Protein AF-A0A151P4P8-F1 (afdb_monomer)

Solvent-accessible surface area (backbone atoms only — not comparable to full-atom values): 23811 Å² total; per-residue (Å²): 121,84,73,54,65,58,54,53,54,54,52,50,53,49,54,56,45,53,52,55,48,54,55,49,53,55,55,46,58,53,47,53,52,54,50,52,54,51,49,55,52,44,53,54,49,52,53,50,48,54,52,52,50,57,52,59,76,74,53,87,79,81,66,63,64,66,57,49,54,51,49,52,53,51,54,49,51,45,51,53,53,52,51,51,53,53,51,48,56,52,51,49,52,53,52,51,52,51,49,52,51,49,53,54,49,51,64,54,50,71,76,64,68,77,85,86,67,79,76,54,56,63,52,53,51,52,54,50,51,51,50,50,54,49,51,54,52,53,53,50,50,51,50,53,51,49,56,51,50,51,55,51,51,54,50,48,51,55,51,50,53,50,49,59,51,51,52,53,50,52,51,53,51,51,51,52,51,52,53,51,51,53,52,50,56,50,51,49,56,49,52,53,56,50,54,50,52,50,49,54,50,50,54,52,52,51,53,50,53,50,50,52,51,52,52,49,53,51,50,55,50,52,53,49,52,52,51,53,52,50,57,51,49,52,51,52,52,53,51,50,54,48,52,52,49,51,55,48,53,51,53,50,51,50,50,50,52,52,53,51,50,56,49,52,48,51,51,51,51,50,52,51,51,50,52,52,49,54,52,50,51,54,51,49,55,52,47,54,50,50,52,53,49,52,50,53,51,48,51,53,51,50,48,51,51,48,50,51,47,50,51,48,49,51,49,50,51,49,46,51,51,49,50,56,46,45,71,66,53,78,80,68,81,82,87,83,90,88,81,90,79,89,80,89,81,86,88,82,91,81,88,80,85,83,88,80,88,85,85,88,75,97,70,83,91,72,83,80,73,51,72,70,56,52,51,57,48,51,54,58,48,50,51,52,52,52,56,50,51,53,51,53,53,49,54,51,48,53,53,49,53,54,51,52,56,58,58,68,71,63,70,74,80,80,77,77,89,130

Secondary structure (DSSP, 8-state):
-HHHHHHHHHHHHHHHHHHHHHHHHHHHHHHHHHHHHHHHHHHHHHHHHHHHHHHHHHS-SSSHHHHHHHHHHHHHHHHHHHHHHHHHHHHHHHHHHHHHHHHHHHHHHGGGPPPPPTTHHHHHHHHHHHHHHHHHHHHHHHHHHHHHHHHHHHHHHHHHHHHHHHHHHHHHHHHHHHHHHHHHHHHHHHHHHHHHHHHHHHHHHHHHHHHHHHHHHHHHHHHHHHHHHHHHHHHHHHHHHHHHHHHHHHHHHHHHHHHHHHHHHHHHHHHHHHHHHHHHHHHHHHHHHHHHHHHHHHHHHHHHHHHHHHHHHHHHHHHHHHHHHHHHHTTS--------------------------------------HHHHHHHHHHHHHHHHHHHHHHHHHHHHHHHHHHHHHHTT--------

Organism: Alligator mississippiensis (NCBI:txid8496)

pLDDT: mean 79.89, std 19.58, range [25.84, 98.75]

Radius of gyration: 94.89 Å; Cα contacts (8 Å, |Δi|>4): 30; chains: 1; bounding box: 181×59×262 Å

Mean predicted aligned error: 20.54 Å

Foldseek 3Di:
DVPPVVVVVVVVVVVVLVVLLVVLVVVLVVLVVVLVVLVVVLVVLVVVLVVLVVVQVPDPDDPNPVSVVVSVVSVVVSVVSVVVSVVSVVVSVVSVVVSVVSVVVVVVVVVPDDDDDPVCPVVVVVVVVVVVVVVVVVVVVVVVVVVVVVVVVVVVVVVVVVVVVVVVVVVVVVVVVVVVVVVVVVVVVVVVVVVVVVVVVVVVVVVVVVVVVVVVVVVVVVVVVVVVVVVVVVVVVVVVVVVVVVVVVVVVVVVVVVVVVVVVVVVVVVVVVVVVVVVVVVVVVVVVVVVVVVVVVVVVVVVVVVVVVVVVVVVVVVVVVVVVVCVVPVVDDDDDDDDDDDDDDDDDDDYDDDDDDDDDDDDDDDDPQPPVNVVVVVVVVVVVVVVVVVVVVVVVVVVVVVVVVVVVVPPDPPPDDD

Structure (mmCIF, N/CA/C/O backbone):
data_AF-A0A151P4P8-F1
#
_entry.id   AF-A0A151P4P8-F1
#
loop_
_atom_site.group_PDB
_atom_site.id
_atom_site.type_symbol
_atom_site.label_atom_id
_atom_site.label_alt_id
_atom_site.label_comp_id
_atom_site.label_asym_id
_atom_site.label_entity_id
_atom_site.label_seq_id
_atom_site.pdbx_PDB_ins_code
_atom_site.Cartn_x
_atom_site.Cartn_y
_atom_site.Cartn_z
_atom_site.occupancy
_atom_site.B_iso_or_equiv
_atom_site.auth_seq_id
_atom_site.auth_comp_id
_atom_site.auth_asym_id
_atom_site.auth_atom_id
_atom_site.pdbx_PDB_model_num
ATOM 1 N N . MET A 1 1 ? 60.438 13.653 -114.889 1.00 50.03 1 MET A N 1
ATOM 2 C CA . MET A 1 1 ? 60.305 13.984 -113.453 1.00 50.03 1 MET A CA 1
ATOM 3 C C . MET A 1 1 ? 59.084 13.328 -112.808 1.00 50.03 1 MET A C 1
ATOM 5 O O . MET A 1 1 ? 59.114 13.156 -111.603 1.00 50.03 1 MET A O 1
ATOM 9 N N . GLU A 1 2 ? 58.100 12.839 -113.573 1.00 49.66 2 GLU A N 1
ATOM 10 C CA . GLU A 1 2 ? 56.882 12.178 -113.051 1.00 49.66 2 GLU A CA 1
ATOM 11 C C . GLU A 1 2 ? 57.105 10.871 -112.250 1.00 49.66 2 GLU A C 1
ATOM 13 O O . GLU A 1 2 ? 56.170 10.369 -111.648 1.00 49.66 2 GLU A O 1
ATOM 18 N N . GLY A 1 3 ? 58.322 10.310 -112.207 1.00 52.31 3 GLY A N 1
ATOM 19 C CA . GLY A 1 3 ? 58.613 9.065 -111.473 1.00 52.31 3 GLY A CA 1
ATOM 20 C C . GLY A 1 3 ? 59.125 9.227 -110.033 1.00 52.31 3 GLY A C 1
ATOM 21 O O . GLY A 1 3 ? 59.349 8.219 -109.370 1.00 52.31 3 GLY A O 1
ATOM 22 N N . ILE A 1 4 ? 59.373 10.455 -109.556 1.00 53.75 4 ILE A N 1
ATOM 23 C CA . ILE A 1 4 ? 59.922 10.694 -108.202 1.00 53.75 4 ILE A CA 1
ATOM 24 C C . ILE A 1 4 ? 58.798 10.963 -107.193 1.00 53.75 4 ILE A C 1
ATOM 26 O O . ILE A 1 4 ? 58.798 10.373 -106.116 1.00 53.75 4 ILE A O 1
ATOM 30 N N . GLU A 1 5 ? 57.807 11.777 -107.569 1.00 61.16 5 GLU A N 1
ATOM 31 C CA . GLU A 1 5 ? 56.615 12.057 -106.748 1.00 61.16 5 GLU A CA 1
ATOM 32 C C . GLU A 1 5 ? 55.835 10.768 -106.430 1.00 61.16 5 GLU A C 1
ATOM 34 O O . GLU A 1 5 ? 55.399 10.558 -105.297 1.00 61.16 5 GLU A O 1
ATOM 39 N N . ASP A 1 6 ? 55.765 9.851 -107.401 1.00 65.25 6 ASP A N 1
ATOM 40 C CA . ASP A 1 6 ? 55.159 8.526 -107.244 1.00 65.25 6 ASP A CA 1
ATOM 41 C C . ASP A 1 6 ? 55.890 7.692 -106.168 1.00 65.25 6 ASP A C 1
ATOM 43 O O . ASP A 1 6 ? 55.267 7.001 -105.369 1.00 65.25 6 ASP A O 1
ATOM 47 N N . MET A 1 7 ? 57.219 7.810 -106.042 1.00 63.94 7 MET A N 1
ATOM 48 C CA . MET A 1 7 ? 57.990 7.048 -105.050 1.00 63.94 7 MET A CA 1
ATOM 49 C C . MET A 1 7 ? 57.853 7.591 -103.617 1.00 63.94 7 MET A C 1
ATOM 51 O O . MET A 1 7 ? 57.907 6.815 -102.659 1.00 63.94 7 MET A O 1
ATOM 55 N N . GLU A 1 8 ? 57.692 8.905 -103.440 1.00 69.06 8 GLU A N 1
ATOM 56 C CA . GLU A 1 8 ? 57.442 9.491 -102.116 1.00 69.06 8 GLU A CA 1
ATOM 57 C C . GLU A 1 8 ? 56.025 9.209 -101.618 1.00 69.06 8 GLU A C 1
ATOM 59 O O . GLU A 1 8 ? 55.867 8.812 -100.460 1.00 69.06 8 GLU A O 1
ATOM 64 N N . SER A 1 9 ? 55.024 9.310 -102.501 1.00 71.38 9 SER A N 1
ATOM 65 C CA . SER A 1 9 ? 53.633 8.945 -102.205 1.00 71.38 9 SER A CA 1
ATOM 66 C C . SER A 1 9 ? 53.541 7.529 -101.617 1.00 71.38 9 SER A C 1
ATOM 68 O O . SER A 1 9 ? 52.969 7.314 -100.547 1.00 71.38 9 SER A O 1
ATOM 70 N N . LEU A 1 10 ? 54.234 6.570 -102.239 1.00 71.00 10 LEU A N 1
ATOM 71 C CA . LEU A 1 10 ? 54.241 5.169 -101.811 1.00 71.00 10 LEU A CA 1
ATOM 72 C C . LEU A 1 10 ? 55.015 4.924 -100.504 1.00 71.00 10 LEU A C 1
ATOM 74 O O . LEU A 1 10 ? 54.664 4.027 -99.736 1.00 71.00 10 LEU A O 1
ATOM 78 N N . LYS A 1 11 ? 56.040 5.729 -100.194 1.00 72.12 11 LYS A N 1
ATOM 79 C CA . LYS A 1 11 ? 56.719 5.683 -98.883 1.00 72.12 11 LYS A CA 1
ATOM 80 C C . LYS A 1 11 ? 55.825 6.222 -97.770 1.00 72.12 11 LYS A C 1
ATOM 82 O O . LYS A 1 11 ? 55.840 5.665 -96.672 1.00 72.12 11 LYS A O 1
ATOM 87 N N . GLN A 1 12 ? 55.054 7.273 -98.045 1.00 74.62 12 GLN A N 1
ATOM 88 C CA . GLN A 1 12 ? 54.103 7.829 -97.088 1.00 74.62 12 GLN A CA 1
ATOM 89 C C . GLN A 1 12 ? 52.936 6.862 -96.838 1.00 74.62 12 GLN A C 1
ATOM 91 O O . GLN A 1 12 ? 52.642 6.572 -95.679 1.00 74.62 12 GLN A O 1
ATOM 96 N N . GLU A 1 13 ? 52.355 6.270 -97.889 1.00 71.06 13 GLU A N 1
ATOM 97 C CA . GLU A 1 13 ? 51.309 5.242 -97.755 1.00 71.06 13 GLU A CA 1
ATOM 98 C C . GLU A 1 13 ? 51.797 4.032 -96.934 1.00 71.06 13 GLU A C 1
ATOM 100 O O . GLU A 1 13 ? 51.061 3.515 -96.093 1.00 71.06 13 GLU A O 1
ATOM 105 N N . ASN A 1 14 ? 53.056 3.610 -97.104 1.00 71.88 14 ASN A N 1
ATOM 106 C CA . ASN A 1 14 ? 53.638 2.504 -96.338 1.00 71.88 14 ASN A CA 1
ATOM 107 C C . ASN A 1 14 ? 53.838 2.854 -94.845 1.00 71.88 14 ASN A C 1
ATOM 109 O O . ASN A 1 14 ? 53.488 2.061 -93.971 1.00 71.88 14 ASN A O 1
ATOM 113 N N . PHE A 1 15 ? 54.311 4.066 -94.523 1.00 74.06 15 PHE A N 1
ATOM 114 C CA . PHE A 1 15 ? 54.406 4.535 -93.130 1.00 74.06 15 PHE A CA 1
ATOM 115 C C . PHE A 1 15 ? 53.033 4.655 -92.453 1.00 74.06 15 PHE A C 1
ATOM 117 O O . PHE A 1 15 ? 52.866 4.220 -91.312 1.00 74.06 15 PHE A O 1
ATOM 124 N N . GLU A 1 16 ? 52.030 5.188 -93.155 1.00 78.62 16 GLU A N 1
ATOM 125 C CA . GLU A 1 16 ? 50.648 5.199 -92.668 1.00 78.62 16 GLU A CA 1
ATOM 126 C C . GLU A 1 16 ? 50.055 3.787 -92.552 1.00 78.62 16 GLU A C 1
ATOM 128 O O . GLU A 1 16 ? 49.190 3.551 -91.707 1.00 78.62 16 GLU A O 1
ATOM 133 N N . GLY A 1 17 ? 50.506 2.846 -93.384 1.00 77.06 17 GLY A N 1
ATOM 134 C CA . GLY A 1 17 ? 50.196 1.426 -93.274 1.00 77.06 17 GLY A CA 1
ATOM 135 C C . GLY A 1 17 ? 50.720 0.835 -91.967 1.00 77.06 17 GLY A C 1
ATOM 136 O O . GLY A 1 17 ? 49.942 0.265 -91.208 1.00 77.06 17 GLY A O 1
ATOM 137 N N . LEU A 1 18 ? 52.006 1.027 -91.661 1.00 73.19 18 LEU A N 1
ATOM 138 C CA . LEU A 1 18 ? 52.633 0.544 -90.423 1.00 73.19 18 LEU A CA 1
ATOM 139 C C . LEU A 1 18 ? 52.000 1.147 -89.159 1.00 73.19 18 LEU A C 1
ATOM 141 O O . LEU A 1 18 ? 51.743 0.419 -88.202 1.00 73.19 18 LEU A O 1
ATOM 145 N N . LEU A 1 19 ? 51.676 2.444 -89.167 1.00 75.12 19 LEU A N 1
ATOM 146 C CA . LEU A 1 19 ? 50.938 3.086 -88.069 1.00 75.12 19 LEU A CA 1
ATOM 147 C C . LEU A 1 19 ? 49.565 2.432 -87.851 1.00 75.12 19 LEU A C 1
ATOM 149 O O . LEU A 1 19 ? 49.220 2.084 -86.723 1.00 75.12 19 LEU A O 1
ATOM 153 N N . ARG A 1 20 ? 48.821 2.177 -88.936 1.00 78.69 20 ARG A N 1
ATOM 154 C CA . ARG A 1 20 ? 47.527 1.479 -88.887 1.00 78.69 20 ARG A CA 1
ATOM 155 C C . ARG A 1 20 ? 47.644 0.012 -88.440 1.00 78.69 20 ARG A C 1
ATOM 157 O O . ARG A 1 20 ? 46.683 -0.506 -87.882 1.00 78.69 20 ARG A O 1
ATOM 164 N N . VAL A 1 21 ? 48.781 -0.662 -88.659 1.00 74.06 21 VAL A N 1
ATOM 165 C CA . VAL A 1 21 ? 49.056 -2.003 -88.094 1.00 74.06 21 VAL A CA 1
ATOM 166 C C . VAL A 1 21 ? 49.211 -1.912 -86.577 1.00 74.06 21 VAL A C 1
ATOM 168 O O . VAL A 1 21 ? 48.476 -2.587 -85.862 1.00 74.06 21 VAL A O 1
ATOM 171 N N . SER A 1 22 ? 50.091 -1.032 -86.089 1.00 77.12 22 SER A N 1
ATOM 172 C CA . SER A 1 22 ? 50.359 -0.884 -84.651 1.00 77.12 22 SER A CA 1
ATOM 173 C C . SER A 1 22 ? 49.112 -0.461 -83.863 1.00 77.12 22 SER A C 1
ATOM 175 O O . SER A 1 22 ? 48.871 -0.972 -82.772 1.00 77.12 22 SER A O 1
ATOM 177 N N . GLU A 1 23 ? 48.290 0.433 -84.423 1.00 78.50 23 GLU A N 1
ATOM 178 C CA . GLU A 1 23 ? 47.013 0.838 -83.824 1.00 78.50 23 GLU A CA 1
ATOM 179 C C . GLU A 1 23 ? 46.015 -0.334 -83.763 1.00 78.50 23 GLU A C 1
ATOM 181 O O . GLU A 1 23 ? 45.285 -0.483 -82.783 1.00 78.50 23 GLU A O 1
ATOM 186 N N . LEU A 1 24 ? 45.968 -1.193 -84.788 1.00 77.75 24 LEU A N 1
ATOM 187 C CA . LEU A 1 24 ? 45.116 -2.386 -84.775 1.00 77.75 24 LEU A CA 1
ATOM 188 C C . LEU A 1 24 ? 45.594 -3.423 -83.749 1.00 77.75 24 LEU A C 1
ATOM 190 O O . LEU A 1 24 ? 44.751 -4.016 -83.083 1.00 77.75 24 LEU A O 1
ATOM 194 N N . GLU A 1 25 ? 46.903 -3.617 -83.595 1.00 75.50 25 GLU A N 1
ATOM 195 C CA . GLU A 1 25 ? 47.490 -4.547 -82.619 1.00 75.50 25 GLU A CA 1
ATOM 196 C C . GLU A 1 25 ? 47.204 -4.112 -81.170 1.00 75.50 25 GLU A C 1
ATOM 198 O O . GLU A 1 25 ? 46.727 -4.921 -80.372 1.00 75.50 25 GLU A O 1
ATOM 203 N N . GLU A 1 26 ? 47.369 -2.826 -80.841 1.00 79.88 26 GLU A N 1
ATOM 204 C CA . GLU A 1 26 ? 47.012 -2.292 -79.516 1.00 79.88 26 GLU A CA 1
ATOM 205 C C . GLU A 1 26 ? 45.500 -2.410 -79.236 1.00 79.88 26 GLU A C 1
ATOM 207 O O . GLU A 1 26 ? 45.078 -2.804 -78.146 1.00 79.88 26 GLU A O 1
ATOM 212 N N . ASN A 1 27 ? 44.664 -2.125 -80.241 1.00 79.50 27 ASN A N 1
ATOM 213 C CA . ASN A 1 27 ? 43.215 -2.289 -80.127 1.00 79.50 27 ASN A CA 1
ATOM 214 C C . ASN A 1 27 ? 42.785 -3.761 -79.984 1.00 79.50 27 ASN A C 1
ATOM 216 O O . ASN A 1 27 ? 41.729 -4.008 -79.405 1.00 79.50 27 ASN A O 1
ATOM 220 N N . ILE A 1 28 ? 43.549 -4.730 -80.501 1.00 77.69 28 ILE A N 1
ATOM 221 C CA . ILE A 1 28 ? 43.291 -6.164 -80.287 1.00 77.69 28 ILE A CA 1
ATOM 222 C C . ILE A 1 28 ? 43.612 -6.537 -78.837 1.00 77.69 28 ILE A C 1
ATOM 224 O O . ILE A 1 28 ? 42.729 -7.045 -78.153 1.00 77.69 28 ILE A O 1
ATOM 228 N N . ALA A 1 29 ? 44.803 -6.197 -78.333 1.00 78.75 29 ALA A N 1
ATOM 229 C CA . ALA A 1 29 ? 45.198 -6.512 -76.956 1.00 78.75 29 ALA A CA 1
ATOM 230 C C . ALA A 1 29 ? 44.233 -5.913 -75.909 1.00 78.75 29 ALA A C 1
ATOM 232 O O . ALA A 1 29 ? 43.872 -6.562 -74.926 1.00 78.75 29 ALA A O 1
ATOM 233 N N . ARG A 1 30 ? 43.747 -4.687 -76.150 1.00 82.00 30 ARG A N 1
ATOM 234 C CA . ARG A 1 30 ? 42.732 -4.029 -75.311 1.00 82.00 30 ARG A CA 1
ATOM 235 C C . ARG A 1 30 ? 41.404 -4.792 -75.288 1.00 82.00 30 ARG A C 1
ATOM 237 O O . ARG A 1 30 ? 40.822 -4.972 -74.223 1.00 82.00 30 ARG A O 1
ATOM 244 N N . LEU A 1 31 ? 40.940 -5.257 -76.450 1.00 79.38 31 LEU A N 1
ATOM 245 C CA . LEU A 1 31 ? 39.715 -6.052 -76.555 1.00 79.38 31 LEU A CA 1
ATOM 246 C C . LEU A 1 31 ? 39.834 -7.427 -75.900 1.00 79.38 31 LEU A C 1
ATOM 248 O O . LEU A 1 31 ? 38.852 -7.911 -75.348 1.00 79.38 31 LEU A O 1
ATOM 252 N N . GLU A 1 32 ? 40.994 -8.076 -76.000 1.00 78.88 32 GLU A N 1
ATOM 253 C CA . GLU A 1 32 ? 41.228 -9.375 -75.362 1.00 78.88 32 GLU A CA 1
ATOM 254 C C . GLU A 1 32 ? 41.059 -9.256 -73.842 1.00 78.88 32 GLU A C 1
ATOM 256 O O . GLU A 1 32 ? 40.337 -10.055 -73.244 1.00 78.88 32 GLU A O 1
ATOM 261 N N . TRP A 1 33 ? 41.598 -8.188 -73.245 1.00 86.06 33 TRP A N 1
ATOM 262 C CA . TRP A 1 33 ? 41.398 -7.867 -71.831 1.00 86.06 33 TRP A CA 1
ATOM 263 C C . TRP A 1 33 ? 39.939 -7.511 -71.483 1.00 86.06 33 TRP A C 1
ATOM 265 O O . TRP A 1 33 ? 39.395 -8.015 -70.499 1.00 86.06 33 TRP A O 1
ATOM 275 N N . GLU A 1 34 ? 39.260 -6.687 -72.293 1.00 79.44 34 GLU A N 1
ATOM 276 C CA . GLU A 1 34 ? 37.830 -6.379 -72.093 1.00 79.44 34 GLU A CA 1
ATOM 277 C C . GLU A 1 34 ? 36.951 -7.646 -72.159 1.00 79.44 34 GLU A C 1
ATOM 279 O O . GLU A 1 34 ? 35.991 -7.785 -71.395 1.00 79.44 34 GLU A O 1
ATOM 284 N N . LEU A 1 35 ? 37.294 -8.593 -73.038 1.00 79.3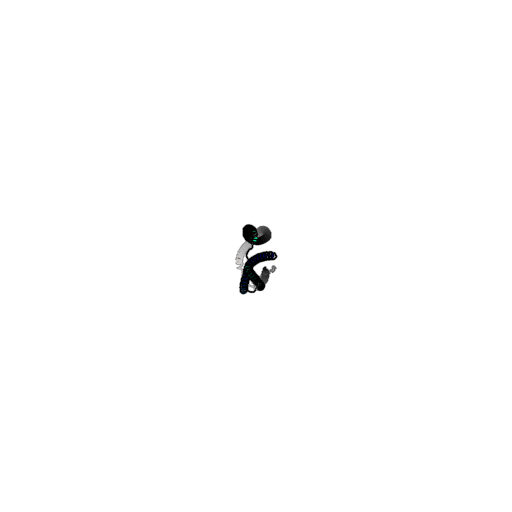1 35 LEU A N 1
ATOM 285 C CA . LEU A 1 35 ? 36.589 -9.862 -73.207 1.00 79.31 35 LEU A CA 1
ATOM 286 C C . LEU A 1 35 ? 36.849 -10.828 -72.040 1.00 79.31 35 LEU A C 1
ATOM 288 O O . LEU A 1 35 ? 35.903 -11.470 -71.580 1.00 79.31 35 LEU A O 1
ATOM 292 N N . GLU A 1 36 ? 38.075 -10.891 -71.515 1.00 86.06 36 GLU A N 1
ATOM 293 C CA . GLU A 1 36 ? 38.413 -11.639 -70.293 1.00 86.06 36 GLU A CA 1
ATOM 294 C C . GLU A 1 36 ? 37.640 -11.094 -69.076 1.00 86.06 36 GLU A C 1
ATOM 296 O O . GLU A 1 36 ? 36.993 -11.848 -68.342 1.00 86.06 36 GLU A O 1
ATOM 301 N N . MET A 1 37 ? 37.594 -9.767 -68.914 1.00 83.12 37 MET A N 1
ATOM 302 C CA . MET A 1 37 ? 36.804 -9.110 -67.866 1.00 83.12 37 MET A CA 1
ATOM 303 C C . MET A 1 37 ? 35.299 -9.401 -67.998 1.00 83.12 37 MET A C 1
ATOM 305 O O . MET A 1 37 ? 34.630 -9.668 -66.995 1.00 83.12 37 MET A O 1
ATOM 309 N N . ALA A 1 38 ? 34.754 -9.399 -69.219 1.00 77.31 38 ALA A N 1
ATOM 310 C CA . ALA A 1 38 ? 33.355 -9.750 -69.473 1.00 77.31 38 ALA A CA 1
ATOM 311 C C . ALA A 1 38 ? 33.051 -11.232 -69.175 1.00 77.31 38 ALA A C 1
ATOM 313 O O . ALA A 1 38 ? 31.991 -11.543 -68.625 1.00 77.31 38 ALA A O 1
ATOM 314 N N . GLN A 1 39 ? 33.980 -12.147 -69.481 1.00 79.88 39 GLN A N 1
ATOM 315 C CA . GLN A 1 39 ? 33.866 -13.564 -69.119 1.00 79.88 39 GLN A CA 1
ATOM 316 C C . GLN A 1 39 ? 33.861 -13.756 -67.597 1.00 79.88 39 GLN A C 1
ATOM 318 O O . GLN A 1 39 ? 32.957 -14.408 -67.076 1.00 79.88 39 GLN A O 1
ATOM 323 N N . SER A 1 40 ? 34.772 -13.107 -66.867 1.00 85.50 40 SER A N 1
ATOM 324 C CA . SER A 1 40 ? 34.803 -13.167 -65.398 1.00 85.50 40 SER A CA 1
ATOM 325 C C . SER A 1 40 ? 33.505 -12.640 -64.759 1.00 85.50 40 SER A C 1
ATOM 327 O O . SER A 1 40 ? 32.966 -13.236 -63.821 1.00 85.50 40 SER A O 1
ATOM 329 N N . GLN A 1 41 ? 32.927 -11.561 -65.304 1.00 78.06 41 GLN A N 1
ATOM 330 C CA . GLN A 1 41 ? 31.619 -11.059 -64.861 1.00 78.06 41 GLN A CA 1
ATOM 331 C C . GLN A 1 41 ? 30.476 -12.046 -65.143 1.00 78.06 41 GLN A C 1
ATOM 333 O O . GLN A 1 41 ? 29.590 -12.199 -64.295 1.00 78.06 41 GLN A O 1
ATOM 338 N N . LYS A 1 42 ? 30.497 -12.740 -66.292 1.00 82.25 42 LYS A N 1
ATOM 339 C CA . LYS A 1 42 ? 29.534 -13.805 -66.614 1.00 82.25 42 LYS A CA 1
ATOM 340 C C . LYS A 1 42 ? 29.623 -14.947 -65.596 1.00 82.25 42 LYS A C 1
ATOM 342 O O . LYS A 1 42 ? 28.602 -15.296 -65.006 1.00 82.25 42 LYS A O 1
ATOM 347 N N . GLU A 1 43 ? 30.819 -15.467 -65.328 1.00 86.19 43 GLU A N 1
ATOM 348 C CA . GLU A 1 43 ? 31.035 -16.542 -64.346 1.00 86.19 43 GLU A CA 1
ATOM 349 C C . GLU A 1 43 ? 30.558 -16.141 -62.939 1.00 86.19 43 GLU A C 1
ATOM 351 O O . GLU A 1 43 ? 29.892 -16.919 -62.250 1.00 86.19 43 GLU A O 1
ATOM 356 N N . GLN A 1 44 ? 30.814 -14.895 -62.520 1.00 82.88 44 GLN A N 1
ATOM 357 C CA . GLN A 1 44 ? 30.331 -14.390 -61.234 1.00 82.88 44 GLN A CA 1
ATOM 358 C C . GLN A 1 44 ? 28.792 -14.316 -61.174 1.00 82.88 44 GLN A C 1
ATOM 360 O O . GLN A 1 44 ? 28.202 -14.601 -60.126 1.00 82.88 44 GLN A O 1
ATOM 365 N N . ALA A 1 45 ? 28.128 -13.933 -62.269 1.00 74.31 45 ALA A N 1
ATOM 366 C CA . ALA A 1 45 ? 26.668 -13.916 -62.357 1.00 74.31 45 ALA A CA 1
ATOM 367 C C . ALA A 1 45 ? 26.080 -15.339 -62.322 1.00 74.31 45 ALA A C 1
ATOM 369 O O . ALA A 1 45 ? 25.140 -15.595 -61.569 1.00 74.31 45 ALA A O 1
ATOM 370 N N . GLU A 1 46 ? 26.670 -16.287 -63.052 1.00 80.44 46 GLU A N 1
ATOM 371 C CA . GLU A 1 46 ? 26.262 -17.699 -63.041 1.00 80.44 46 GLU A CA 1
ATOM 372 C C . GLU A 1 46 ? 26.419 -18.328 -61.644 1.00 80.44 46 GLU A C 1
ATOM 374 O O . GLU A 1 46 ? 25.489 -18.968 -61.142 1.00 80.44 46 GLU A O 1
ATOM 379 N N . ALA A 1 47 ? 27.528 -18.057 -60.946 1.00 84.00 47 ALA A N 1
ATOM 380 C CA . ALA A 1 47 ? 27.741 -18.503 -59.567 1.00 84.00 47 ALA A CA 1
ATOM 381 C C . ALA A 1 47 ? 26.708 -17.917 -58.581 1.00 84.00 47 ALA A C 1
ATOM 383 O O . ALA A 1 47 ? 26.225 -18.618 -57.681 1.00 84.00 47 ALA A O 1
ATOM 384 N N . LYS A 1 48 ? 26.312 -16.646 -58.756 1.00 82.25 48 LYS A N 1
ATOM 385 C CA . LYS A 1 48 ? 25.227 -16.020 -57.976 1.00 82.25 48 LYS A CA 1
ATOM 386 C C . LYS A 1 48 ? 23.879 -16.689 -58.250 1.00 82.25 48 LYS A C 1
ATOM 388 O O . LYS A 1 48 ? 23.157 -16.974 -57.294 1.00 82.25 48 LYS A O 1
ATOM 393 N N . VAL A 1 49 ? 23.554 -16.984 -59.511 1.00 78.00 49 VAL A N 1
ATOM 394 C CA . VAL A 1 49 ? 22.316 -17.693 -59.886 1.00 78.00 49 VAL A CA 1
ATOM 395 C C . VAL A 1 49 ? 22.274 -19.084 -59.247 1.00 78.00 49 VAL A C 1
ATOM 397 O O . VAL A 1 49 ? 21.315 -19.378 -58.536 1.00 78.00 49 VAL A O 1
ATOM 400 N N . ALA A 1 50 ? 23.335 -19.888 -59.370 1.00 83.06 50 ALA A N 1
ATOM 401 C CA . ALA A 1 50 ? 23.416 -21.211 -58.738 1.00 83.06 50 ALA A CA 1
ATOM 402 C C . ALA A 1 50 ? 23.278 -21.147 -57.199 1.00 83.06 50 ALA A C 1
ATOM 404 O O . ALA A 1 50 ? 22.599 -21.970 -56.573 1.00 83.06 50 ALA A O 1
ATOM 405 N N . THR A 1 51 ? 23.858 -20.118 -56.572 1.00 83.25 51 THR A N 1
ATOM 406 C CA . THR A 1 51 ? 23.711 -19.871 -55.128 1.00 83.25 51 THR A CA 1
ATOM 407 C C . THR A 1 51 ? 22.256 -19.552 -54.759 1.00 83.25 51 THR A C 1
ATOM 409 O O . THR A 1 51 ? 21.724 -20.115 -53.799 1.00 83.25 51 THR A O 1
ATOM 412 N N . LEU A 1 52 ? 21.574 -18.698 -55.529 1.00 77.38 52 LEU A N 1
ATOM 413 C CA . LEU A 1 52 ? 20.158 -18.375 -55.318 1.00 77.38 52 LEU A CA 1
ATOM 414 C C . LEU A 1 52 ? 19.239 -19.582 -55.565 1.00 77.38 52 LEU A C 1
ATOM 416 O O . LEU A 1 52 ? 18.283 -19.765 -54.812 1.00 77.38 52 LEU A O 1
ATOM 420 N N . GLU A 1 53 ? 19.547 -20.439 -56.540 1.00 80.88 53 GLU A N 1
ATOM 421 C CA . GLU A 1 53 ? 18.811 -21.683 -56.801 1.00 80.88 53 GLU A CA 1
ATOM 422 C C . GLU A 1 53 ? 18.907 -22.674 -55.636 1.00 80.88 53 GLU A C 1
ATOM 424 O O . GLU A 1 53 ? 17.879 -23.167 -55.163 1.00 80.88 53 GLU A O 1
ATOM 429 N N . SER A 1 54 ? 20.105 -22.911 -55.092 1.00 78.25 54 SER A N 1
ATOM 430 C CA . SER A 1 54 ? 20.267 -23.777 -53.909 1.00 78.25 54 SER A CA 1
ATOM 431 C C . SER A 1 54 ? 19.535 -23.227 -52.670 1.00 78.25 54 SER A C 1
ATOM 433 O O . SER A 1 54 ? 18.941 -23.980 -51.886 1.00 78.25 54 SER A O 1
ATOM 435 N N . ARG A 1 55 ? 19.475 -21.895 -52.525 1.00 75.00 55 ARG A N 1
ATOM 436 C CA . ARG A 1 55 ? 18.689 -21.215 -51.484 1.00 75.00 55 ARG A CA 1
ATOM 437 C C . ARG A 1 55 ? 17.177 -21.317 -51.727 1.00 75.00 55 ARG A C 1
ATOM 439 O O . ARG A 1 55 ? 16.415 -21.447 -50.771 1.00 75.00 55 ARG A O 1
ATOM 446 N N . ALA A 1 56 ? 16.733 -21.304 -52.985 1.00 72.12 56 ALA A N 1
ATOM 447 C CA . ALA A 1 56 ? 15.333 -21.511 -53.356 1.00 72.12 56 ALA A CA 1
ATOM 448 C C . ALA A 1 56 ? 14.851 -22.931 -53.016 1.00 72.12 56 ALA A C 1
ATOM 450 O O . ALA A 1 56 ? 13.721 -23.105 -52.559 1.00 72.12 56 ALA A O 1
ATOM 451 N N . GLN A 1 57 ? 15.711 -23.936 -53.205 1.00 74.56 57 GLN A N 1
ATOM 452 C CA . GLN A 1 57 ? 15.401 -25.347 -52.945 1.00 74.56 57 GLN A CA 1
ATOM 453 C C . GLN A 1 57 ? 15.349 -25.701 -51.446 1.00 74.56 57 GLN A C 1
ATOM 455 O O . GLN A 1 57 ? 14.657 -26.644 -51.065 1.00 74.56 57 GLN A O 1
ATOM 460 N N . SER A 1 58 ? 16.039 -24.946 -50.585 1.00 66.94 58 SER A N 1
ATOM 461 C CA . SER A 1 58 ? 16.153 -25.226 -49.141 1.00 66.94 58 SER A CA 1
ATOM 462 C C . SER A 1 58 ? 15.153 -24.464 -48.247 1.00 66.94 58 SER A C 1
ATOM 464 O O . SER A 1 58 ? 15.028 -24.777 -47.062 1.00 66.94 58 SER A O 1
ATOM 466 N N . GLY A 1 59 ? 14.413 -23.482 -48.781 1.00 53.25 59 GLY A N 1
ATOM 467 C CA . GLY A 1 59 ? 13.551 -22.577 -48.005 1.00 53.25 59 GLY A CA 1
ATOM 468 C C . GLY A 1 59 ? 12.048 -22.909 -48.004 1.00 53.25 59 GLY A C 1
ATOM 469 O O . GLY A 1 59 ? 11.405 -23.000 -49.050 1.00 53.25 59 GLY A O 1
ATOM 470 N N . LYS A 1 60 ? 11.427 -22.989 -46.816 1.00 60.41 60 LYS A 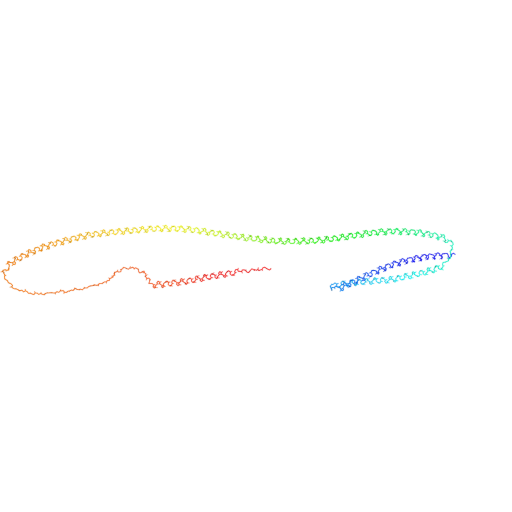N 1
ATOM 471 C CA . LYS A 1 60 ? 9.967 -23.162 -46.660 1.00 60.41 60 LYS A CA 1
ATOM 472 C C . LYS A 1 60 ? 9.170 -21.935 -47.152 1.00 60.41 60 LYS A C 1
ATOM 474 O O . LYS A 1 60 ? 9.021 -20.960 -46.430 1.00 60.41 60 LYS A O 1
ATOM 479 N N . LYS A 1 61 ? 8.616 -22.052 -48.365 1.00 59.47 61 LYS A N 1
ATOM 480 C CA . LYS A 1 61 ? 7.425 -21.405 -48.983 1.00 59.47 61 LYS A CA 1
ATOM 481 C C . LYS A 1 61 ? 7.116 -19.893 -48.875 1.00 59.47 61 LYS A C 1
ATOM 483 O O . LYS A 1 61 ? 6.398 -19.435 -49.761 1.00 59.47 61 LYS A O 1
ATOM 488 N N . GLU A 1 62 ? 7.619 -19.103 -47.928 1.00 51.72 62 GLU A N 1
ATOM 489 C CA . GLU A 1 62 ? 7.072 -17.746 -47.674 1.00 51.72 62 GLU A CA 1
ATOM 490 C C . GLU A 1 62 ? 7.883 -16.571 -48.276 1.00 51.72 62 GLU A C 1
ATOM 492 O O . GLU A 1 62 ? 7.391 -15.452 -48.337 1.00 51.72 62 GLU A O 1
ATOM 497 N N . GLY A 1 63 ? 9.077 -16.821 -48.835 1.00 57.28 63 GLY A N 1
ATOM 498 C CA . GLY A 1 63 ? 9.901 -15.820 -49.557 1.00 57.28 63 GLY A CA 1
ATOM 499 C C . GLY A 1 63 ? 9.914 -15.961 -51.091 1.00 57.28 63 GLY A C 1
ATOM 500 O O . GLY A 1 63 ? 10.794 -15.446 -51.775 1.00 57.28 63 GLY A O 1
ATOM 501 N N . SER A 1 64 ? 8.988 -16.738 -51.662 1.00 63.88 64 SER A N 1
ATOM 502 C CA . SER A 1 64 ? 9.157 -17.337 -53.000 1.00 63.88 64 SER A CA 1
ATOM 503 C C . SER A 1 64 ? 8.943 -16.396 -54.204 1.00 63.88 64 SER A C 1
ATOM 505 O O . SER A 1 64 ? 9.292 -16.772 -55.326 1.00 63.88 64 SER A O 1
ATOM 507 N N . LYS A 1 65 ? 8.345 -15.207 -54.033 1.00 76.56 65 LYS A N 1
ATOM 508 C CA . LYS A 1 65 ? 8.072 -14.287 -55.159 1.00 76.56 65 LYS A CA 1
ATOM 509 C C . LYS A 1 65 ? 9.264 -13.384 -55.484 1.00 76.56 65 LYS A C 1
ATOM 511 O O . LYS A 1 65 ? 9.714 -13.402 -56.625 1.00 76.56 65 LYS A O 1
ATOM 516 N N . GLU A 1 66 ? 9.815 -12.680 -54.496 1.00 74.94 66 GLU A N 1
ATOM 517 C CA . GLU A 1 66 ? 10.959 -11.774 -54.702 1.00 74.94 66 GLU A CA 1
ATOM 518 C C . GLU A 1 66 ? 12.217 -12.515 -55.169 1.00 74.94 66 GLU A C 1
ATOM 520 O O . GLU A 1 66 ? 12.902 -12.064 -56.088 1.00 74.94 66 GLU A O 1
ATOM 525 N N . LEU A 1 67 ? 12.474 -13.708 -54.616 1.00 74.94 67 LEU A N 1
ATOM 526 C CA . LEU A 1 67 ? 13.590 -14.552 -55.046 1.00 74.94 67 LEU A CA 1
ATOM 527 C C . LEU A 1 67 ? 13.482 -14.923 -56.538 1.00 74.94 67 LEU A C 1
ATOM 529 O O . LEU A 1 67 ? 14.480 -14.904 -57.252 1.00 74.94 67 LEU A O 1
ATOM 533 N N . ARG A 1 68 ? 12.262 -15.191 -57.032 1.00 79.00 68 ARG A N 1
ATOM 534 C CA . ARG A 1 68 ? 12.018 -15.491 -58.452 1.00 79.00 68 ARG A CA 1
ATOM 535 C C . ARG A 1 68 ? 12.191 -14.271 -59.357 1.00 79.00 68 ARG A C 1
ATOM 537 O O . ARG A 1 68 ? 12.729 -14.431 -60.448 1.00 79.00 68 ARG A O 1
ATOM 544 N N . SER A 1 69 ? 11.799 -13.069 -58.925 1.00 80.00 69 SER A N 1
ATOM 545 C CA . SER A 1 69 ? 12.089 -11.845 -59.692 1.00 80.00 69 SER A CA 1
ATOM 546 C C . SER A 1 69 ? 13.585 -11.523 -59.739 1.00 80.00 69 SER A C 1
ATOM 548 O O . SER A 1 69 ? 14.074 -11.121 -60.790 1.00 80.00 69 SER A O 1
ATOM 550 N N . LEU A 1 70 ? 14.328 -11.759 -58.651 1.00 77.69 70 LEU A N 1
ATOM 551 C CA . LEU A 1 70 ? 15.784 -11.574 -58.633 1.00 77.69 70 LEU A CA 1
ATOM 552 C C . LEU A 1 70 ? 16.499 -12.574 -59.551 1.00 77.69 70 LEU A C 1
ATOM 554 O O . LEU A 1 70 ? 17.354 -12.168 -60.331 1.00 77.69 70 LEU A O 1
ATOM 558 N N . MET A 1 71 ? 16.108 -13.854 -59.526 1.00 75.75 71 MET A N 1
ATOM 559 C CA . MET A 1 71 ? 16.636 -14.858 -60.461 1.00 75.75 71 MET A CA 1
ATOM 560 C C . MET A 1 71 ? 16.352 -14.500 -61.926 1.00 75.75 71 MET A C 1
ATOM 562 O O . MET A 1 71 ? 17.235 -14.642 -62.766 1.00 75.75 71 MET A O 1
ATOM 566 N N . ALA A 1 72 ? 15.144 -14.017 -62.241 1.00 82.00 72 ALA A N 1
ATOM 567 C CA . ALA A 1 72 ? 14.793 -13.607 -63.600 1.00 82.00 72 ALA A CA 1
ATOM 568 C C . ALA A 1 72 ? 15.651 -12.423 -64.084 1.00 82.00 72 ALA A C 1
ATOM 570 O O . ALA A 1 72 ? 16.188 -12.479 -65.188 1.00 82.00 72 ALA A O 1
ATOM 571 N N . ALA A 1 73 ? 15.834 -11.401 -63.241 1.00 79.81 73 ALA A N 1
ATOM 572 C CA . ALA A 1 73 ? 16.656 -10.237 -63.560 1.00 79.81 73 ALA A CA 1
ATOM 573 C C . ALA A 1 73 ? 18.150 -10.586 -63.716 1.00 79.81 73 ALA A C 1
ATOM 575 O O . ALA A 1 73 ? 18.810 -10.072 -64.615 1.00 79.81 73 ALA A O 1
ATOM 576 N N . GLU A 1 74 ? 18.698 -11.473 -62.879 1.00 74.12 74 GLU A N 1
ATOM 577 C CA . GLU A 1 74 ? 20.107 -11.882 -62.992 1.00 74.12 74 GLU A CA 1
ATOM 578 C C . GLU A 1 74 ? 20.343 -12.772 -64.228 1.00 74.12 74 GLU A C 1
ATOM 580 O O . GLU A 1 74 ? 21.335 -12.599 -64.935 1.00 74.12 74 GLU A O 1
ATOM 585 N N . ALA A 1 75 ? 19.391 -13.651 -64.567 1.00 78.50 75 ALA A N 1
ATOM 586 C CA . ALA A 1 75 ? 19.430 -14.435 -65.803 1.00 78.50 75 ALA A CA 1
ATOM 587 C C . ALA A 1 75 ? 19.301 -13.563 -67.069 1.00 78.50 75 ALA A C 1
ATOM 589 O O . ALA A 1 75 ? 19.878 -13.891 -68.106 1.00 78.50 75 ALA A O 1
ATOM 590 N N . GLU A 1 76 ? 18.565 -12.450 -67.007 1.00 84.75 76 GLU A N 1
ATOM 591 C CA . GLU A 1 76 ? 18.489 -11.471 -68.097 1.00 84.75 76 GLU A CA 1
ATOM 592 C C . GLU A 1 76 ? 19.826 -10.738 -68.293 1.00 84.75 76 GLU A C 1
ATOM 594 O O . GLU A 1 76 ? 20.315 -10.661 -69.423 1.00 84.75 76 GLU A O 1
ATOM 599 N N . LYS A 1 77 ? 20.487 -10.309 -67.205 1.00 78.50 77 LYS A N 1
ATOM 600 C CA . LYS A 1 77 ? 21.851 -9.748 -67.267 1.00 78.50 77 LYS A CA 1
ATOM 601 C C . LYS A 1 77 ? 22.854 -10.733 -67.867 1.00 78.50 77 LYS A C 1
ATOM 603 O O . LYS A 1 77 ? 23.634 -10.338 -68.728 1.00 78.50 77 LYS A O 1
ATOM 608 N N . ALA A 1 78 ? 22.821 -12.004 -67.456 1.00 74.44 78 ALA A N 1
ATOM 609 C CA . ALA A 1 78 ? 23.731 -13.026 -67.978 1.00 74.44 78 ALA A CA 1
ATOM 610 C C . ALA A 1 78 ? 23.604 -13.185 -69.507 1.00 74.44 78 ALA A C 1
ATOM 612 O O . ALA A 1 78 ? 24.613 -13.206 -70.212 1.00 74.44 78 ALA A O 1
ATOM 613 N N . ARG A 1 79 ? 22.372 -13.188 -70.044 1.00 84.56 79 ARG A N 1
ATOM 614 C CA . ARG A 1 79 ? 22.134 -13.199 -71.502 1.00 84.56 79 ARG A CA 1
ATOM 615 C C . ARG A 1 79 ? 22.615 -11.924 -72.194 1.00 84.56 79 ARG A C 1
ATOM 617 O O . ARG A 1 79 ? 23.123 -12.006 -73.308 1.00 84.56 79 ARG A O 1
ATOM 624 N N . ALA A 1 80 ? 22.455 -10.758 -71.567 1.00 84.25 80 ALA A N 1
ATOM 625 C CA . ALA A 1 80 ? 22.937 -9.496 -72.126 1.00 84.25 80 ALA A CA 1
ATOM 626 C C . ALA A 1 80 ? 24.475 -9.474 -72.237 1.00 84.25 80 ALA A C 1
ATOM 628 O O . ALA A 1 80 ? 25.008 -9.090 -73.277 1.00 84.25 80 ALA A O 1
ATOM 629 N N . VAL A 1 81 ? 25.187 -9.963 -71.214 1.00 74.38 81 VAL A N 1
ATOM 630 C CA . VAL A 1 81 ? 26.652 -10.133 -71.252 1.00 74.38 81 VAL A CA 1
ATOM 631 C C . VAL A 1 81 ? 27.059 -11.125 -72.346 1.00 74.38 81 VAL A C 1
ATOM 633 O O . VAL A 1 81 ? 27.961 -10.840 -73.129 1.00 74.38 81 VAL A O 1
ATOM 636 N N . GLU A 1 82 ? 26.361 -12.254 -72.475 1.00 80.38 82 GLU A N 1
ATOM 637 C CA . GLU A 1 82 ? 26.637 -13.247 -73.521 1.00 80.38 82 GLU A CA 1
ATOM 638 C C . GLU A 1 82 ? 26.445 -12.697 -74.949 1.00 80.38 82 GLU A C 1
ATOM 640 O O . GLU A 1 82 ? 27.260 -12.974 -75.831 1.00 80.38 82 GLU A O 1
ATOM 645 N N . GLN A 1 83 ? 25.432 -11.854 -75.176 1.00 86.88 83 GLN A N 1
ATOM 646 C CA . GLN A 1 83 ? 25.246 -11.155 -76.455 1.00 86.88 83 GLN A CA 1
ATOM 647 C C . GLN A 1 83 ? 26.376 -10.157 -76.753 1.00 86.88 83 GLN A C 1
ATOM 649 O O . GLN A 1 83 ? 26.826 -10.077 -77.898 1.00 86.88 83 GLN A O 1
ATOM 654 N N . LEU A 1 84 ? 26.864 -9.428 -75.742 1.00 81.38 84 LEU A N 1
ATOM 655 C CA . LEU A 1 84 ? 27.997 -8.509 -75.896 1.00 81.38 84 LEU A CA 1
ATOM 656 C C . LEU A 1 84 ? 29.291 -9.258 -76.247 1.00 81.38 84 LEU A C 1
ATOM 658 O O . LEU A 1 84 ? 29.978 -8.862 -77.189 1.00 81.38 84 LEU A O 1
ATOM 662 N N . ILE A 1 85 ? 29.577 -10.378 -75.570 1.00 76.81 85 ILE A N 1
ATOM 663 C CA . ILE A 1 85 ? 30.724 -11.249 -75.886 1.00 76.81 85 ILE A CA 1
ATOM 664 C C . ILE A 1 85 ? 30.629 -11.760 -77.334 1.00 76.81 85 ILE A C 1
ATOM 666 O O . ILE A 1 85 ? 31.623 -11.749 -78.060 1.00 76.81 85 ILE A O 1
ATOM 670 N N . ALA A 1 86 ? 29.440 -12.170 -77.790 1.00 84.31 86 ALA A N 1
ATOM 671 C CA . ALA A 1 86 ? 29.241 -12.674 -79.149 1.00 84.31 86 ALA A CA 1
ATOM 672 C C . ALA A 1 86 ? 29.451 -11.599 -80.238 1.00 84.31 86 ALA A C 1
ATOM 674 O O . ALA A 1 86 ? 30.102 -11.873 -81.252 1.00 84.31 86 ALA A O 1
ATOM 675 N N . GLU A 1 87 ? 28.944 -10.375 -80.044 1.00 84.62 87 GLU A N 1
ATOM 676 C CA . GLU A 1 87 ? 29.181 -9.274 -80.989 1.00 84.62 87 GLU A CA 1
ATOM 677 C C . GLU A 1 87 ? 30.634 -8.783 -80.962 1.00 84.62 87 GLU A C 1
ATOM 679 O O . GLU A 1 87 ? 31.183 -8.490 -82.026 1.00 84.62 87 GLU A O 1
ATOM 684 N N . GLU A 1 88 ? 31.308 -8.737 -79.808 1.00 78.62 88 GLU A N 1
ATOM 685 C CA . GLU A 1 88 ? 32.714 -8.317 -79.787 1.00 78.62 88 GLU A CA 1
ATOM 686 C C . GLU A 1 88 ? 33.651 -9.392 -80.352 1.00 78.62 88 GLU A C 1
ATOM 688 O O . GLU A 1 88 ? 34.547 -9.064 -81.127 1.00 78.62 88 GLU A O 1
ATOM 693 N N . ALA A 1 89 ? 33.385 -10.683 -80.126 1.00 78.75 89 ALA A N 1
ATOM 694 C CA . ALA A 1 89 ? 34.106 -11.766 -80.802 1.00 78.75 89 ALA A CA 1
ATOM 695 C C . ALA A 1 89 ? 33.965 -11.692 -82.338 1.00 78.75 89 ALA A C 1
ATOM 697 O O . ALA A 1 89 ? 34.908 -11.982 -83.079 1.00 78.75 89 ALA A O 1
ATOM 698 N N . LYS A 1 90 ? 32.800 -11.266 -82.839 1.00 88.06 90 LYS A N 1
ATOM 699 C CA . LYS A 1 90 ? 32.547 -11.031 -84.269 1.00 88.06 90 LYS A CA 1
ATOM 700 C C . LYS A 1 90 ? 33.305 -9.806 -84.797 1.00 88.06 90 LYS A C 1
ATOM 702 O O . LYS A 1 90 ? 33.905 -9.901 -85.868 1.00 88.06 90 LYS A O 1
ATOM 707 N N . LYS A 1 91 ? 33.343 -8.692 -84.055 1.00 80.25 91 LYS A N 1
ATOM 708 C CA . LYS A 1 91 ? 34.163 -7.516 -84.409 1.00 80.25 91 LYS A CA 1
ATOM 709 C C . LYS A 1 91 ? 35.659 -7.824 -84.359 1.00 80.25 91 LYS A C 1
ATOM 711 O O . LYS A 1 91 ? 36.378 -7.416 -85.264 1.00 80.25 91 LYS A O 1
ATOM 716 N N . SER A 1 92 ? 36.125 -8.567 -83.356 1.00 75.75 92 SER A N 1
ATOM 717 C CA . SER A 1 92 ? 37.520 -9.000 -83.226 1.00 75.75 92 SER A CA 1
ATOM 718 C C . SER A 1 92 ? 37.969 -9.791 -84.461 1.00 75.75 92 SER A C 1
ATOM 720 O O . SER A 1 92 ? 38.933 -9.397 -85.116 1.00 75.75 92 SER A O 1
ATOM 722 N N . ARG A 1 93 ? 37.184 -10.786 -84.905 1.00 82.31 93 ARG A N 1
ATOM 723 C CA . ARG A 1 93 ? 37.443 -11.517 -86.165 1.00 82.31 93 ARG A CA 1
ATOM 724 C C . ARG A 1 93 ? 37.550 -10.599 -87.389 1.00 82.31 93 ARG A C 1
ATOM 726 O O . ARG A 1 93 ? 38.426 -10.809 -88.221 1.00 82.31 93 ARG A O 1
ATOM 733 N N . GLN A 1 94 ? 36.702 -9.572 -87.498 1.00 82.50 94 GLN A N 1
ATOM 734 C CA . GLN A 1 94 ? 36.788 -8.590 -88.592 1.00 82.50 94 GLN A CA 1
ATOM 735 C C . GLN A 1 94 ? 38.061 -7.728 -88.518 1.00 82.50 94 GLN A C 1
ATOM 737 O O . GLN A 1 94 ? 38.658 -7.428 -89.553 1.00 82.50 94 GLN A O 1
ATOM 742 N N . ARG A 1 95 ? 38.494 -7.332 -87.312 1.00 76.12 95 ARG A N 1
ATOM 743 C CA . ARG A 1 95 ? 39.751 -6.589 -87.102 1.00 76.12 95 ARG A CA 1
ATOM 744 C C . ARG A 1 95 ? 40.963 -7.459 -87.450 1.00 76.12 95 ARG A C 1
ATOM 746 O O . ARG A 1 95 ? 41.842 -6.995 -88.173 1.00 76.12 95 ARG A O 1
ATOM 753 N N . GLU A 1 96 ? 40.972 -8.721 -87.023 1.00 75.31 96 GLU A N 1
ATOM 754 C CA . GLU A 1 96 ? 42.034 -9.689 -87.326 1.00 75.31 96 GLU A CA 1
ATOM 755 C C . GLU A 1 96 ? 42.130 -9.994 -88.834 1.00 75.31 96 GLU A C 1
ATOM 757 O O . GLU A 1 96 ? 43.220 -10.020 -89.408 1.00 75.31 96 GLU A O 1
ATOM 762 N N . GLU A 1 97 ? 40.995 -10.170 -89.519 1.00 84.88 97 GLU A N 1
ATOM 763 C CA . GLU A 1 97 ? 40.968 -10.386 -90.971 1.00 84.88 97 GLU A CA 1
ATOM 764 C C . GLU A 1 97 ? 41.521 -9.172 -91.738 1.00 84.88 97 GLU A C 1
ATOM 766 O O . GLU A 1 97 ? 42.355 -9.335 -92.635 1.00 84.88 97 GLU A O 1
ATOM 771 N N . LYS A 1 98 ? 41.149 -7.953 -91.323 1.00 84.06 98 LYS A N 1
ATOM 772 C CA . LYS A 1 98 ? 41.690 -6.699 -91.868 1.00 84.06 98 LYS A CA 1
ATOM 773 C C . LYS A 1 98 ? 43.199 -6.562 -91.624 1.00 84.06 98 LYS A C 1
ATOM 775 O O . LYS A 1 98 ? 43.923 -6.150 -92.531 1.00 84.06 98 LYS A O 1
ATOM 780 N N . LEU A 1 99 ? 43.683 -6.947 -90.439 1.00 76.25 99 LEU A N 1
ATOM 781 C CA . LEU A 1 99 ? 45.110 -6.963 -90.103 1.00 76.25 99 LEU A CA 1
ATOM 782 C C . LEU A 1 99 ? 45.883 -7.924 -91.021 1.00 76.25 99 LEU A C 1
ATOM 784 O O . LEU A 1 99 ? 46.881 -7.529 -91.625 1.00 76.25 99 LEU A O 1
ATOM 788 N N . ARG A 1 100 ? 45.379 -9.151 -91.223 1.00 81.25 100 ARG A N 1
ATOM 789 C CA . ARG A 1 100 ? 45.967 -10.117 -92.170 1.00 81.25 100 ARG A CA 1
ATOM 790 C C . ARG A 1 100 ? 45.957 -9.605 -93.610 1.00 81.25 100 ARG A C 1
ATOM 792 O O . ARG A 1 100 ? 46.887 -9.898 -94.362 1.00 81.25 100 ARG A O 1
ATOM 799 N N . GLU A 1 101 ? 44.927 -8.869 -94.032 1.00 82.69 101 GLU A N 1
ATOM 800 C CA . GLU A 1 101 ? 44.901 -8.267 -95.369 1.00 82.69 101 GLU A CA 1
ATOM 801 C C . GLU A 1 101 ? 45.969 -7.171 -95.517 1.00 82.69 101 GLU A C 1
ATOM 803 O O . GLU A 1 101 ? 46.702 -7.159 -96.508 1.00 82.69 101 GLU A O 1
ATOM 808 N N . MET A 1 102 ? 46.130 -6.305 -94.513 1.00 75.56 102 MET A N 1
ATOM 809 C CA . MET A 1 102 ? 47.204 -5.306 -94.485 1.00 75.56 102 MET A CA 1
ATOM 810 C C . MET A 1 102 ? 48.596 -5.944 -94.494 1.00 75.56 102 MET A C 1
ATOM 812 O O . MET A 1 102 ? 49.423 -5.564 -95.321 1.00 75.56 102 MET A O 1
ATOM 816 N N . GLN A 1 103 ? 48.848 -6.958 -93.663 1.00 75.75 103 GLN A N 1
ATOM 817 C CA . GLN A 1 103 ? 50.121 -7.690 -93.651 1.00 75.75 103 GLN A CA 1
ATOM 818 C C . GLN A 1 103 ? 50.424 -8.331 -95.019 1.00 75.75 103 GLN A C 1
ATOM 820 O O . GLN A 1 103 ? 51.545 -8.223 -95.519 1.00 75.75 103 GLN A O 1
ATOM 825 N N . LYS A 1 104 ? 49.419 -8.917 -95.692 1.00 82.75 104 LYS A N 1
ATOM 826 C CA . LYS A 1 104 ? 49.559 -9.418 -97.074 1.00 82.75 104 LYS A CA 1
ATOM 827 C C . LYS A 1 104 ? 49.915 -8.308 -98.064 1.00 82.75 104 LYS A C 1
ATOM 829 O O . LYS A 1 104 ? 50.748 -8.539 -98.938 1.00 82.75 104 LYS A O 1
ATOM 834 N N . ARG A 1 105 ? 49.310 -7.119 -97.945 1.00 74.75 105 ARG A N 1
ATOM 835 C CA . ARG A 1 105 ? 49.660 -5.958 -98.781 1.00 74.75 105 ARG A CA 1
ATOM 836 C C . ARG A 1 105 ? 51.114 -5.538 -98.533 1.00 74.75 105 ARG A C 1
ATOM 838 O O . ARG A 1 105 ? 51.861 -5.444 -99.502 1.00 74.75 105 ARG A O 1
ATOM 845 N N . MET A 1 106 ? 51.549 -5.382 -97.278 1.00 67.75 106 MET A N 1
ATOM 846 C CA . MET A 1 106 ? 52.941 -5.018 -96.950 1.00 67.75 106 MET A CA 1
ATOM 847 C C . MET A 1 106 ? 53.962 -6.027 -97.509 1.00 67.75 106 MET A C 1
ATOM 849 O O . MET A 1 106 ? 54.931 -5.624 -98.146 1.00 67.75 106 MET A O 1
ATOM 853 N N . ALA A 1 107 ? 53.696 -7.333 -97.406 1.00 72.31 107 ALA A N 1
ATOM 854 C CA . ALA A 1 107 ? 54.567 -8.376 -97.965 1.00 72.31 107 ALA A CA 1
ATOM 855 C C . ALA A 1 107 ? 54.624 -8.400 -99.514 1.00 72.31 107 ALA A C 1
ATOM 857 O O . ALA A 1 107 ? 55.561 -8.944 -100.104 1.00 72.31 107 ALA A O 1
ATOM 858 N N . VAL A 1 108 ? 53.622 -7.834 -100.201 1.00 72.62 108 VAL A N 1
ATOM 859 C CA . VAL A 1 108 ? 53.657 -7.596 -101.659 1.00 72.62 108 VAL A CA 1
ATOM 860 C C . VAL A 1 108 ? 54.435 -6.318 -101.988 1.00 72.62 108 VAL A C 1
ATOM 862 O O . VAL A 1 108 ? 55.118 -6.272 -103.012 1.00 72.62 108 VAL A O 1
ATOM 865 N N . TRP A 1 109 ? 54.367 -5.308 -101.118 1.00 59.91 109 TRP A N 1
ATOM 866 C CA . TRP A 1 109 ? 55.116 -4.055 -101.229 1.00 59.91 109 TRP A CA 1
ATOM 867 C C . TRP A 1 109 ? 56.627 -4.243 -101.044 1.00 59.91 109 TRP A C 1
ATOM 869 O O . TRP A 1 109 ? 57.392 -3.758 -101.877 1.00 59.91 109 TRP A O 1
ATOM 879 N N . GLU A 1 110 ? 57.070 -5.026 -100.053 1.00 64.12 110 GLU A N 1
ATOM 880 C CA . GLU A 1 110 ? 58.495 -5.369 -99.867 1.00 64.12 110 GLU A CA 1
ATOM 881 C C . GLU A 1 110 ? 59.127 -5.990 -101.123 1.00 64.12 110 GLU A C 1
ATOM 883 O O . GLU A 1 110 ? 60.285 -5.729 -101.438 1.00 64.12 110 GLU A O 1
ATOM 888 N N . LYS A 1 111 ? 58.356 -6.766 -101.896 1.00 61.38 111 LYS A N 1
ATOM 889 C CA . LYS A 1 111 ? 58.824 -7.418 -103.133 1.00 61.38 111 LYS A CA 1
ATOM 890 C C . LYS A 1 111 ? 58.901 -6.494 -104.352 1.00 61.38 111 LYS A C 1
ATOM 892 O O . LYS A 1 111 ? 59.318 -6.952 -105.414 1.00 61.38 111 LYS A O 1
ATOM 897 N N . LYS A 1 112 ? 58.461 -5.236 -104.240 1.00 47.72 112 LYS A N 1
ATOM 898 C CA . LYS A 1 112 ? 58.363 -4.287 -105.363 1.00 47.72 112 LYS A CA 1
ATOM 899 C C . LYS A 1 112 ? 59.287 -3.073 -105.268 1.00 47.72 112 LYS A C 1
ATOM 901 O O . LYS A 1 112 ? 59.328 -2.312 -106.229 1.00 47.72 112 LYS A O 1
ATOM 906 N N . SER A 1 113 ? 60.004 -2.867 -104.161 1.00 38.38 113 SER A N 1
ATOM 907 C CA . SER A 1 113 ? 60.837 -1.668 -103.991 1.00 38.38 113 SER A CA 1
ATOM 908 C C . SER A 1 113 ? 62.052 -1.675 -104.935 1.00 38.38 113 SER A C 1
ATOM 910 O O . SER A 1 113 ? 62.878 -2.582 -104.826 1.00 38.38 113 SER A O 1
ATOM 912 N N . PRO A 1 114 ? 62.220 -0.671 -105.819 1.00 42.38 114 PRO A N 1
ATOM 913 C CA . PRO A 1 114 ? 63.440 -0.504 -106.609 1.00 42.38 114 PRO A CA 1
ATOM 914 C C . PRO A 1 114 ? 64.621 -0.031 -105.748 1.00 42.38 114 PRO A C 1
ATOM 916 O O . PRO A 1 114 ? 64.436 0.518 -104.658 1.00 42.38 114 PRO A O 1
ATOM 919 N N . GLU A 1 115 ? 65.839 -0.235 -106.254 1.00 40.47 115 GLU A N 1
ATOM 920 C CA . GLU A 1 115 ? 67.082 0.165 -105.585 1.00 40.47 115 GLU A CA 1
ATOM 921 C C . GLU A 1 115 ? 67.345 1.686 -105.613 1.00 40.47 115 GLU A C 1
ATOM 923 O O . GLU A 1 115 ? 66.678 2.470 -106.285 1.00 40.47 115 GLU A O 1
ATOM 928 N N . HIS A 1 116 ? 68.302 2.098 -104.783 1.00 38.56 116 HIS A N 1
ATOM 929 C CA . HIS A 1 116 ? 68.344 3.393 -104.103 1.00 38.56 116 HIS A CA 1
ATOM 930 C C . HIS A 1 116 ? 69.131 4.478 -104.867 1.00 38.56 116 HIS A C 1
ATOM 932 O O . HIS A 1 116 ? 70.314 4.299 -105.147 1.00 38.56 116 HIS A O 1
ATOM 938 N N . ASP A 1 117 ? 68.529 5.656 -105.083 1.00 43.88 117 ASP A N 1
ATOM 939 C CA . ASP A 1 117 ? 69.234 6.847 -105.597 1.00 43.88 117 ASP A CA 1
ATOM 940 C C . ASP A 1 117 ? 69.861 7.684 -104.457 1.00 43.88 117 ASP A C 1
ATOM 942 O O . ASP A 1 117 ? 69.315 7.799 -103.356 1.00 43.88 117 ASP A O 1
ATOM 946 N N . MET A 1 118 ? 71.038 8.257 -104.698 1.00 49.47 118 MET A N 1
ATOM 947 C CA . MET A 1 118 ? 71.938 8.834 -103.688 1.00 49.47 118 MET A CA 1
ATOM 948 C C . MET A 1 118 ? 71.461 10.177 -103.109 1.00 49.47 118 MET A C 1
ATOM 950 O O . MET A 1 118 ? 71.921 10.578 -102.037 1.00 49.47 118 MET A O 1
ATOM 954 N N . GLY A 1 119 ? 70.523 10.866 -103.770 1.00 56.50 119 GLY A N 1
ATOM 955 C CA . GLY A 1 119 ? 69.935 12.116 -103.267 1.00 56.50 119 GLY A CA 1
ATOM 956 C C . GLY A 1 119 ? 69.176 11.937 -101.946 1.00 56.50 119 GLY A C 1
ATOM 957 O O . GLY A 1 119 ? 69.328 12.741 -101.022 1.00 56.50 119 GLY A O 1
ATOM 958 N N . GLU A 1 120 ? 68.442 10.829 -101.805 1.00 58.50 120 GLU A N 1
ATOM 959 C CA . GLU A 1 120 ? 67.591 10.561 -100.637 1.00 58.50 120 GLU A CA 1
ATOM 960 C C . GLU A 1 120 ? 68.383 10.360 -99.336 1.00 58.50 120 GLU A C 1
ATOM 962 O O . GLU A 1 120 ? 67.827 10.457 -98.245 1.00 58.50 120 GLU A O 1
ATOM 967 N N . GLN A 1 121 ? 69.681 10.047 -99.411 1.00 64.81 121 GLN A N 1
ATOM 968 C CA . GLN A 1 121 ? 70.458 9.624 -98.243 1.00 64.81 121 GLN A CA 1
ATOM 969 C C . GLN A 1 121 ? 70.614 10.742 -97.195 1.00 64.81 121 GLN A C 1
ATOM 971 O O . GLN A 1 121 ? 70.594 10.476 -95.990 1.00 64.81 121 GLN A O 1
ATOM 976 N N . LYS A 1 122 ? 70.739 12.005 -97.632 1.00 73.44 122 LYS A N 1
ATOM 977 C CA . LYS A 1 122 ? 70.823 13.161 -96.720 1.00 73.44 122 LYS A CA 1
ATOM 978 C C . LYS A 1 122 ? 69.494 13.434 -96.028 1.00 73.44 122 LYS A C 1
ATOM 980 O O . LYS A 1 122 ? 69.479 13.722 -94.834 1.00 73.44 122 LYS A O 1
ATOM 985 N N . GLU A 1 123 ? 68.394 13.304 -96.757 1.00 77.69 123 GLU A N 1
ATOM 986 C CA . GLU A 1 123 ? 67.067 13.502 -96.194 1.00 77.69 123 GLU A CA 1
ATOM 987 C C . GLU A 1 123 ? 66.684 12.362 -95.250 1.00 77.69 123 GLU A C 1
ATOM 989 O O . GLU A 1 123 ? 66.264 12.626 -94.128 1.00 77.69 123 GLU A O 1
ATOM 994 N N . LYS A 1 124 ? 66.950 11.103 -95.624 1.00 82.31 124 LYS A N 1
ATOM 995 C CA . LYS A 1 124 ? 66.828 9.942 -94.726 1.00 82.31 124 LYS A CA 1
ATOM 996 C C . LYS A 1 124 ? 67.604 10.154 -93.426 1.00 82.31 124 LYS A C 1
ATOM 998 O O . LYS A 1 124 ? 67.092 9.817 -92.365 1.00 82.31 124 LYS A O 1
ATOM 1003 N N . LYS A 1 125 ? 68.794 10.770 -93.474 1.00 81.25 125 LYS A N 1
ATOM 1004 C CA . LYS A 1 125 ? 69.568 11.120 -92.271 1.00 81.25 125 LYS A CA 1
ATOM 1005 C C . LYS A 1 125 ? 68.894 12.203 -91.413 1.00 81.25 125 LYS A C 1
ATOM 1007 O O . LYS A 1 125 ? 68.916 12.079 -90.193 1.00 81.25 125 LYS A O 1
ATOM 1012 N N . LEU A 1 126 ? 68.292 13.233 -92.013 1.00 85.56 126 LEU A N 1
ATOM 1013 C CA . LEU A 1 126 ? 67.534 14.255 -91.273 1.00 85.56 126 LEU A CA 1
ATOM 1014 C C . LEU A 1 126 ? 66.231 13.692 -90.688 1.00 85.56 126 LEU A C 1
ATOM 1016 O O . LEU A 1 126 ? 65.974 13.894 -89.505 1.00 85.56 126 LEU A O 1
ATOM 1020 N N . ARG A 1 127 ? 65.456 12.930 -91.475 1.00 87.06 127 ARG A N 1
ATOM 1021 C CA . ARG A 1 127 ? 64.250 12.224 -91.014 1.00 87.06 127 ARG A CA 1
ATOM 1022 C C . ARG A 1 127 ? 64.594 11.284 -89.846 1.00 87.06 127 ARG A C 1
ATOM 1024 O O . ARG A 1 127 ? 63.930 11.351 -88.820 1.00 87.06 127 ARG A O 1
ATOM 1031 N N . LEU A 1 128 ? 65.687 10.513 -89.935 1.00 88.00 128 LEU A N 1
ATOM 1032 C CA . LEU A 1 128 ? 66.197 9.674 -88.837 1.00 88.00 128 LEU A CA 1
ATOM 1033 C C . LEU A 1 128 ? 66.493 10.487 -87.565 1.00 88.00 128 LEU A C 1
ATOM 1035 O O . LEU A 1 128 ? 66.154 10.047 -86.471 1.00 88.00 128 LEU A O 1
ATOM 1039 N N . GLU A 1 129 ? 67.125 11.656 -87.683 1.00 91.81 129 GLU A N 1
ATOM 1040 C CA . GLU A 1 129 ? 67.462 12.489 -86.522 1.00 91.81 129 GLU A CA 1
ATOM 1041 C C . GLU A 1 129 ? 66.214 13.109 -85.870 1.00 91.81 129 GLU A C 1
ATOM 1043 O O . GLU A 1 129 ? 66.094 13.110 -84.646 1.00 91.81 129 GLU A O 1
ATOM 1048 N N . VAL A 1 130 ? 65.235 13.542 -86.673 1.00 93.25 130 VAL A N 1
ATOM 1049 C CA . VAL A 1 130 ? 63.916 13.971 -86.177 1.00 93.25 130 VAL A CA 1
ATOM 1050 C C . VAL A 1 130 ? 63.199 12.816 -85.472 1.00 93.25 130 VAL A C 1
ATOM 1052 O O . VAL A 1 130 ? 62.706 13.004 -84.361 1.00 93.25 130 VAL A O 1
ATOM 1055 N N . SER A 1 131 ? 63.200 11.609 -86.049 1.00 93.12 131 SER A N 1
ATOM 1056 C CA . SER A 1 131 ? 62.622 10.419 -85.414 1.00 93.12 131 SER A CA 1
ATOM 1057 C C . SER A 1 131 ? 63.304 10.072 -84.089 1.00 93.12 131 SER A C 1
ATOM 1059 O O . SER A 1 131 ? 62.607 9.767 -83.128 1.00 93.12 131 SER A O 1
ATOM 1061 N N . LYS A 1 132 ? 64.638 10.164 -83.983 1.00 93.12 132 LYS A N 1
ATOM 1062 C CA . LYS A 1 132 ? 65.348 9.962 -82.704 1.00 93.12 132 LYS A CA 1
ATOM 1063 C C . LYS A 1 132 ? 64.931 10.979 -81.646 1.00 93.12 132 LYS A C 1
ATOM 1065 O O . LYS A 1 132 ? 64.677 10.588 -80.512 1.00 93.12 132 LYS A O 1
ATOM 1070 N N . ASN A 1 133 ? 64.850 12.260 -82.010 1.00 94.88 133 ASN A N 1
ATOM 1071 C CA . ASN A 1 133 ? 64.445 13.319 -81.085 1.00 94.88 133 ASN A CA 1
ATOM 1072 C C . ASN A 1 133 ? 62.993 13.133 -80.619 1.00 94.88 133 ASN A C 1
ATOM 1074 O O . ASN A 1 133 ? 62.710 13.289 -79.434 1.00 94.88 133 ASN A O 1
ATOM 1078 N N . LEU A 1 134 ? 62.093 12.720 -81.518 1.00 94.50 134 LEU A N 1
ATOM 1079 C CA . LEU A 1 134 ? 60.714 12.367 -81.172 1.00 94.50 134 LEU A CA 1
ATOM 1080 C C . LEU A 1 134 ? 60.650 11.143 -80.244 1.00 94.50 134 LEU A C 1
ATOM 1082 O O . LEU A 1 134 ? 59.939 11.182 -79.247 1.00 94.50 134 LEU A O 1
ATOM 1086 N N . ILE A 1 135 ? 61.421 10.086 -80.521 1.00 93.12 135 ILE A N 1
ATOM 1087 C CA . ILE A 1 135 ? 61.513 8.902 -79.650 1.00 93.12 135 ILE A CA 1
ATOM 1088 C C . ILE A 1 135 ? 62.028 9.292 -78.259 1.00 93.12 135 ILE A C 1
ATOM 1090 O O . ILE A 1 135 ? 61.467 8.846 -77.264 1.00 93.12 135 ILE A O 1
ATOM 1094 N N . ALA A 1 136 ? 63.056 10.140 -78.169 1.00 94.75 136 ALA A N 1
ATOM 1095 C CA . ALA A 1 136 ? 63.582 10.614 -76.891 1.00 94.75 136 ALA A CA 1
ATOM 1096 C C . ALA A 1 136 ? 62.542 11.432 -76.102 1.00 94.75 136 ALA A C 1
ATOM 1098 O O . ALA A 1 136 ? 62.389 11.217 -74.902 1.00 94.75 136 ALA A O 1
ATOM 1099 N N . ALA A 1 137 ? 61.788 12.309 -76.775 1.00 94.31 137 ALA A N 1
ATOM 1100 C CA . ALA A 1 137 ? 60.712 13.084 -76.159 1.00 94.31 137 ALA A CA 1
ATOM 1101 C C . ALA A 1 137 ? 59.551 12.195 -75.673 1.00 94.31 137 ALA A C 1
ATOM 1103 O O . ALA A 1 137 ? 59.105 12.348 -74.541 1.00 94.31 137 ALA A O 1
ATOM 1104 N N . LEU A 1 138 ? 59.109 11.224 -76.482 1.00 94.50 138 LEU A N 1
ATOM 1105 C CA . LEU A 1 138 ? 58.071 10.259 -76.095 1.00 94.50 138 LEU A CA 1
ATOM 1106 C C . LEU A 1 138 ? 58.522 9.352 -74.943 1.00 94.50 138 LEU A C 1
ATOM 1108 O O . LEU A 1 138 ? 57.730 9.031 -74.066 1.00 94.50 138 LEU A O 1
ATOM 1112 N N . GLN A 1 139 ? 59.797 8.956 -74.906 1.00 93.31 139 GLN A N 1
ATOM 1113 C CA . GLN A 1 139 ? 60.345 8.213 -73.771 1.00 93.31 139 GLN A CA 1
ATOM 1114 C C . GLN A 1 139 ? 60.343 9.037 -72.481 1.00 93.31 139 GLN A C 1
ATOM 1116 O O . GLN A 1 139 ? 60.098 8.472 -71.419 1.00 93.31 139 GLN A O 1
ATOM 1121 N N . GLU A 1 140 ? 60.623 10.339 -72.553 1.00 95.94 140 GLU A N 1
ATOM 1122 C CA . GLU A 1 140 ? 60.598 11.209 -71.375 1.00 95.94 140 GLU A CA 1
ATOM 1123 C C . GLU A 1 140 ? 59.168 11.490 -70.900 1.00 95.94 140 GLU A C 1
ATOM 1125 O O . GLU A 1 140 ? 58.894 11.389 -69.707 1.00 95.94 140 GLU A O 1
ATOM 1130 N N . GLU A 1 141 ? 58.231 11.719 -71.823 1.00 94.50 141 GLU A N 1
ATOM 1131 C CA . GLU A 1 141 ? 56.804 11.822 -71.502 1.00 94.50 141 GLU A CA 1
ATOM 1132 C C . GLU A 1 141 ? 56.281 10.524 -70.864 1.00 94.50 141 GLU A C 1
ATOM 1134 O O . GLU A 1 141 ? 55.625 10.571 -69.828 1.00 94.50 141 GLU A O 1
ATOM 1139 N N . ASN A 1 142 ? 56.657 9.351 -71.388 1.00 93.56 142 ASN A N 1
ATOM 1140 C CA . ASN A 1 142 ? 56.295 8.066 -70.783 1.00 93.56 142 ASN A CA 1
ATOM 1141 C C . ASN A 1 142 ? 56.871 7.895 -69.363 1.00 93.56 142 ASN A C 1
ATOM 1143 O O . ASN A 1 142 ? 56.201 7.320 -68.506 1.00 93.56 142 ASN A O 1
ATOM 1147 N N . ARG A 1 143 ? 58.087 8.393 -69.079 1.00 97.12 143 ARG A N 1
ATOM 1148 C CA . ARG A 1 143 ? 58.656 8.402 -67.712 1.00 97.12 143 ARG A CA 1
ATOM 1149 C C . ARG A 1 143 ? 57.886 9.355 -66.795 1.00 97.12 143 ARG A C 1
ATOM 1151 O O . ARG A 1 143 ? 57.555 8.977 -65.674 1.00 97.12 143 ARG A O 1
ATOM 1158 N N . SER A 1 144 ? 57.564 10.553 -67.283 1.00 97.31 144 SER A N 1
ATOM 1159 C CA . SER A 1 144 ? 56.741 11.541 -66.578 1.00 97.31 144 SER A CA 1
ATOM 1160 C C . SER A 1 144 ? 55.379 10.945 -66.196 1.00 97.31 144 SER A C 1
ATOM 1162 O O . SER A 1 144 ? 55.034 10.886 -65.014 1.00 97.31 144 SER A O 1
ATOM 1164 N N . GLN A 1 145 ? 54.662 10.370 -67.165 1.00 95.75 145 GLN A N 1
ATOM 1165 C CA . GLN A 1 145 ? 53.375 9.708 -66.943 1.00 95.75 145 GLN A CA 1
ATOM 1166 C C . GLN A 1 145 ? 53.482 8.505 -65.997 1.00 95.75 145 GLN A C 1
ATOM 1168 O O . GLN A 1 145 ? 52.624 8.351 -65.131 1.00 95.75 145 GLN A O 1
ATOM 1173 N N . ALA A 1 146 ? 54.540 7.690 -66.088 1.00 94.69 146 ALA A N 1
ATOM 1174 C CA . ALA A 1 146 ? 54.769 6.591 -65.146 1.00 94.69 146 ALA A CA 1
ATOM 1175 C C . ALA A 1 146 ? 54.888 7.098 -63.696 1.00 94.69 146 ALA A C 1
ATOM 1177 O O . ALA A 1 146 ? 54.159 6.626 -62.826 1.00 94.69 146 ALA A O 1
ATOM 1178 N N . THR A 1 147 ? 55.710 8.125 -63.447 1.00 96.94 147 THR A N 1
ATOM 1179 C CA . THR A 1 147 ? 55.834 8.721 -62.100 1.00 96.94 147 THR A CA 1
ATOM 1180 C C . THR A 1 147 ? 54.543 9.391 -61.612 1.00 96.94 147 THR A C 1
ATOM 1182 O O . THR A 1 147 ? 54.230 9.349 -60.421 1.00 96.94 147 THR A O 1
ATOM 1185 N N . GLN A 1 148 ? 53.730 9.952 -62.517 1.00 96.88 148 GLN A N 1
ATOM 1186 C CA . GLN A 1 148 ? 52.397 10.454 -62.174 1.00 96.88 148 GLN A CA 1
ATOM 1187 C C . GLN A 1 148 ? 51.438 9.317 -61.779 1.00 96.88 148 GLN A C 1
ATOM 1189 O O . GLN A 1 148 ? 50.680 9.465 -60.819 1.00 96.88 148 GLN A O 1
ATOM 1194 N N . ILE A 1 149 ? 51.471 8.183 -62.487 1.00 95.00 149 ILE A N 1
ATOM 1195 C CA . ILE A 1 149 ? 50.664 6.995 -62.173 1.00 95.00 149 ILE A CA 1
ATOM 1196 C C . ILE A 1 149 ? 51.059 6.422 -60.807 1.00 95.00 149 ILE A C 1
ATOM 1198 O O . ILE A 1 149 ? 50.171 6.153 -59.999 1.00 95.00 149 ILE A O 1
ATOM 1202 N N . GLU A 1 150 ? 52.355 6.302 -60.511 1.00 96.75 150 GLU A N 1
ATOM 1203 C CA . GLU A 1 150 ? 52.860 5.859 -59.201 1.00 96.75 150 GLU A CA 1
ATOM 1204 C C . GLU A 1 150 ? 52.346 6.768 -58.068 1.00 96.75 150 GLU A C 1
ATOM 1206 O O . GLU A 1 150 ? 51.742 6.286 -57.108 1.00 96.75 150 GLU A O 1
ATOM 1211 N N . SER A 1 151 ? 52.453 8.094 -58.216 1.00 97.19 151 SER A N 1
ATOM 1212 C CA . SER A 1 151 ? 51.950 9.054 -57.217 1.00 97.19 151 SER A CA 1
ATOM 1213 C C . SER A 1 151 ? 50.423 8.995 -57.022 1.00 97.19 151 SER A C 1
ATOM 1215 O O . SER A 1 151 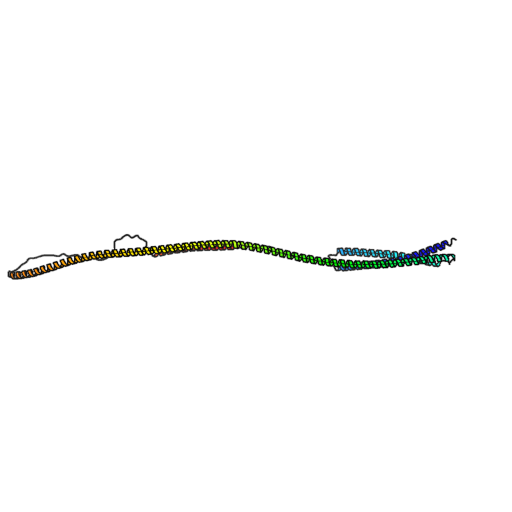? 49.915 9.164 -55.905 1.00 97.19 151 SER A O 1
ATOM 1217 N N . LEU A 1 152 ? 49.662 8.716 -58.087 1.00 97.12 152 LEU A N 1
ATOM 1218 C CA . LEU A 1 152 ? 48.215 8.491 -57.999 1.00 97.12 152 LEU A CA 1
ATOM 1219 C C . LEU A 1 152 ? 47.874 7.162 -57.308 1.00 97.12 152 LEU A C 1
ATOM 1221 O O . LEU A 1 152 ? 46.902 7.117 -56.553 1.00 97.12 152 LEU A O 1
ATOM 1225 N N . GLN A 1 153 ? 48.668 6.106 -57.511 1.00 96.38 153 GLN A N 1
ATOM 1226 C CA . GLN A 1 153 ? 48.511 4.823 -56.817 1.00 96.38 153 GLN A CA 1
ATOM 1227 C C . GLN A 1 153 ? 48.797 4.953 -55.314 1.00 96.38 153 GLN A C 1
ATOM 1229 O O . GLN A 1 153 ? 47.992 4.489 -54.506 1.00 96.38 153 GLN A O 1
ATOM 1234 N N . GLU A 1 154 ? 49.868 5.653 -54.923 1.00 97.12 154 GLU A N 1
ATOM 1235 C CA . GLU A 1 154 ? 50.146 5.986 -53.515 1.00 97.12 154 GLU A CA 1
ATOM 1236 C C . GLU A 1 154 ? 48.990 6.779 -52.888 1.00 97.12 154 GLU A C 1
ATOM 1238 O O . GLU A 1 154 ? 48.496 6.443 -51.808 1.00 97.12 154 GLU A O 1
ATOM 1243 N N . SER A 1 155 ? 48.506 7.804 -53.596 1.00 97.50 155 SER A N 1
ATOM 1244 C CA . SER A 1 155 ? 47.376 8.624 -53.151 1.00 97.50 155 SER A CA 1
ATOM 1245 C C . SER A 1 155 ? 46.101 7.796 -52.967 1.00 97.50 155 SER A C 1
ATOM 1247 O O . SER A 1 155 ? 45.388 7.979 -51.978 1.00 97.50 155 SER A O 1
ATOM 1249 N N . LEU A 1 156 ? 45.815 6.870 -53.888 1.00 97.19 156 LEU A N 1
ATOM 1250 C CA . LEU A 1 156 ? 44.677 5.956 -53.806 1.00 97.19 156 LEU A CA 1
ATOM 1251 C C . LEU A 1 156 ? 44.809 5.000 -52.613 1.00 97.19 156 LEU A C 1
ATOM 1253 O O . LEU A 1 156 ? 43.833 4.820 -51.888 1.00 97.19 156 LEU A O 1
ATOM 1257 N N . GLY A 1 157 ? 46.006 4.468 -52.350 1.00 97.00 157 GLY A N 1
ATOM 1258 C CA . GLY A 1 157 ? 46.283 3.651 -51.165 1.00 97.00 157 GLY A CA 1
ATOM 1259 C C . GLY A 1 157 ? 46.024 4.404 -49.854 1.00 97.00 157 GLY A C 1
ATOM 1260 O O . GLY A 1 157 ? 45.342 3.887 -48.970 1.00 97.00 157 GLY A O 1
ATOM 1261 N N . ILE A 1 158 ? 46.471 5.662 -49.754 1.00 98.00 158 ILE A N 1
ATOM 1262 C CA . ILE A 1 158 ? 46.202 6.532 -48.593 1.00 98.00 158 ILE A CA 1
ATOM 1263 C C . ILE A 1 158 ? 44.696 6.800 -48.430 1.00 98.00 158 ILE A C 1
ATOM 1265 O O . ILE A 1 158 ? 44.186 6.823 -47.308 1.00 98.00 158 ILE A O 1
ATOM 1269 N N . TRP A 1 159 ? 43.962 7.016 -49.526 1.00 97.88 159 TRP A N 1
ATOM 1270 C CA . TRP A 1 159 ? 42.507 7.191 -49.471 1.00 97.88 159 TRP A CA 1
ATOM 1271 C C . TRP A 1 159 ? 41.778 5.913 -49.053 1.00 97.88 159 TRP A C 1
ATOM 1273 O O . TRP A 1 159 ? 40.866 5.995 -48.233 1.00 97.88 159 TRP A O 1
ATOM 1283 N N . GLN A 1 160 ? 42.205 4.749 -49.545 1.00 96.94 160 GLN A N 1
ATOM 1284 C CA . GLN A 1 160 ? 41.649 3.460 -49.145 1.00 96.94 160 GLN A CA 1
ATOM 1285 C C . GLN A 1 160 ? 41.881 3.190 -47.653 1.00 96.94 160 GLN A C 1
ATOM 1287 O O . GLN A 1 160 ? 40.927 2.888 -46.941 1.00 96.94 160 GLN A O 1
ATOM 1292 N N . GLU A 1 161 ? 43.094 3.416 -47.136 1.00 97.75 161 GLU A N 1
ATOM 1293 C CA . GLU A 1 161 ? 43.367 3.257 -45.702 1.00 97.75 161 GLU A CA 1
ATOM 1294 C C . GLU A 1 161 ? 42.489 4.192 -44.847 1.00 97.75 161 GLU A C 1
ATOM 1296 O O . GLU A 1 161 ? 41.967 3.792 -43.804 1.00 97.75 161 GLU A O 1
ATOM 1301 N N . ARG A 1 162 ? 42.260 5.432 -45.302 1.00 97.75 162 ARG A N 1
ATOM 1302 C CA . ARG A 1 162 ? 41.341 6.376 -44.641 1.00 97.75 162 ARG A CA 1
ATOM 1303 C C . ARG A 1 162 ? 39.890 5.895 -44.661 1.00 97.75 162 ARG A C 1
ATOM 1305 O O . ARG A 1 162 ? 39.195 6.089 -43.664 1.00 97.75 162 ARG A O 1
ATOM 1312 N N . CYS A 1 163 ? 39.433 5.266 -45.744 1.00 96.06 163 CYS A N 1
ATOM 1313 C CA . CYS A 1 163 ? 38.121 4.620 -45.797 1.00 96.06 163 CYS A CA 1
ATOM 1314 C C . CYS A 1 163 ? 38.032 3.474 -44.777 1.00 96.06 163 CYS A C 1
ATOM 1316 O O . CYS A 1 163 ? 37.133 3.493 -43.939 1.00 96.06 163 CYS A O 1
ATOM 1318 N N . ASP A 1 164 ? 39.012 2.568 -44.739 1.00 96.75 164 ASP A N 1
ATOM 1319 C CA . ASP A 1 164 ? 39.057 1.447 -43.786 1.00 96.75 164 ASP A CA 1
ATOM 1320 C C . ASP A 1 164 ? 39.138 1.916 -42.316 1.00 96.75 164 ASP A C 1
ATOM 1322 O O . ASP A 1 164 ? 38.640 1.264 -41.391 1.00 96.75 164 ASP A O 1
ATOM 1326 N N . GLN A 1 165 ? 39.800 3.047 -42.052 1.00 97.81 165 GLN A N 1
ATOM 1327 C CA . GLN A 1 165 ? 39.801 3.699 -40.737 1.00 97.81 165 GLN A CA 1
ATOM 1328 C C . GLN A 1 165 ? 38.420 4.294 -40.401 1.00 97.81 165 GLN A C 1
ATOM 1330 O O . GLN A 1 165 ? 37.927 4.100 -39.287 1.00 97.81 165 GLN A O 1
ATOM 1335 N N . ALA A 1 166 ? 37.771 4.974 -41.350 1.00 95.38 166 ALA A N 1
ATOM 1336 C CA . ALA A 1 166 ? 36.443 5.556 -41.161 1.00 95.38 166 ALA A CA 1
ATOM 1337 C C . ALA A 1 166 ? 35.356 4.488 -40.944 1.00 95.38 166 ALA A C 1
ATOM 1339 O O . ALA A 1 166 ? 34.519 4.649 -40.055 1.00 95.38 166 ALA A O 1
ATOM 1340 N N . GLU A 1 167 ? 35.388 3.376 -41.682 1.00 97.12 167 GLU A N 1
ATOM 1341 C CA . GLU A 1 167 ? 34.454 2.258 -41.502 1.00 97.12 167 GLU A CA 1
ATOM 1342 C C . GLU A 1 167 ? 34.580 1.624 -40.111 1.00 97.12 167 GLU A C 1
ATOM 1344 O O . GLU A 1 167 ? 33.571 1.420 -39.432 1.00 97.12 167 GLU A O 1
ATOM 1349 N N . ARG A 1 168 ? 35.813 1.402 -39.630 1.00 98.12 168 ARG A N 1
ATOM 1350 C CA . ARG A 1 168 ? 36.062 0.909 -38.264 1.00 98.12 168 ARG A CA 1
ATOM 1351 C C . ARG A 1 168 ? 35.513 1.854 -37.193 1.00 98.12 168 ARG A C 1
ATOM 1353 O O . ARG A 1 168 ? 34.894 1.385 -36.240 1.00 98.12 168 ARG A O 1
ATOM 1360 N N . LEU A 1 169 ? 35.683 3.169 -37.361 1.00 98.25 169 LEU A N 1
ATOM 1361 C CA . LEU A 1 169 ? 35.118 4.171 -36.447 1.00 98.25 169 LEU A CA 1
ATOM 1362 C C . LEU A 1 169 ? 33.582 4.181 -36.471 1.00 98.25 169 LEU A C 1
ATOM 1364 O O . LEU A 1 169 ? 32.954 4.269 -35.416 1.00 98.25 169 LEU A O 1
ATOM 1368 N N . VAL A 1 170 ? 32.964 4.058 -37.649 1.00 97.00 170 VAL A N 1
ATOM 1369 C CA . VAL A 1 170 ? 31.501 3.956 -37.783 1.00 97.00 170 VAL A CA 1
ATOM 1370 C C . VAL A 1 170 ? 30.970 2.709 -37.073 1.00 97.00 170 VAL A C 1
ATOM 1372 O O . VAL A 1 170 ? 29.958 2.796 -36.377 1.00 97.00 170 VAL A O 1
ATOM 1375 N N . GLU A 1 171 ? 31.650 1.569 -37.190 1.00 97.50 171 GLU A N 1
ATOM 1376 C CA . GLU A 1 171 ? 31.223 0.332 -36.532 1.00 97.50 171 GLU A CA 1
ATOM 1377 C C . GLU A 1 171 ? 31.421 0.377 -35.006 1.00 97.50 171 GLU A C 1
ATOM 1379 O O . GLU A 1 171 ? 30.541 -0.046 -34.252 1.00 97.50 171 GLU A O 1
ATOM 1384 N N . GLU A 1 172 ? 32.501 0.995 -34.516 1.00 97.81 172 GLU A N 1
ATOM 1385 C CA . GLU A 1 172 ? 32.682 1.251 -33.080 1.00 97.81 172 GLU A CA 1
ATOM 1386 C C . GLU A 1 172 ? 31.583 2.178 -32.522 1.00 97.81 172 GLU A C 1
ATOM 1388 O O . GLU A 1 172 ? 31.039 1.927 -31.441 1.00 97.81 172 GLU A O 1
ATOM 1393 N N . LEU A 1 173 ? 31.204 3.224 -33.265 1.00 97.12 173 LEU A N 1
ATOM 1394 C CA . LEU A 1 173 ? 30.111 4.124 -32.888 1.00 97.12 173 LEU A CA 1
ATOM 1395 C C . LEU A 1 173 ? 28.745 3.423 -32.902 1.00 97.12 173 LEU A C 1
ATOM 1397 O O . LEU A 1 173 ? 27.952 3.642 -31.985 1.00 97.12 173 LEU A O 1
ATOM 1401 N N . ARG A 1 174 ? 28.473 2.547 -33.880 1.00 97.81 174 ARG A N 1
ATOM 1402 C CA . ARG A 1 174 ? 27.259 1.707 -33.907 1.00 97.81 174 ARG A CA 1
ATOM 1403 C C . ARG A 1 174 ? 27.184 0.790 -32.691 1.00 97.81 174 ARG A C 1
ATOM 1405 O O . ARG A 1 174 ? 26.138 0.731 -32.046 1.00 97.81 174 ARG A O 1
ATOM 1412 N N . LYS A 1 175 ? 28.292 0.129 -32.339 1.00 97.62 175 LYS A N 1
ATOM 1413 C CA . LYS A 1 175 ? 28.375 -0.721 -31.146 1.00 97.62 175 LYS A CA 1
ATOM 1414 C C . LYS A 1 175 ? 28.080 0.074 -29.870 1.00 97.62 175 LYS A C 1
ATOM 1416 O O . LYS A 1 175 ? 27.195 -0.317 -29.112 1.00 97.62 175 LYS A O 1
ATOM 1421 N N . LYS A 1 176 ? 28.736 1.225 -29.671 1.00 97.88 176 LYS A N 1
ATOM 1422 C CA . LYS A 1 176 ? 28.485 2.110 -28.515 1.00 97.88 176 LYS A CA 1
ATOM 1423 C C . LYS A 1 176 ? 27.042 2.620 -28.469 1.00 97.88 176 LYS A C 1
ATOM 1425 O O . LYS A 1 176 ? 26.461 2.715 -27.392 1.00 97.88 176 LYS A O 1
ATOM 1430 N N . LEU A 1 177 ? 26.437 2.925 -29.619 1.00 96.88 177 LEU A N 1
ATOM 1431 C CA . LEU A 1 177 ? 25.033 3.338 -29.696 1.00 96.88 177 LEU A CA 1
ATOM 1432 C C . LEU A 1 177 ? 24.079 2.209 -29.272 1.00 96.88 177 LEU A C 1
ATOM 1434 O O . LEU A 1 177 ? 23.126 2.469 -28.537 1.00 96.88 177 LEU A O 1
ATOM 1438 N N . ALA A 1 178 ? 24.348 0.967 -29.68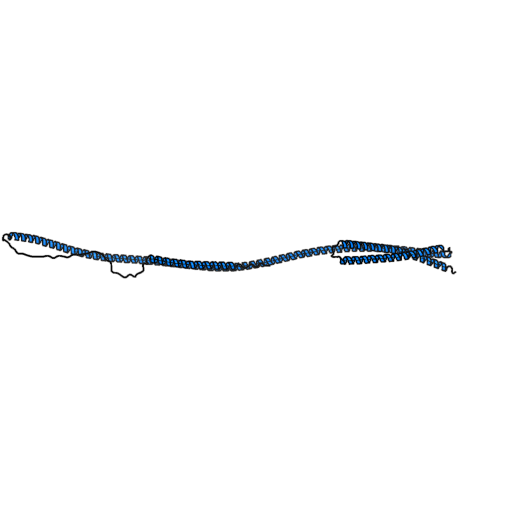3 1.00 96.44 178 ALA A N 1
ATOM 1439 C CA . ALA A 1 178 ? 23.574 -0.201 -29.265 1.00 96.44 178 ALA A CA 1
ATOM 1440 C C . ALA A 1 178 ? 23.721 -0.484 -27.757 1.00 96.44 178 ALA A C 1
ATOM 1442 O O . ALA A 1 178 ? 22.718 -0.690 -27.074 1.00 96.44 178 ALA A O 1
ATOM 1443 N N . GLU A 1 179 ? 24.943 -0.421 -27.219 1.00 97.56 179 GLU A N 1
ATOM 1444 C CA . GLU A 1 179 ? 25.219 -0.563 -25.780 1.00 97.56 179 GLU A CA 1
ATOM 1445 C C . GLU A 1 179 ? 24.488 0.514 -24.957 1.00 97.56 179 GLU A C 1
ATOM 1447 O O . GLU A 1 179 ? 23.784 0.190 -23.998 1.00 97.56 179 GLU A O 1
ATOM 1452 N N . ASN A 1 180 ? 24.556 1.781 -25.381 1.00 94.88 180 ASN A N 1
ATOM 1453 C CA . ASN A 1 180 ? 23.818 2.883 -24.756 1.00 94.88 180 ASN A CA 1
ATOM 1454 C C . ASN A 1 180 ? 22.295 2.668 -24.805 1.00 94.88 180 ASN A C 1
ATOM 1456 O O . ASN A 1 180 ? 21.603 2.954 -23.829 1.00 94.88 180 ASN A O 1
ATOM 1460 N N . HIS A 1 181 ? 21.749 2.150 -25.911 1.00 94.56 181 HIS A N 1
ATOM 1461 C CA . HIS A 1 181 ? 20.314 1.875 -26.018 1.00 94.56 181 HIS A CA 1
ATOM 1462 C C . HIS A 1 181 ? 19.860 0.787 -25.029 1.00 94.56 181 HIS A C 1
ATOM 1464 O O . HIS A 1 181 ? 18.839 0.958 -24.359 1.00 94.56 181 HIS A O 1
ATOM 1470 N N . VAL A 1 182 ? 20.649 -0.282 -24.862 1.00 96.81 182 VAL A N 1
ATOM 1471 C CA . VAL A 1 182 ? 20.389 -1.327 -23.853 1.00 96.81 182 VAL A CA 1
ATOM 1472 C C . VAL A 1 182 ? 20.418 -0.745 -22.436 1.00 96.81 182 VAL A C 1
ATOM 1474 O O . VAL A 1 182 ? 19.493 -0.999 -21.664 1.00 96.81 182 VAL A O 1
ATOM 1477 N N . GLN A 1 183 ? 21.405 0.097 -22.107 1.00 96.62 183 GLN A N 1
ATOM 1478 C CA . GLN A 1 183 ? 21.491 0.764 -20.798 1.00 96.62 183 GLN A CA 1
ATOM 1479 C C . GLN A 1 183 ? 20.300 1.697 -20.521 1.00 96.62 183 GLN A C 1
ATOM 1481 O O . GLN A 1 183 ? 19.795 1.748 -19.394 1.00 96.62 183 GLN A O 1
ATOM 1486 N N . VAL A 1 184 ? 19.809 2.418 -21.535 1.00 92.81 184 VAL A N 1
ATOM 1487 C CA . VAL A 1 184 ? 18.613 3.270 -21.416 1.00 92.81 184 VAL A CA 1
ATOM 1488 C C . VAL A 1 184 ? 17.365 2.429 -21.137 1.00 92.81 184 VAL A C 1
ATOM 1490 O O . VAL A 1 184 ? 16.605 2.759 -20.227 1.00 92.81 184 VAL A O 1
ATOM 1493 N N . GLU A 1 185 ? 17.166 1.313 -21.842 1.00 96.25 185 GLU A N 1
ATOM 1494 C CA . GLU A 1 185 ? 16.030 0.411 -21.600 1.00 96.25 185 GLU A CA 1
ATOM 1495 C C . GLU A 1 185 ? 16.148 -0.368 -20.272 1.00 96.25 185 GLU A C 1
ATOM 1497 O O . GLU A 1 185 ? 15.143 -0.676 -19.629 1.00 96.25 185 GLU A O 1
ATOM 1502 N N . GLU A 1 186 ? 17.356 -0.649 -19.780 1.00 97.44 186 GLU A N 1
ATOM 1503 C CA . GLU A 1 186 ? 17.577 -1.143 -18.411 1.00 97.44 186 GLU A CA 1
ATOM 1504 C C . GLU A 1 186 ? 17.204 -0.102 -17.355 1.00 97.44 186 GLU A C 1
ATOM 1506 O O . GLU A 1 186 ? 16.426 -0.402 -16.445 1.00 97.44 186 GLU A O 1
ATOM 1511 N N . THR A 1 187 ? 17.674 1.134 -17.515 1.00 95.44 187 THR A N 1
ATOM 1512 C CA . THR A 1 187 ? 17.359 2.254 -16.616 1.00 95.44 187 THR A CA 1
ATOM 1513 C C . THR A 1 187 ? 15.854 2.526 -16.589 1.00 95.44 187 THR A C 1
ATOM 1515 O O . THR A 1 187 ? 15.254 2.638 -15.520 1.00 95.44 187 THR A O 1
ATOM 1518 N N . ARG A 1 188 ? 15.199 2.523 -17.756 1.00 94.44 188 ARG A N 1
ATOM 1519 C CA . ARG A 1 188 ? 13.741 2.634 -17.896 1.00 94.44 188 ARG A CA 1
ATOM 1520 C C . ARG A 1 188 ? 13.004 1.514 -17.155 1.00 94.44 188 ARG A C 1
ATOM 1522 O O . ARG A 1 188 ? 12.059 1.793 -16.418 1.00 94.44 188 ARG A O 1
ATOM 1529 N N . ARG A 1 189 ? 13.457 0.260 -17.282 1.00 97.69 189 ARG A N 1
ATOM 1530 C CA . ARG A 1 189 ? 12.907 -0.890 -16.535 1.00 97.69 189 ARG A CA 1
ATOM 1531 C C . ARG A 1 189 ? 13.139 -0.797 -15.025 1.00 97.69 189 ARG A C 1
ATOM 1533 O O . ARG A 1 189 ? 12.360 -1.375 -14.271 1.00 97.69 189 ARG A O 1
ATOM 1540 N N . VAL A 1 190 ? 14.191 -0.127 -14.549 1.00 96.19 190 VAL A N 1
ATOM 1541 C CA . VAL A 1 190 ? 14.366 0.177 -13.114 1.00 96.19 190 VAL A CA 1
ATOM 1542 C C . VAL A 1 190 ? 13.355 1.236 -12.669 1.00 96.19 190 VAL A C 1
ATOM 1544 O O . VAL A 1 190 ? 12.624 0.991 -11.715 1.00 96.19 190 VAL A O 1
ATOM 1547 N N . ILE A 1 191 ? 13.243 2.353 -13.397 1.00 93.00 191 ILE A N 1
ATOM 1548 C CA . ILE A 1 191 ? 12.322 3.456 -13.070 1.00 93.00 191 ILE A CA 1
ATOM 1549 C C . ILE A 1 191 ? 10.866 2.971 -12.992 1.00 93.00 191 ILE A C 1
ATOM 1551 O O . ILE A 1 191 ? 10.174 3.302 -12.034 1.00 93.00 191 ILE A O 1
ATOM 1555 N N . ILE A 1 192 ? 10.411 2.140 -13.936 1.00 96.00 192 ILE A N 1
ATOM 1556 C CA . ILE A 1 192 ? 9.048 1.574 -13.911 1.00 96.00 192 ILE A CA 1
ATOM 1557 C C . ILE A 1 192 ? 8.808 0.757 -12.626 1.00 96.00 192 ILE A C 1
ATOM 1559 O O . ILE A 1 192 ? 7.820 0.993 -11.936 1.00 96.00 192 ILE A O 1
ATOM 1563 N N . ARG A 1 193 ? 9.753 -0.113 -12.241 1.00 97.62 193 ARG A N 1
ATOM 1564 C CA . ARG A 1 193 ? 9.663 -0.930 -11.013 1.00 97.62 193 ARG A CA 1
ATOM 1565 C C . ARG A 1 193 ? 9.752 -0.118 -9.716 1.00 97.62 193 ARG A C 1
ATOM 1567 O O . ARG A 1 193 ? 9.250 -0.564 -8.687 1.00 97.62 193 ARG A O 1
ATOM 1574 N N . GLU A 1 194 ? 10.425 1.032 -9.725 1.00 95.19 194 GLU A N 1
ATOM 1575 C CA . GLU A 1 194 ? 10.390 1.988 -8.605 1.00 95.19 194 GLU A CA 1
ATOM 1576 C C . GLU A 1 194 ? 9.034 2.707 -8.541 1.00 95.19 194 GLU A C 1
ATOM 1578 O O . GLU A 1 194 ? 8.451 2.832 -7.467 1.00 95.19 194 GLU A O 1
ATOM 1583 N N . MET A 1 195 ? 8.475 3.122 -9.685 1.00 94.31 195 MET A N 1
ATOM 1584 C CA . MET A 1 195 ? 7.143 3.740 -9.745 1.00 94.31 195 MET A CA 1
ATOM 1585 C C . MET A 1 195 ? 6.027 2.792 -9.291 1.00 94.31 195 MET A C 1
ATOM 1587 O O . MET A 1 195 ? 5.074 3.242 -8.660 1.00 94.31 195 MET A O 1
ATOM 1591 N N . GLU A 1 196 ? 6.131 1.498 -9.589 1.00 98.00 196 GLU A N 1
ATOM 1592 C CA . GLU A 1 196 ? 5.203 0.468 -9.103 1.00 98.00 196 GLU A CA 1
ATOM 1593 C C . GLU A 1 196 ? 5.282 0.325 -7.576 1.00 98.00 196 GLU A C 1
ATOM 1595 O O . GLU A 1 196 ? 4.265 0.491 -6.903 1.00 98.00 196 GLU A O 1
ATOM 1600 N N . ARG A 1 197 ? 6.489 0.182 -7.009 1.00 98.12 197 ARG A N 1
ATOM 1601 C CA . ARG A 1 197 ? 6.691 0.160 -5.547 1.00 98.12 197 ARG A CA 1
ATOM 1602 C C . ARG A 1 197 ? 6.229 1.437 -4.845 1.00 98.12 197 ARG A C 1
ATOM 1604 O O . ARG A 1 197 ? 5.687 1.364 -3.746 1.00 98.12 197 ARG A O 1
ATOM 1611 N N . MET A 1 198 ? 6.392 2.610 -5.463 1.00 95.62 198 MET A N 1
ATOM 1612 C CA . MET A 1 198 ? 5.847 3.857 -4.911 1.00 95.62 198 MET A CA 1
ATOM 1613 C C . MET A 1 198 ? 4.313 3.852 -4.869 1.00 95.62 198 MET A C 1
ATOM 1615 O O . MET A 1 198 ? 3.745 4.336 -3.895 1.00 95.62 198 MET A O 1
ATOM 1619 N N . LYS A 1 199 ? 3.626 3.277 -5.869 1.00 97.44 199 LYS A N 1
ATOM 1620 C CA . LYS A 1 199 ? 2.157 3.126 -5.838 1.00 97.44 199 LYS A CA 1
ATOM 1621 C C . LYS A 1 199 ? 1.710 2.176 -4.726 1.00 97.44 199 LYS A C 1
ATOM 1623 O O . LYS A 1 199 ? 0.775 2.505 -4.004 1.00 97.44 199 LYS A O 1
ATOM 1628 N N . GLU A 1 200 ? 2.389 1.039 -4.568 1.00 98.06 200 GLU A N 1
ATOM 1629 C CA . GLU A 1 200 ? 2.131 0.083 -3.479 1.00 98.06 200 GLU A CA 1
ATOM 1630 C C . GLU A 1 200 ? 2.326 0.731 -2.101 1.00 98.06 200 GLU A C 1
ATOM 1632 O O . GLU A 1 200 ? 1.487 0.577 -1.213 1.00 98.06 200 GLU A O 1
ATOM 1637 N N . TYR A 1 201 ? 3.397 1.515 -1.933 1.00 97.19 201 TYR A N 1
ATOM 1638 C CA . TYR A 1 201 ? 3.657 2.269 -0.707 1.00 97.19 201 TYR A CA 1
ATOM 1639 C C . TYR A 1 201 ? 2.564 3.311 -0.420 1.00 97.19 201 TYR A C 1
ATOM 1641 O O . TYR A 1 201 ? 2.078 3.380 0.708 1.00 97.19 201 TYR A O 1
ATOM 1649 N N . THR A 1 202 ? 2.133 4.080 -1.427 1.00 98.12 202 THR A N 1
ATOM 1650 C CA . THR A 1 202 ? 1.032 5.049 -1.282 1.00 98.12 202 THR A CA 1
ATOM 1651 C C . THR A 1 202 ? -0.271 4.361 -0.873 1.00 98.12 202 THR A C 1
ATOM 1653 O O . THR A 1 202 ? -0.879 4.775 0.110 1.00 98.12 202 THR A O 1
ATOM 1656 N N . ALA A 1 203 ? -0.653 3.266 -1.538 1.00 97.81 203 ALA A N 1
ATOM 1657 C CA . ALA A 1 203 ? -1.858 2.507 -1.193 1.00 97.81 203 ALA A CA 1
ATOM 1658 C C . ALA A 1 203 ? -1.790 1.907 0.228 1.00 97.81 203 ALA A C 1
ATOM 1660 O O . ALA A 1 203 ? -2.772 1.927 0.968 1.00 97.81 203 ALA A O 1
ATOM 1661 N N . SER A 1 204 ? -0.616 1.421 0.648 1.00 98.00 204 SER A N 1
ATOM 1662 C CA . SER A 1 204 ? -0.383 0.940 2.018 1.00 98.00 204 SER A CA 1
ATOM 1663 C C . SER A 1 204 ? -0.505 2.063 3.058 1.00 98.00 204 SER A C 1
ATOM 1665 O O . SER A 1 204 ? -1.102 1.870 4.118 1.00 98.00 204 SER A O 1
ATOM 1667 N N . HIS A 1 205 ? 0.003 3.259 2.749 1.00 98.00 205 HIS A N 1
ATOM 1668 C CA . HIS A 1 205 ? -0.119 4.432 3.616 1.00 98.00 205 HIS A CA 1
ATOM 1669 C C . HIS A 1 205 ? -1.574 4.925 3.727 1.00 98.00 205 HIS A C 1
ATOM 1671 O O . HIS A 1 205 ? -2.019 5.270 4.821 1.00 98.00 205 HIS A O 1
ATOM 1677 N N . GLU A 1 206 ? -2.331 4.927 2.627 1.00 98.19 206 GLU A N 1
ATOM 1678 C CA . GLU A 1 206 ? -3.771 5.228 2.625 1.00 98.19 206 GLU A CA 1
ATOM 1679 C C . GLU A 1 206 ? -4.540 4.231 3.508 1.00 98.19 206 GLU A C 1
ATOM 1681 O O . GLU A 1 206 ? -5.225 4.647 4.443 1.00 98.19 206 GLU A O 1
ATOM 1686 N N . ALA A 1 207 ? -4.315 2.924 3.336 1.00 98.31 207 ALA A N 1
ATOM 1687 C CA . ALA A 1 207 ? -4.937 1.891 4.168 1.00 98.31 207 ALA A CA 1
ATOM 1688 C C . ALA A 1 207 ? -4.591 2.023 5.670 1.00 98.31 207 ALA A C 1
ATOM 1690 O O . ALA A 1 207 ? -5.459 1.846 6.529 1.00 98.31 207 ALA A O 1
ATOM 1691 N N . GLN A 1 208 ? -3.346 2.379 6.015 1.00 98.00 208 GLN A N 1
ATOM 1692 C CA . GLN A 1 208 ? -2.949 2.664 7.403 1.00 98.00 208 GLN A CA 1
ATOM 1693 C C . GLN A 1 208 ? -3.635 3.918 7.966 1.00 98.00 208 GLN A C 1
ATOM 1695 O O . GLN A 1 208 ? -4.013 3.952 9.140 1.00 98.00 208 GLN A O 1
ATOM 1700 N N . GLN A 1 209 ? -3.811 4.955 7.146 1.00 98.38 209 GLN A N 1
ATOM 1701 C CA . GLN A 1 209 ? -4.500 6.183 7.536 1.00 98.38 209 GLN A CA 1
ATOM 1702 C C . GLN A 1 209 ? -6.007 5.947 7.742 1.00 98.38 209 GLN A C 1
ATOM 1704 O O . GLN A 1 209 ? -6.586 6.519 8.670 1.00 98.38 209 GLN A O 1
ATOM 1709 N N . ASP A 1 210 ? -6.633 5.069 6.959 1.00 98.19 210 ASP A N 1
ATOM 1710 C CA . ASP A 1 210 ? -8.025 4.643 7.153 1.00 98.19 210 ASP A CA 1
ATOM 1711 C C . ASP A 1 210 ? -8.185 3.773 8.407 1.00 98.19 210 ASP A C 1
ATOM 1713 O O . ASP A 1 210 ? -9.061 4.035 9.237 1.00 98.19 210 ASP A O 1
ATOM 1717 N N . GLN A 1 211 ? -7.280 2.812 8.633 1.00 98.38 211 GLN A N 1
ATOM 1718 C CA . GLN A 1 211 ? -7.241 2.022 9.870 1.00 98.38 211 GLN A CA 1
ATOM 1719 C C . GLN A 1 211 ? -7.120 2.927 11.107 1.00 98.38 211 GLN A C 1
ATOM 1721 O O . GLN A 1 211 ? -7.836 2.750 12.093 1.00 98.38 211 GLN A O 1
ATOM 1726 N N . LYS A 1 212 ? -6.249 3.940 11.052 1.00 98.38 212 LYS A N 1
ATOM 1727 C CA . LYS A 1 212 ? -6.072 4.931 12.121 1.00 98.38 212 LYS A CA 1
ATOM 1728 C C . LYS A 1 212 ? -7.334 5.762 12.369 1.00 98.38 212 LYS A C 1
ATOM 1730 O O . LYS A 1 212 ? -7.636 6.061 13.524 1.00 98.38 212 LYS A O 1
ATOM 1735 N N . GLN A 1 213 ? -8.076 6.133 11.325 1.00 98.56 213 GLN A N 1
ATOM 1736 C CA . GLN A 1 213 ? -9.362 6.828 11.466 1.00 98.56 213 GLN A CA 1
ATOM 1737 C C . GLN A 1 213 ? -10.431 5.923 12.093 1.00 98.56 213 GLN A C 1
ATOM 1739 O O . GLN A 1 213 ? -11.131 6.361 13.007 1.00 98.56 213 GLN A O 1
ATOM 1744 N N . SER A 1 214 ? -10.505 4.658 11.671 1.00 98.62 214 SER A N 1
ATOM 1745 C CA . SER A 1 214 ? -11.411 3.654 12.241 1.00 98.62 214 SER A CA 1
ATOM 1746 C C . SER A 1 214 ? -11.145 3.429 13.736 1.00 98.62 214 SER A C 1
ATOM 1748 O O . SER A 1 214 ? -12.052 3.596 14.552 1.00 98.62 214 SER A O 1
ATOM 1750 N N . LEU A 1 215 ? -9.885 3.187 14.119 1.00 98.44 215 LEU A N 1
ATOM 1751 C CA . LEU A 1 215 ? -9.479 3.036 15.522 1.00 98.44 215 LEU A CA 1
ATOM 1752 C C . LEU A 1 215 ? -9.747 4.301 16.349 1.00 98.44 215 LEU A C 1
ATOM 1754 O O . LEU A 1 215 ? -10.152 4.208 17.506 1.00 98.44 215 LEU A O 1
ATOM 1758 N N . LYS A 1 216 ? -9.565 5.497 15.772 1.00 98.56 216 LYS A N 1
ATOM 1759 C CA . LYS A 1 216 ? -9.911 6.752 16.455 1.00 98.56 216 LYS A CA 1
ATOM 1760 C C . LYS A 1 216 ? -11.411 6.826 16.755 1.00 98.56 216 LYS A C 1
ATOM 1762 O O . LYS A 1 216 ? -11.781 7.169 17.875 1.00 98.56 216 LYS A O 1
ATOM 1767 N N . ALA A 1 217 ? -12.262 6.486 15.786 1.00 98.50 217 ALA A N 1
ATOM 1768 C CA . ALA A 1 217 ? -13.711 6.466 15.976 1.00 98.50 217 ALA A CA 1
ATOM 1769 C C . ALA A 1 217 ? -14.138 5.422 17.026 1.00 98.50 217 ALA A C 1
ATOM 1771 O O . ALA A 1 217 ? -14.975 5.721 17.878 1.00 98.50 217 ALA A O 1
ATOM 1772 N N . GLU A 1 218 ? -13.523 4.235 17.026 1.00 98.38 218 GLU A N 1
ATOM 1773 C CA . GLU A 1 218 ? -13.758 3.206 18.046 1.00 98.38 218 GLU A CA 1
ATOM 1774 C C . GLU A 1 218 ? -13.383 3.700 19.453 1.00 98.38 218 GLU A C 1
ATOM 1776 O O . GLU A 1 218 ? -14.185 3.585 20.382 1.00 98.38 218 GLU A O 1
ATOM 1781 N N . VAL A 1 219 ? -12.212 4.328 19.614 1.00 98.50 219 VAL A N 1
ATOM 1782 C CA . VAL A 1 219 ? -11.779 4.923 20.890 1.00 98.50 219 VAL A CA 1
ATOM 1783 C C . VAL A 1 219 ? -12.723 6.043 21.342 1.00 98.50 219 VAL A C 1
ATOM 1785 O O . VAL A 1 219 ? -13.049 6.121 22.527 1.00 98.50 219 VAL A O 1
ATOM 1788 N N . GLU A 1 220 ? -13.218 6.887 20.433 1.00 98.75 220 GLU A N 1
ATOM 1789 C CA . GLU A 1 220 ? -14.220 7.914 20.756 1.00 98.75 220 GLU A CA 1
ATOM 1790 C C . GLU A 1 220 ? -15.559 7.304 21.220 1.00 98.75 220 GLU A C 1
ATOM 1792 O O . GLU A 1 220 ? -16.171 7.823 22.158 1.00 98.75 220 GLU A O 1
ATOM 1797 N N . VAL A 1 221 ? -16.008 6.190 20.626 1.00 98.56 221 VAL A N 1
ATOM 1798 C CA . VAL A 1 221 ? -17.204 5.448 21.077 1.00 98.56 221 VAL A CA 1
ATOM 1799 C C . VAL A 1 221 ? -16.967 4.807 22.446 1.00 98.56 221 VAL A C 1
ATOM 1801 O O . VAL A 1 221 ? -17.756 5.027 23.364 1.00 98.56 221 VAL A O 1
ATOM 1804 N N . LYS A 1 222 ? -15.849 4.098 22.636 1.00 98.06 222 LYS A N 1
ATOM 1805 C CA . LYS A 1 222 ? -15.497 3.462 23.917 1.00 98.06 222 LYS A CA 1
ATOM 1806 C C . LYS A 1 222 ? -15.324 4.476 25.049 1.00 98.06 222 LYS A C 1
ATOM 1808 O O . LYS A 1 222 ? -15.727 4.209 26.176 1.00 98.06 222 LYS A O 1
ATOM 1813 N N . THR A 1 223 ? -14.816 5.671 24.751 1.00 98.50 223 THR A N 1
ATOM 1814 C CA . THR A 1 223 ? -14.719 6.772 25.725 1.00 98.50 223 THR A CA 1
ATOM 1815 C C . THR A 1 223 ? -16.105 7.244 26.184 1.00 98.50 223 THR A C 1
ATOM 1817 O O . THR A 1 223 ? -16.304 7.482 27.376 1.00 98.50 223 THR A O 1
ATOM 1820 N N . LYS A 1 224 ? -17.087 7.322 25.273 1.00 98.56 224 LYS A N 1
ATOM 1821 C CA . LYS A 1 224 ? -18.485 7.646 25.612 1.00 98.56 224 LYS A CA 1
ATOM 1822 C C . LYS A 1 224 ? -19.138 6.536 26.439 1.00 98.56 224 LYS A C 1
ATOM 1824 O O . LYS A 1 224 ? -19.719 6.839 27.477 1.00 98.56 224 LYS A O 1
ATOM 1829 N N . GLU A 1 225 ? -18.980 5.271 26.040 1.00 98.50 225 GLU A N 1
ATOM 1830 C CA . GLU A 1 225 ? -19.470 4.113 26.809 1.00 98.50 225 GLU A CA 1
ATOM 1831 C C . GLU A 1 225 ? -18.914 4.105 28.244 1.00 98.50 225 GLU A C 1
ATOM 1833 O O . GLU A 1 225 ? -19.671 3.947 29.201 1.00 98.50 225 GLU A O 1
ATOM 1838 N N . CYS A 1 226 ? -17.608 4.340 28.418 1.00 98.19 226 CYS A N 1
ATOM 1839 C CA . CYS A 1 226 ? -16.984 4.452 29.739 1.00 98.19 226 CYS A CA 1
ATOM 1840 C C . CYS A 1 226 ? -17.573 5.604 30.569 1.00 98.19 226 CYS A C 1
ATOM 1842 O O . CYS A 1 226 ? -17.840 5.416 31.756 1.00 98.19 226 CYS A O 1
ATOM 1844 N N . GLY A 1 227 ? -17.827 6.766 29.957 1.00 98.56 227 GLY A N 1
ATOM 1845 C CA . GLY A 1 227 ? -18.489 7.895 30.621 1.00 98.56 227 GLY A CA 1
ATOM 1846 C C . GLY A 1 227 ? -19.920 7.571 31.068 1.00 98.56 227 GLY A C 1
ATOM 1847 O O . GLY A 1 227 ? -20.302 7.875 32.199 1.00 98.56 227 GLY A O 1
ATOM 1848 N N . GLU A 1 228 ? -20.702 6.885 30.230 1.00 98.62 228 GLU A N 1
ATOM 1849 C CA . GLU A 1 228 ? -22.042 6.412 30.600 1.00 98.62 228 GLU A CA 1
ATOM 1850 C C . GLU A 1 228 ? -22.012 5.389 31.740 1.00 98.62 228 GLU A C 1
ATOM 1852 O O . GLU A 1 228 ? -22.828 5.468 32.661 1.00 98.62 228 GLU A O 1
ATOM 1857 N N . LEU A 1 229 ? -21.085 4.428 31.696 1.00 98.19 229 LEU A N 1
ATOM 1858 C CA . LEU A 1 229 ? -20.920 3.424 32.748 1.00 98.19 229 LEU A CA 1
ATOM 1859 C C . LEU A 1 229 ? -20.490 4.069 34.070 1.00 98.19 229 LEU A C 1
ATOM 1861 O O . LEU A 1 229 ? -21.043 3.723 35.114 1.00 98.19 229 LEU A O 1
ATOM 1865 N N . GLN A 1 230 ? -19.592 5.055 34.034 1.00 98.56 230 GLN A N 1
ATOM 1866 C CA . GLN A 1 230 ? -19.197 5.832 35.209 1.00 98.56 230 GLN A CA 1
ATOM 1867 C C . GLN A 1 230 ? -20.392 6.592 35.812 1.00 98.56 230 GLN A C 1
ATOM 1869 O O . GLN A 1 230 ? -20.610 6.522 37.021 1.00 98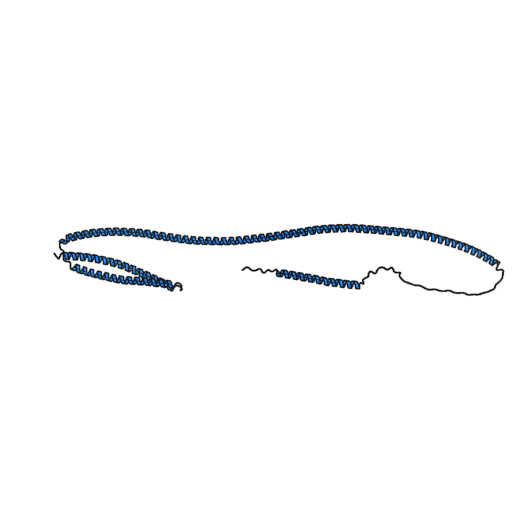.56 230 GLN A O 1
ATOM 1874 N N . ALA A 1 231 ? -21.221 7.235 34.983 1.00 98.50 231 ALA A N 1
ATOM 1875 C CA . ALA A 1 231 ? -22.431 7.934 35.429 1.00 98.50 231 ALA A CA 1
ATOM 1876 C C . ALA A 1 231 ? -23.548 6.987 35.927 1.00 98.50 231 ALA A C 1
ATOM 1878 O O . ALA A 1 231 ? -24.390 7.377 36.740 1.00 98.50 231 ALA A O 1
ATOM 1879 N N . ARG A 1 232 ? -23.598 5.734 35.452 1.00 98.50 232 ARG A N 1
ATOM 1880 C CA . ARG A 1 232 ? -24.470 4.686 36.023 1.00 98.50 232 ARG A CA 1
ATOM 1881 C C . ARG A 1 232 ? -23.947 4.212 37.379 1.00 98.50 232 ARG A C 1
ATOM 1883 O O . ARG A 1 232 ? -24.736 4.082 38.307 1.00 98.50 232 ARG A O 1
ATOM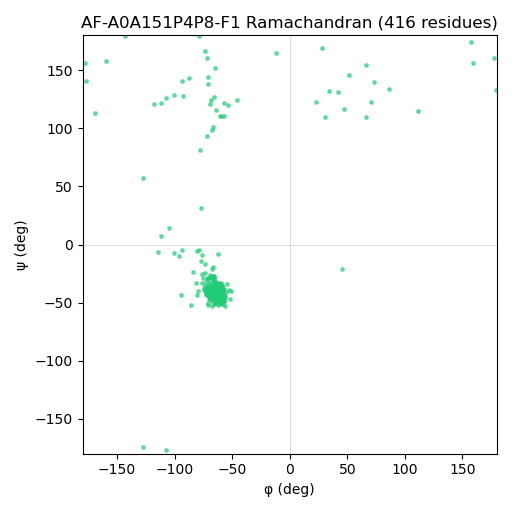 1890 N N . TRP A 1 233 ? -22.637 4.000 37.501 1.00 98.56 233 TRP A N 1
ATOM 1891 C CA . TRP A 1 233 ? -22.003 3.573 38.747 1.00 98.56 233 TRP A CA 1
ATOM 1892 C C . TRP A 1 233 ? -22.145 4.623 39.858 1.00 98.56 233 TRP A C 1
ATOM 1894 O O . TRP A 1 233 ? -22.528 4.274 40.968 1.00 98.56 233 TRP A O 1
ATOM 1904 N N . GLN A 1 234 ? -21.945 5.909 39.546 1.00 98.50 234 GLN A N 1
ATOM 1905 C CA . GLN A 1 234 ? -22.152 7.008 40.499 1.00 98.50 234 GLN A CA 1
ATOM 1906 C C . GLN A 1 234 ? -23.592 7.059 41.033 1.00 98.50 234 GLN A C 1
ATOM 1908 O O . GLN A 1 234 ? -23.781 7.134 42.242 1.00 98.50 234 GLN A O 1
ATOM 1913 N N . ARG A 1 235 ? -24.605 6.926 40.165 1.00 98.56 235 ARG A N 1
ATOM 1914 C CA . ARG A 1 235 ? -26.012 6.869 40.607 1.00 98.56 235 ARG A CA 1
ATOM 1915 C C . ARG A 1 235 ? -26.307 5.659 41.492 1.00 98.56 235 ARG A C 1
ATOM 1917 O O . ARG A 1 235 ? -26.973 5.806 42.506 1.00 98.56 235 ARG A O 1
ATOM 1924 N N . ALA A 1 236 ? -25.772 4.484 41.158 1.00 98.44 236 ALA A N 1
ATOM 1925 C CA . ALA A 1 236 ? -25.924 3.296 41.999 1.00 98.44 236 ALA A CA 1
ATOM 1926 C C . ALA A 1 236 ? -25.247 3.462 43.379 1.00 98.44 236 ALA A C 1
ATOM 1928 O O . ALA A 1 236 ? -25.749 2.955 44.381 1.00 98.44 236 ALA A O 1
ATOM 1929 N N . GLU A 1 237 ? -24.130 4.192 43.448 1.00 98.50 237 GLU A N 1
ATOM 1930 C CA . GLU A 1 237 ? -23.445 4.539 44.699 1.00 98.50 237 GLU A CA 1
ATOM 1931 C C . GLU A 1 237 ? -24.289 5.510 45.555 1.00 98.50 237 GLU A C 1
ATOM 1933 O O . GLU A 1 237 ? -24.450 5.291 46.758 1.00 98.50 237 GLU A O 1
ATOM 1938 N N . GLU A 1 238 ? -24.899 6.526 44.930 1.00 98.56 238 GLU A N 1
ATOM 1939 C CA . GLU A 1 238 ? -25.841 7.465 45.563 1.00 98.56 238 GLU A CA 1
ATOM 1940 C C . GLU A 1 238 ? -27.107 6.759 46.085 1.00 98.56 238 GLU A C 1
ATOM 1942 O O . GLU A 1 238 ? -27.492 6.956 47.240 1.00 98.56 238 GLU A O 1
ATOM 1947 N N . GLU A 1 239 ? -27.722 5.893 45.272 1.00 98.44 239 GLU A N 1
ATOM 1948 C CA . GLU A 1 239 ? -28.875 5.059 45.643 1.00 98.44 239 GLU A CA 1
ATOM 1949 C C . GLU A 1 239 ? -28.539 4.137 46.825 1.00 98.44 239 GLU A C 1
ATOM 1951 O O . GLU A 1 239 ? -29.289 4.064 47.800 1.00 98.44 239 GLU A O 1
ATOM 1956 N N . ARG A 1 240 ? -27.370 3.483 46.803 1.00 98.44 240 ARG A N 1
ATOM 1957 C CA . ARG A 1 240 ? -26.901 2.629 47.905 1.00 98.44 240 ARG A CA 1
ATOM 1958 C C . ARG A 1 240 ? -26.730 3.417 49.204 1.00 98.44 240 ARG A C 1
ATOM 1960 O O . ARG A 1 240 ? -27.088 2.923 50.277 1.00 98.44 240 ARG A O 1
ATOM 1967 N N . ASP A 1 241 ? -26.178 4.624 49.134 1.00 98.44 241 ASP A N 1
ATOM 1968 C CA . ASP A 1 241 ? -25.997 5.480 50.307 1.00 98.44 241 ASP A CA 1
ATOM 1969 C C . ASP A 1 241 ? -27.324 6.061 50.814 1.00 98.44 241 ASP A C 1
ATOM 1971 O O . ASP A 1 241 ? -27.486 6.238 52.025 1.00 98.44 241 ASP A O 1
ATOM 1975 N N . GLN A 1 242 ? -28.307 6.272 49.935 1.00 98.50 242 GLN A N 1
ATOM 1976 C CA . GLN A 1 242 ? -29.685 6.578 50.318 1.00 98.50 242 GLN A CA 1
ATOM 1977 C C . GLN A 1 242 ? -30.345 5.395 51.048 1.00 98.50 242 GLN A C 1
ATOM 1979 O O . GLN A 1 242 ? -30.796 5.562 52.184 1.00 98.50 242 GLN A O 1
ATOM 1984 N N . CYS A 1 243 ? -30.294 4.180 50.492 1.00 98.00 243 CYS A N 1
ATOM 1985 C CA . CYS A 1 243 ? -30.797 2.979 51.168 1.00 98.00 243 CYS A CA 1
ATOM 1986 C C . CYS A 1 243 ? -30.096 2.731 52.517 1.00 98.00 243 CYS A C 1
ATOM 1988 O O . CYS A 1 243 ? -30.728 2.289 53.476 1.00 98.00 243 CYS A O 1
ATOM 1990 N N . ARG A 1 244 ? -28.798 3.050 52.644 1.00 98.31 244 ARG A N 1
ATOM 1991 C CA . ARG A 1 244 ? -28.075 2.961 53.926 1.00 98.31 244 ARG A CA 1
ATOM 1992 C C . ARG A 1 244 ? -28.654 3.913 54.981 1.00 98.31 244 ARG A C 1
ATOM 1994 O O . ARG A 1 244 ? -28.768 3.509 56.139 1.00 98.31 244 ARG A O 1
ATOM 2001 N N . LYS A 1 245 ? -29.034 5.140 54.600 1.00 98.31 245 LYS A N 1
ATOM 2002 C CA . LYS A 1 245 ? -29.711 6.099 55.497 1.00 98.31 245 LYS A CA 1
ATOM 2003 C C . LYS A 1 245 ? -31.090 5.584 55.904 1.00 98.31 245 LYS A C 1
ATOM 2005 O O . LYS A 1 245 ? -31.397 5.580 57.089 1.00 98.31 245 LYS A O 1
ATOM 2010 N N . GLU A 1 246 ? -31.882 5.088 54.957 1.00 97.88 246 GLU A N 1
ATOM 2011 C CA . GLU A 1 246 ? -33.220 4.534 55.222 1.00 97.88 246 GLU A CA 1
ATOM 2012 C C . GLU A 1 246 ? -33.172 3.331 56.172 1.00 97.88 246 GLU A C 1
ATOM 2014 O O . GLU A 1 246 ? -33.910 3.293 57.154 1.00 97.88 246 GLU A O 1
ATOM 2019 N N . ILE A 1 247 ? -32.240 2.395 55.957 1.00 98.00 247 ILE A N 1
ATOM 2020 C CA . ILE A 1 247 ? -31.997 1.266 56.869 1.00 98.00 247 ILE A CA 1
ATOM 2021 C C . ILE A 1 247 ? -31.622 1.756 58.275 1.00 98.00 247 ILE A C 1
ATOM 2023 O O . ILE A 1 247 ? -32.030 1.142 59.261 1.00 98.00 247 ILE A O 1
ATOM 2027 N N . GLN A 1 248 ? -30.850 2.840 58.393 1.00 98.12 248 GLN A N 1
ATOM 2028 C CA . GLN A 1 248 ? -30.496 3.405 59.694 1.00 98.12 248 GLN A CA 1
ATOM 2029 C C . GLN A 1 248 ? -31.712 4.046 60.381 1.00 98.12 248 GLN A C 1
ATOM 2031 O O . GLN A 1 248 ? -31.993 3.709 61.530 1.00 98.12 248 GLN A O 1
ATOM 2036 N N . SER A 1 249 ? -32.492 4.860 59.665 1.00 98.31 249 SER A N 1
ATOM 2037 C CA . SER A 1 249 ? -33.740 5.445 60.175 1.00 98.31 249 SER A CA 1
ATOM 2038 C C . SER A 1 249 ? -34.744 4.377 60.621 1.00 98.31 249 SER A C 1
ATOM 2040 O O . SER A 1 249 ? -35.324 4.492 61.697 1.00 98.31 249 SER A O 1
ATOM 2042 N N . LEU A 1 250 ? -34.912 3.297 59.847 1.00 97.69 250 LEU A N 1
ATOM 2043 C CA . LEU A 1 250 ? -35.783 2.172 60.208 1.00 97.69 250 LEU A CA 1
ATOM 2044 C C . LEU A 1 250 ? -35.278 1.411 61.441 1.00 97.69 250 LEU A C 1
ATOM 2046 O O . LEU A 1 250 ? -36.083 1.006 62.278 1.00 97.69 250 LEU A O 1
ATOM 2050 N N . LYS A 1 251 ? -33.958 1.234 61.595 1.00 97.88 251 LYS A N 1
ATOM 2051 C CA . LYS A 1 251 ? -33.373 0.643 62.811 1.00 97.88 251 LYS A CA 1
ATOM 2052 C C . LYS A 1 251 ? -33.631 1.500 64.042 1.00 97.88 251 LYS A C 1
ATOM 2054 O O . LYS A 1 251 ? -33.891 0.946 65.107 1.00 97.88 251 LYS A O 1
ATOM 2059 N N . ASP A 1 252 ? -33.533 2.818 63.919 1.00 97.62 252 ASP A N 1
ATOM 2060 C CA . ASP A 1 252 ? -33.733 3.721 65.051 1.00 97.62 252 ASP A CA 1
ATOM 2061 C C . ASP A 1 252 ? -35.222 3.840 65.418 1.00 97.62 252 ASP A C 1
ATOM 2063 O O . ASP A 1 252 ? -35.553 3.714 66.597 1.00 97.62 252 ASP A O 1
ATOM 2067 N N . LEU A 1 253 ? -36.126 3.879 64.431 1.00 98.12 253 LEU A N 1
ATOM 2068 C CA . LEU A 1 253 ? -37.575 3.752 64.641 1.00 98.12 253 LEU A CA 1
ATOM 2069 C C . LEU A 1 253 ? -37.953 2.415 65.312 1.00 98.12 253 LEU A C 1
ATOM 2071 O O . LEU A 1 253 ? -38.782 2.383 66.219 1.00 98.12 253 LEU A O 1
ATOM 2075 N N . LEU A 1 254 ? -37.325 1.301 64.915 1.00 97.50 254 LEU A N 1
ATOM 2076 C CA . LEU A 1 254 ? -37.560 -0.010 65.530 1.00 97.50 254 LEU A CA 1
ATOM 2077 C C . LEU A 1 254 ? -37.075 -0.063 66.988 1.00 97.50 254 LEU A C 1
ATOM 2079 O O . LEU A 1 254 ? -37.754 -0.650 67.834 1.00 97.50 254 LEU A O 1
ATOM 2083 N N . LYS A 1 255 ? -35.933 0.565 67.308 1.00 97.31 255 LYS A N 1
ATOM 2084 C CA . LYS A 1 255 ? -35.464 0.710 68.699 1.00 97.31 255 LYS A CA 1
ATOM 2085 C C . LYS A 1 255 ? -36.445 1.537 69.523 1.00 97.31 255 LYS A C 1
ATOM 2087 O O . LYS A 1 255 ? -36.764 1.137 70.637 1.00 97.31 255 LYS A O 1
ATOM 2092 N N . GLU A 1 256 ? -36.924 2.656 68.982 1.00 97.06 256 GLU A N 1
ATOM 2093 C CA . GLU A 1 256 ? -37.897 3.529 69.643 1.00 97.06 256 GLU A CA 1
ATOM 2094 C C . GLU A 1 256 ? -39.222 2.797 69.893 1.00 97.06 256 GLU A C 1
ATOM 2096 O O . GLU A 1 256 ? -39.700 2.773 71.026 1.00 97.06 256 GLU A O 1
ATOM 2101 N N . SER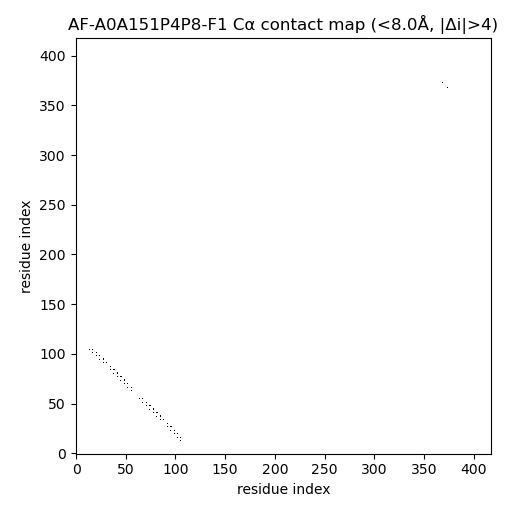 A 1 257 ? -39.752 2.088 68.891 1.00 96.00 257 SER A N 1
ATOM 2102 C CA . SER A 1 257 ? -40.946 1.245 69.033 1.00 96.00 257 SER A CA 1
ATOM 2103 C C . SER A 1 257 ? -40.760 0.155 70.094 1.00 96.00 257 SER A C 1
ATOM 2105 O O . SER A 1 257 ? -41.631 -0.030 70.939 1.00 96.00 257 SER A O 1
ATOM 2107 N N . THR A 1 258 ? -39.612 -0.534 70.108 1.00 97.31 258 THR A N 1
ATOM 2108 C CA . THR A 1 258 ? -39.292 -1.554 71.128 1.00 97.31 258 THR A CA 1
ATOM 2109 C C . THR A 1 258 ? -39.168 -0.939 72.531 1.00 97.31 258 THR A C 1
ATOM 2111 O O . THR A 1 258 ? -39.614 -1.517 73.526 1.00 97.31 258 THR A O 1
ATOM 2114 N N . ALA A 1 259 ? -38.583 0.256 72.647 1.00 96.31 259 ALA A N 1
ATOM 2115 C CA . ALA A 1 259 ? -38.495 0.983 73.912 1.00 96.31 259 ALA A CA 1
ATOM 2116 C C . ALA A 1 259 ? -39.885 1.424 74.411 1.00 96.31 259 ALA A C 1
ATOM 2118 O O . ALA A 1 259 ? -40.184 1.264 75.595 1.00 96.31 259 ALA A O 1
ATOM 2119 N N . GLY A 1 260 ? -40.748 1.902 73.511 1.00 95.81 260 GLY A N 1
ATOM 2120 C CA . GLY A 1 260 ? -42.141 2.249 73.796 1.00 95.81 260 GLY A CA 1
ATOM 2121 C C . GLY A 1 260 ? -42.979 1.041 74.219 1.00 95.81 260 GLY A C 1
ATOM 2122 O O . GLY A 1 260 ? -43.663 1.100 75.238 1.00 95.81 260 GLY A O 1
ATOM 2123 N N . GLU A 1 261 ? -42.873 -0.082 73.506 1.00 94.75 261 GLU A N 1
ATOM 2124 C CA . GLU A 1 261 ? -43.579 -1.325 73.841 1.00 94.75 261 GLU A CA 1
ATOM 2125 C C . GLU A 1 261 ? -43.128 -1.886 75.196 1.00 94.75 261 GLU A C 1
ATOM 2127 O O . GLU A 1 261 ? -43.963 -2.205 76.042 1.00 94.75 261 GLU A O 1
ATOM 2132 N N . THR A 1 262 ? -41.818 -1.929 75.470 1.00 95.12 262 THR A N 1
ATOM 2133 C CA . THR A 1 262 ? -41.320 -2.372 76.786 1.00 95.12 262 THR A CA 1
ATOM 2134 C C . THR A 1 262 ? -41.693 -1.414 77.920 1.00 95.12 262 THR A C 1
ATOM 2136 O O . THR A 1 262 ? -41.887 -1.866 79.049 1.00 95.12 262 THR A O 1
ATOM 2139 N N . ALA A 1 263 ? -41.839 -0.110 77.658 1.00 95.12 263 ALA A N 1
ATOM 2140 C CA . ALA A 1 263 ? -42.372 0.840 78.634 1.00 95.12 263 ALA A CA 1
ATOM 2141 C C . ALA A 1 263 ? -43.873 0.612 78.894 1.00 95.12 263 ALA A C 1
ATOM 2143 O O . ALA A 1 263 ? -44.277 0.528 80.053 1.00 95.12 263 ALA A O 1
ATOM 2144 N N . ALA A 1 264 ? -44.678 0.432 77.843 1.00 94.00 264 ALA A N 1
ATOM 2145 C CA . ALA A 1 264 ? -46.111 0.150 77.947 1.00 94.00 264 ALA A CA 1
ATOM 2146 C C . ALA A 1 264 ? -46.400 -1.202 78.627 1.00 94.00 264 ALA A C 1
ATOM 2148 O O . ALA A 1 264 ? -47.348 -1.311 79.407 1.00 94.00 264 ALA A O 1
ATOM 2149 N N . LEU A 1 265 ? -45.566 -2.222 78.390 1.00 95.75 265 LEU A N 1
ATOM 2150 C CA . LEU A 1 265 ? -45.628 -3.502 79.100 1.00 95.75 265 LEU A CA 1
ATOM 2151 C C . LEU A 1 265 ? -45.354 -3.325 80.598 1.00 95.75 265 LEU A C 1
ATOM 2153 O O . LEU A 1 265 ? -46.180 -3.759 81.398 1.00 95.75 265 LEU A O 1
ATOM 2157 N N . ARG A 1 266 ? -44.281 -2.618 80.986 1.00 95.00 266 ARG A N 1
ATOM 2158 C CA . ARG A 1 266 ? -44.001 -2.317 82.405 1.00 95.00 266 ARG A CA 1
ATOM 2159 C C . ARG A 1 266 ? -45.124 -1.515 83.060 1.00 95.00 266 ARG A C 1
ATOM 2161 O O . ARG A 1 266 ? -45.493 -1.805 84.193 1.00 95.00 266 ARG A O 1
ATOM 2168 N N . GLU A 1 267 ? -45.694 -0.531 82.364 1.00 94.81 267 GLU A N 1
ATOM 2169 C CA . GLU A 1 267 ? -46.829 0.236 82.888 1.00 94.81 267 GLU A CA 1
ATOM 2170 C C . GLU A 1 267 ? -48.062 -0.662 83.084 1.00 94.81 267 GLU A C 1
ATOM 2172 O O . GLU A 1 267 ? -48.728 -0.597 84.118 1.00 94.81 267 GLU A O 1
ATOM 2177 N N . ARG A 1 268 ? -48.352 -1.553 82.128 1.00 93.19 268 ARG A N 1
ATOM 2178 C CA . ARG A 1 268 ? -49.444 -2.528 82.235 1.00 93.19 268 ARG A CA 1
ATOM 2179 C C . ARG A 1 268 ? -49.226 -3.501 83.394 1.00 93.19 268 ARG A C 1
ATOM 2181 O O . ARG A 1 268 ? -50.167 -3.743 84.144 1.00 93.19 268 ARG A O 1
ATOM 2188 N N . GLU A 1 269 ? -48.016 -4.026 83.563 1.00 94.25 269 GLU A N 1
ATOM 2189 C CA . GLU A 1 269 ? -47.635 -4.859 84.710 1.00 94.25 269 GLU A CA 1
ATOM 2190 C C . GLU A 1 269 ? -47.813 -4.099 86.028 1.00 94.25 269 GLU A C 1
ATOM 2192 O O . GLU A 1 269 ? -48.443 -4.612 86.949 1.00 94.25 269 GLU A O 1
ATOM 2197 N N . GLN A 1 270 ? -47.353 -2.848 86.108 1.00 94.50 270 GLN A N 1
ATOM 2198 C CA . GLN A 1 270 ? -47.497 -2.010 87.297 1.00 94.50 270 GLN A CA 1
ATOM 2199 C C . GLN A 1 270 ? -48.971 -1.736 87.640 1.00 94.50 270 GLN A C 1
ATOM 2201 O O . GLN A 1 270 ? -49.357 -1.866 88.802 1.00 94.50 270 GLN A O 1
ATOM 2206 N N . ARG A 1 271 ? -49.816 -1.437 86.642 1.00 92.88 271 ARG A N 1
ATOM 2207 C CA . ARG A 1 271 ? -51.274 -1.294 86.819 1.00 92.88 271 ARG A CA 1
ATOM 2208 C C . ARG A 1 271 ? -51.925 -2.601 87.290 1.00 92.88 271 ARG A C 1
ATOM 2210 O O . ARG A 1 271 ? -52.800 -2.561 88.150 1.00 92.88 271 ARG A O 1
ATOM 2217 N N . LEU A 1 272 ? -51.498 -3.757 86.769 1.00 93.62 272 LEU A N 1
ATOM 2218 C CA . LEU A 1 272 ? -51.984 -5.072 87.211 1.00 93.62 272 LEU A CA 1
ATOM 2219 C C . LEU A 1 272 ? -51.558 -5.390 88.652 1.00 93.62 272 LEU A C 1
ATOM 2221 O O . LEU A 1 272 ? -52.376 -5.880 89.427 1.00 93.62 272 LEU A O 1
ATOM 2225 N N . VAL A 1 273 ? -50.319 -5.068 89.036 1.00 93.44 273 VAL A N 1
ATOM 2226 C CA . VAL A 1 273 ? -49.823 -5.216 90.415 1.00 93.44 273 VAL A CA 1
ATOM 2227 C C . VAL A 1 273 ? -50.607 -4.321 91.377 1.00 93.44 273 VAL A C 1
ATOM 2229 O O . VAL A 1 273 ? -51.045 -4.807 92.418 1.00 93.44 273 VAL A O 1
ATOM 2232 N N . GLN A 1 274 ? -50.855 -3.058 91.016 1.00 91.75 274 GLN A N 1
ATOM 2233 C CA . GLN A 1 274 ? -51.689 -2.146 91.808 1.00 91.75 274 GLN A CA 1
ATOM 2234 C C . GLN A 1 274 ? -53.123 -2.672 91.955 1.00 91.75 274 GLN A C 1
ATOM 2236 O O . GLN A 1 274 ? -53.631 -2.754 93.070 1.00 91.75 274 GLN A O 1
ATOM 2241 N N . ALA A 1 275 ? -53.759 -3.106 90.862 1.00 90.06 275 ALA A N 1
ATOM 2242 C CA . ALA A 1 275 ? -55.105 -3.676 90.907 1.00 90.06 275 ALA A CA 1
ATOM 2243 C C . ALA A 1 275 ? -55.177 -4.931 91.798 1.00 90.06 275 ALA A C 1
ATOM 2245 O O . ALA A 1 275 ? -56.106 -5.072 92.594 1.00 90.06 275 ALA A O 1
ATOM 2246 N N . ALA A 1 276 ? -54.173 -5.811 91.720 1.00 90.56 276 ALA A N 1
ATOM 2247 C CA . ALA A 1 276 ? -54.069 -6.990 92.576 1.00 90.56 276 ALA A CA 1
ATOM 2248 C C . ALA A 1 276 ? -53.847 -6.626 94.056 1.00 90.56 276 ALA A C 1
ATOM 2250 O O . ALA A 1 276 ? -54.407 -7.283 94.933 1.00 90.56 276 ALA A O 1
ATOM 2251 N N . GLN A 1 277 ? -53.074 -5.574 94.354 1.00 91.81 277 GLN A N 1
ATOM 2252 C CA . GLN A 1 277 ? -52.915 -5.045 95.715 1.00 91.81 277 GLN A CA 1
ATOM 2253 C C . GLN A 1 277 ? -54.243 -4.507 96.261 1.00 91.81 277 GLN A C 1
ATOM 2255 O O . GLN A 1 277 ? -54.669 -4.953 97.322 1.00 91.81 277 GLN A O 1
ATOM 2260 N N . THR A 1 278 ? -54.954 -3.660 95.510 1.00 91.50 278 THR A N 1
ATOM 2261 C CA . THR A 1 278 ? -56.267 -3.132 95.921 1.00 91.50 278 THR A CA 1
ATOM 2262 C C . THR A 1 278 ? -57.300 -4.244 96.132 1.00 91.50 278 THR A C 1
ATOM 2264 O O . THR A 1 278 ? -58.039 -4.218 97.115 1.00 91.50 278 THR A O 1
ATOM 2267 N N . GLN A 1 279 ? -57.337 -5.268 95.271 1.00 91.06 279 GLN A N 1
ATOM 2268 C CA . GLN A 1 279 ? -58.191 -6.444 95.492 1.00 91.06 279 GLN A CA 1
ATOM 2269 C C . GLN A 1 279 ? -57.804 -7.212 96.764 1.00 91.06 279 GLN A C 1
ATOM 2271 O O . GLN A 1 279 ? -58.677 -7.673 97.496 1.00 91.06 279 GLN A O 1
ATOM 2276 N N . ARG A 1 280 ? -56.506 -7.335 97.061 1.00 90.31 280 ARG A N 1
ATOM 2277 C CA . ARG A 1 280 ? -56.010 -8.008 98.270 1.00 90.31 280 ARG A CA 1
ATOM 2278 C C . ARG A 1 280 ? -56.356 -7.236 99.545 1.00 90.31 280 ARG A C 1
ATOM 2280 O O . ARG A 1 280 ? -56.723 -7.858 100.536 1.00 90.31 280 ARG A O 1
ATOM 2287 N N . GLU A 1 281 ? -56.297 -5.908 99.506 1.00 91.25 281 GLU A N 1
ATOM 2288 C CA . GLU A 1 281 ? -56.751 -5.021 100.586 1.00 91.25 281 GLU A CA 1
ATOM 2289 C C . GLU A 1 281 ? -58.263 -5.148 100.811 1.00 91.25 281 GLU A C 1
ATOM 2291 O O . GLU A 1 281 ? -58.697 -5.368 101.940 1.00 91.25 281 GLU A O 1
ATOM 2296 N N . GLN A 1 282 ? -59.069 -5.114 99.742 1.00 90.44 282 GLN A N 1
ATOM 2297 C CA . GLN A 1 282 ? -60.518 -5.344 99.818 1.00 90.44 282 GLN A CA 1
ATOM 2298 C C . GLN A 1 282 ? -60.849 -6.715 100.424 1.00 90.44 282 GLN A C 1
ATOM 2300 O O . GLN A 1 282 ? -61.690 -6.804 101.319 1.00 90.44 282 GLN A O 1
ATOM 2305 N N . LEU A 1 283 ? -60.161 -7.777 99.992 1.00 91.44 283 LEU A N 1
ATOM 2306 C CA . LEU A 1 283 ? -60.313 -9.119 100.562 1.00 91.44 283 LEU A CA 1
ATOM 2307 C C . LEU A 1 283 ? -59.886 -9.180 102.035 1.00 91.44 283 LEU A C 1
ATOM 2309 O O . LEU A 1 283 ? -60.539 -9.874 102.808 1.00 91.44 283 LEU A O 1
ATOM 2313 N N . SER A 1 284 ? -58.852 -8.438 102.444 1.00 91.50 284 SER A N 1
ATOM 2314 C CA . SER A 1 284 ? -58.442 -8.332 103.853 1.00 91.50 284 SER A CA 1
ATOM 2315 C C . SER A 1 284 ? -59.523 -7.664 104.706 1.00 91.50 284 SER A C 1
ATOM 2317 O O . SER A 1 284 ? -59.877 -8.182 105.760 1.00 91.50 284 SER A O 1
ATOM 2319 N N . VAL A 1 285 ? -60.116 -6.564 104.228 1.00 91.56 285 VAL A N 1
ATOM 2320 C CA . VAL A 1 285 ? -61.222 -5.878 104.922 1.00 91.56 285 VAL A CA 1
ATOM 2321 C C . VAL A 1 285 ? -62.452 -6.784 105.037 1.00 91.56 285 VAL A C 1
ATOM 2323 O O . VAL A 1 285 ? -63.075 -6.843 106.097 1.00 91.56 285 VAL A O 1
ATOM 2326 N N . VAL A 1 286 ? -62.791 -7.532 103.981 1.00 90.44 286 VAL A N 1
ATOM 2327 C CA . VAL A 1 286 ? -63.884 -8.520 104.018 1.00 90.44 286 VAL A CA 1
ATOM 2328 C C . VAL A 1 286 ? -63.561 -9.670 104.978 1.00 90.44 286 VAL A C 1
ATOM 2330 O O . VAL A 1 286 ? -64.443 -10.097 105.722 1.00 90.44 286 VAL A O 1
ATOM 2333 N N . ALA A 1 287 ? -62.312 -10.141 105.027 1.00 87.88 287 ALA A N 1
ATOM 2334 C CA . ALA A 1 287 ? -61.878 -11.168 105.972 1.00 87.88 287 ALA A CA 1
ATOM 2335 C C . ALA A 1 287 ? -61.988 -10.691 107.430 1.00 87.88 287 ALA A C 1
ATOM 2337 O O . ALA A 1 287 ? -62.567 -11.402 108.244 1.00 87.88 287 ALA A O 1
ATOM 2338 N N . GLU A 1 288 ? -61.549 -9.470 107.753 1.00 90.00 288 GLU A N 1
ATOM 2339 C CA . GLU A 1 288 ? -61.726 -8.877 109.090 1.00 90.00 288 GLU A CA 1
ATOM 2340 C C . GLU A 1 288 ? -63.203 -8.704 109.475 1.00 90.00 288 GLU A C 1
ATOM 2342 O O . GLU A 1 288 ? -63.577 -8.869 110.638 1.00 90.00 288 GLU A O 1
ATOM 2347 N N . GLN A 1 289 ? -64.064 -8.338 108.518 1.00 88.44 289 GLN A N 1
ATOM 2348 C CA . GLN A 1 289 ? -65.508 -8.247 108.747 1.00 88.44 289 GLN A CA 1
ATOM 2349 C C . GLN A 1 289 ? -66.111 -9.627 109.027 1.00 88.44 289 GLN A C 1
ATOM 2351 O O . GLN A 1 289 ? -66.886 -9.766 109.973 1.00 88.44 289 GLN A O 1
ATOM 2356 N N . LEU A 1 290 ? -65.732 -10.649 108.254 1.00 87.75 290 LEU A N 1
ATOM 2357 C CA . LEU A 1 290 ? -66.148 -12.033 108.479 1.00 87.75 290 LEU A CA 1
ATOM 2358 C C . LEU A 1 290 ? -65.641 -12.565 109.822 1.00 87.75 290 LEU A C 1
ATOM 2360 O O . LEU A 1 290 ? -66.417 -13.170 110.552 1.00 87.75 290 LEU A O 1
ATOM 2364 N N . GLU A 1 291 ? -64.392 -12.295 110.196 1.00 88.81 291 GLU A N 1
ATOM 2365 C CA . GLU A 1 291 ? -63.820 -12.710 111.480 1.00 88.81 291 GLU A CA 1
ATOM 2366 C C . GLU A 1 291 ? -64.560 -12.064 112.663 1.00 88.81 291 GLU A C 1
ATOM 2368 O O . GLU A 1 291 ? -64.917 -12.756 113.615 1.00 88.81 291 GLU A O 1
ATOM 2373 N N . LYS A 1 292 ? -64.914 -10.773 112.568 1.00 88.62 292 LYS A N 1
ATOM 2374 C CA . LYS A 1 292 ? -65.770 -10.088 113.557 1.00 88.62 292 LYS A CA 1
ATOM 2375 C C . LYS A 1 292 ? -67.179 -10.682 113.636 1.00 88.62 292 LYS A C 1
ATOM 2377 O O . LYS A 1 292 ? -67.707 -10.815 114.738 1.00 88.62 292 LYS A O 1
ATOM 2382 N N . GLN A 1 293 ? -67.786 -11.046 112.504 1.00 86.44 293 GLN A N 1
ATOM 2383 C CA . GLN A 1 293 ? -69.105 -11.695 112.465 1.00 86.44 293 GLN A CA 1
ATOM 2384 C C . GLN A 1 293 ? -69.060 -13.115 113.048 1.00 86.44 293 GLN A C 1
ATOM 2386 O O . GLN A 1 293 ? -69.934 -13.484 113.827 1.00 86.44 293 GLN A O 1
ATOM 2391 N N . VAL A 1 294 ? -68.020 -13.895 112.738 1.00 87.56 294 VAL A N 1
ATOM 2392 C CA . VAL A 1 294 ? -67.789 -15.233 113.307 1.00 87.56 294 VAL A CA 1
ATOM 2393 C C . VAL A 1 294 ? -67.511 -15.148 114.807 1.00 87.56 294 VAL A C 1
ATOM 2395 O O . VAL A 1 294 ? -68.044 -15.956 115.562 1.00 87.56 294 VAL A O 1
ATOM 2398 N N . PHE A 1 295 ? -66.743 -14.155 115.265 1.00 90.88 295 PHE A N 1
ATOM 2399 C CA . PHE A 1 295 ? -66.540 -13.893 116.690 1.00 90.88 295 PHE A CA 1
ATOM 2400 C C . PHE A 1 295 ? -67.869 -13.592 117.398 1.00 90.88 295 PHE A C 1
ATOM 2402 O O . PHE A 1 295 ? -68.186 -14.261 118.376 1.00 90.88 295 PHE A O 1
ATOM 2409 N N . TRP A 1 296 ? -68.679 -12.669 116.863 1.00 85.50 296 TRP A N 1
ATOM 2410 C CA . TRP A 1 296 ? -70.010 -12.347 117.398 1.00 85.50 296 TRP A CA 1
ATOM 2411 C C . TRP A 1 296 ? -70.962 -13.550 117.410 1.00 85.50 296 TRP A C 1
ATOM 2413 O O . TRP A 1 296 ? -71.664 -13.782 118.393 1.00 85.50 296 TRP A O 1
ATOM 2423 N N . ALA A 1 297 ? -70.981 -14.343 116.337 1.00 80.75 297 ALA A N 1
ATOM 2424 C CA . ALA A 1 297 ? -71.788 -15.557 116.268 1.00 80.75 297 ALA A CA 1
ATOM 2425 C C . ALA A 1 297 ? -71.325 -16.601 117.296 1.00 80.75 297 ALA A C 1
ATOM 2427 O O . ALA A 1 297 ? -72.160 -17.232 117.943 1.00 80.75 297 ALA A O 1
ATOM 2428 N N . ASN A 1 298 ? -70.011 -16.750 117.495 1.00 83.75 298 ASN A N 1
ATOM 2429 C CA . ASN A 1 298 ? -69.444 -17.641 118.504 1.00 83.75 298 ASN A CA 1
ATOM 2430 C C . ASN A 1 298 ? -69.759 -17.174 119.929 1.00 83.75 298 ASN A C 1
ATOM 2432 O O . ASN A 1 298 ? -70.131 -18.016 120.743 1.00 83.75 298 ASN A O 1
ATOM 2436 N N . THR A 1 299 ? -69.674 -15.874 120.240 1.00 80.81 299 THR A N 1
ATOM 2437 C CA . THR A 1 299 ? -70.049 -15.366 121.571 1.00 80.81 299 THR A CA 1
ATOM 2438 C C . THR A 1 299 ? -71.536 -15.568 121.841 1.00 80.81 299 THR A C 1
ATOM 2440 O O . THR A 1 299 ? -71.870 -16.106 122.889 1.00 80.81 299 THR A O 1
ATOM 2443 N N . VAL A 1 300 ? -72.421 -15.283 120.878 1.00 79.50 300 VAL A N 1
ATOM 2444 C CA . VAL A 1 300 ? -73.869 -15.541 121.021 1.00 79.50 300 VAL A CA 1
ATOM 2445 C C . VAL A 1 300 ? -74.166 -17.039 121.168 1.00 79.50 300 VAL A C 1
ATOM 2447 O O . VAL A 1 300 ? -74.973 -17.430 122.007 1.00 79.50 300 VAL A O 1
ATOM 2450 N N . CYS A 1 301 ? -73.492 -17.912 120.412 1.00 78.81 301 CYS A N 1
ATOM 2451 C CA . CYS A 1 301 ? -73.630 -19.362 120.587 1.00 78.81 301 CYS A CA 1
ATOM 2452 C C . CYS A 1 301 ? -73.098 -19.838 121.948 1.00 78.81 301 CYS A C 1
ATOM 2454 O O . CYS A 1 301 ? -73.651 -20.771 122.526 1.00 78.81 301 CYS A O 1
ATOM 2456 N N . GLN A 1 302 ? -72.036 -19.219 122.468 1.00 84.00 302 GLN A N 1
ATOM 2457 C CA . GLN A 1 302 ? -71.465 -19.535 123.777 1.00 84.00 302 GLN A CA 1
ATOM 2458 C C . GLN A 1 302 ? -72.369 -19.051 124.920 1.00 84.00 302 GLN A C 1
ATOM 2460 O O . GLN A 1 302 ? -72.555 -19.787 125.887 1.00 84.00 302 GLN A O 1
ATOM 2465 N N . GLU A 1 303 ? -72.977 -17.871 124.785 1.00 78.56 303 GLU A N 1
ATOM 2466 C CA . GLU A 1 303 ? -74.024 -17.354 125.673 1.00 78.56 303 GLU A CA 1
ATOM 2467 C C . GLU A 1 303 ? -75.239 -18.287 125.669 1.00 78.56 303 GLU A C 1
ATOM 2469 O O . GLU A 1 303 ? -75.624 -18.768 126.730 1.00 78.56 303 GLU A O 1
ATOM 2474 N N . GLN A 1 304 ? -75.761 -18.677 124.499 1.00 76.44 304 GLN A N 1
ATOM 2475 C CA . GLN A 1 304 ? -76.849 -19.661 124.408 1.00 76.44 304 GLN A CA 1
ATOM 2476 C C . GLN A 1 304 ? -76.470 -21.031 124.988 1.00 76.44 304 GLN A C 1
ATOM 2478 O O . GLN A 1 304 ? -77.313 -21.699 125.582 1.00 76.44 304 GLN A O 1
ATOM 2483 N N . TRP A 1 305 ? -75.212 -21.466 124.877 1.00 77.38 305 TRP A N 1
ATOM 2484 C CA . TRP A 1 305 ? -74.738 -22.682 125.549 1.00 77.38 305 TRP A CA 1
ATOM 2485 C C . TRP A 1 305 ? -74.678 -22.536 127.075 1.00 77.38 305 TRP A C 1
ATOM 2487 O O . TRP A 1 305 ? -74.941 -23.509 127.784 1.00 77.38 305 TRP A O 1
ATOM 2497 N N . GLN A 1 306 ? -74.367 -21.345 127.594 1.00 76.88 306 GLN A N 1
ATOM 2498 C CA . GLN A 1 306 ? -74.441 -21.051 129.026 1.00 76.88 306 GLN A CA 1
ATOM 2499 C C . GLN A 1 306 ? -75.893 -20.940 129.508 1.00 76.88 306 GLN A C 1
ATOM 2501 O O . GLN A 1 306 ? -76.207 -21.510 130.550 1.00 76.88 306 GLN A O 1
ATOM 2506 N N . GLU A 1 307 ? -76.789 -20.315 128.740 1.00 74.94 307 GLU A N 1
ATOM 2507 C CA . GLU A 1 307 ? -78.234 -20.281 129.006 1.00 74.94 307 GLU A CA 1
ATOM 2508 C C . GLU A 1 307 ? -78.857 -21.678 128.959 1.00 74.94 307 GLU A C 1
ATOM 2510 O O . GLU A 1 307 ? -79.639 -22.033 129.832 1.00 74.94 307 GLU A O 1
ATOM 2515 N N . LEU A 1 308 ? -78.472 -22.528 128.003 1.00 76.38 308 LEU A N 1
ATOM 2516 C CA . LEU A 1 308 ? -78.850 -23.943 127.997 1.00 76.38 308 LEU A CA 1
ATOM 2517 C C . LEU A 1 308 ? -78.232 -24.698 129.180 1.00 76.38 308 LEU A C 1
ATOM 2519 O O . LEU A 1 308 ? -78.852 -25.621 129.703 1.00 76.38 308 LEU A O 1
ATOM 2523 N N . GLY A 1 309 ? -77.043 -24.303 129.640 1.00 77.62 309 GLY A N 1
ATOM 2524 C CA . GLY A 1 309 ? -76.418 -24.814 130.857 1.00 77.62 309 GLY A CA 1
ATOM 2525 C C . GLY A 1 309 ? -77.208 -24.468 132.123 1.00 77.62 309 GLY A C 1
ATOM 2526 O O . GLY A 1 309 ? -77.469 -25.356 132.937 1.00 77.62 309 GLY A O 1
ATOM 2527 N N . THR A 1 310 ? -77.644 -23.216 132.278 1.00 74.00 310 THR A N 1
ATOM 2528 C CA . THR A 1 310 ? -78.450 -22.754 133.421 1.00 74.00 310 THR A CA 1
ATOM 2529 C C . THR A 1 310 ? -79.897 -23.238 133.338 1.00 74.00 310 THR A C 1
ATOM 2531 O O . THR A 1 310 ? -80.448 -23.665 134.353 1.00 74.00 310 THR A O 1
ATOM 2534 N N . LEU A 1 311 ? -80.498 -23.296 132.146 1.00 77.44 311 LEU A N 1
ATOM 2535 C CA .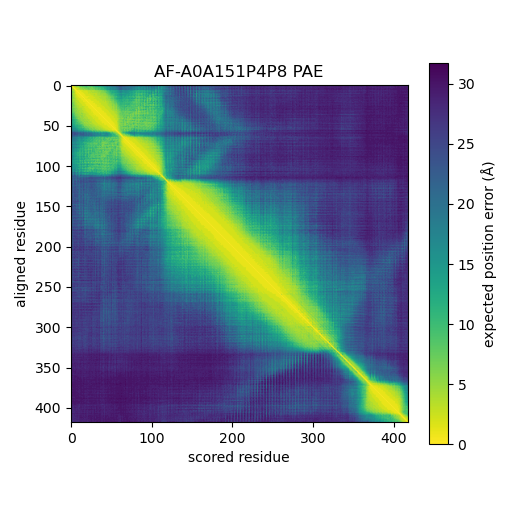 LEU A 1 311 ? -81.782 -23.963 131.911 1.00 77.44 311 LEU A CA 1
ATOM 2536 C C . LEU A 1 311 ? -81.698 -25.448 132.251 1.00 77.44 311 LEU A C 1
ATOM 2538 O O . LEU A 1 311 ? -82.579 -25.959 132.926 1.00 77.44 311 LEU A O 1
ATOM 2542 N N . ARG A 1 312 ? -80.626 -26.149 131.867 1.00 77.00 312 ARG A N 1
ATOM 2543 C CA . ARG A 1 312 ? -80.420 -27.553 132.247 1.00 77.00 312 ARG A CA 1
ATOM 2544 C C . ARG A 1 312 ? -80.217 -27.716 133.753 1.00 77.00 312 ARG A C 1
ATOM 2546 O O . ARG A 1 312 ? -80.758 -28.663 134.313 1.00 77.00 312 ARG A O 1
ATOM 2553 N N . ALA A 1 313 ? -79.491 -26.813 134.412 1.00 70.56 313 ALA A N 1
ATOM 2554 C CA . ALA A 1 313 ? -79.330 -26.822 135.867 1.00 70.56 313 ALA A CA 1
ATOM 2555 C C . ALA A 1 313 ? -80.670 -26.596 136.591 1.00 70.56 313 ALA A C 1
ATOM 2557 O O . ALA A 1 313 ? -81.024 -27.372 137.473 1.00 70.56 313 ALA A O 1
ATOM 2558 N N . THR A 1 314 ? -81.462 -25.612 136.158 1.00 74.44 314 THR A N 1
ATOM 2559 C CA . THR A 1 314 ? -82.806 -25.353 136.703 1.00 74.44 314 THR A CA 1
ATOM 2560 C C . THR A 1 314 ? -83.816 -26.448 136.349 1.00 74.44 314 THR A C 1
ATOM 2562 O O . THR A 1 314 ? -84.707 -26.710 137.148 1.00 74.44 314 THR A O 1
ATOM 2565 N N . LEU A 1 315 ? -83.668 -27.161 135.225 1.00 74.88 315 LEU A N 1
ATOM 2566 C CA . LEU A 1 315 ? -84.459 -28.363 134.911 1.00 74.88 315 LEU A CA 1
ATOM 2567 C C . LEU A 1 315 ? -84.057 -29.574 135.759 1.00 74.88 315 LEU A C 1
ATOM 2569 O O . LEU A 1 315 ? -84.918 -30.385 136.086 1.00 74.88 315 LEU A O 1
ATOM 2573 N N . ILE A 1 316 ? -82.781 -29.698 136.135 1.00 73.06 316 ILE A N 1
ATOM 2574 C CA . ILE A 1 316 ? -82.321 -30.697 137.111 1.00 73.06 316 ILE A CA 1
ATOM 2575 C C . ILE A 1 316 ? -82.891 -30.357 138.490 1.00 73.06 316 ILE A C 1
ATOM 2577 O O . ILE A 1 316 ? -83.492 -31.219 139.120 1.00 73.06 316 ILE A O 1
ATOM 2581 N N . GLU A 1 317 ? -82.807 -29.097 138.919 1.00 74.12 317 GLU A N 1
ATOM 2582 C CA . GLU A 1 317 ? -83.360 -28.630 140.192 1.00 74.12 317 GLU A CA 1
ATOM 2583 C C . GLU A 1 317 ? -84.894 -28.770 140.235 1.00 74.12 317 GLU A C 1
ATOM 2585 O O . GLU A 1 317 ? -85.444 -29.302 141.196 1.00 74.12 317 GLU A O 1
ATOM 2590 N N . ALA A 1 318 ? -85.608 -28.402 139.166 1.00 66.06 318 ALA A N 1
ATOM 2591 C CA . ALA A 1 318 ? -87.041 -28.661 139.012 1.00 66.06 318 ALA A CA 1
ATOM 2592 C C . ALA A 1 318 ? -87.361 -30.167 138.932 1.00 66.06 318 ALA A C 1
ATOM 2594 O O . ALA A 1 318 ? -88.405 -30.609 139.414 1.00 66.06 318 ALA A O 1
ATOM 2595 N N . GLY A 1 319 ? -86.456 -30.973 138.372 1.00 66.62 319 GLY A N 1
ATOM 2596 C CA . GLY A 1 319 ? -86.484 -32.435 138.422 1.00 66.62 319 GLY A CA 1
ATOM 2597 C C . GLY A 1 319 ? -86.433 -32.954 139.859 1.00 66.62 319 GLY A C 1
ATOM 2598 O O . GLY A 1 319 ? -87.272 -33.753 140.264 1.00 66.62 319 GLY A O 1
ATOM 2599 N N . GLU A 1 320 ? -85.527 -32.425 140.680 1.00 71.38 320 GLU A N 1
ATOM 2600 C CA . GLU A 1 320 ? -85.476 -32.728 142.110 1.00 71.38 320 GLU A CA 1
ATOM 2601 C C . GLU A 1 320 ? -86.719 -32.232 142.856 1.00 71.38 320 GLU A C 1
ATOM 2603 O O . GLU A 1 320 ? -87.233 -32.944 143.715 1.00 71.38 320 GLU A O 1
ATOM 2608 N N . TRP A 1 321 ? -87.247 -31.047 142.534 1.00 65.00 321 TRP A N 1
ATOM 2609 C CA . TRP A 1 321 ? -88.506 -30.562 143.108 1.00 65.00 321 TRP A CA 1
ATOM 2610 C C . TRP A 1 321 ? -89.695 -31.440 142.711 1.00 65.00 321 TRP A C 1
ATOM 2612 O O . TRP A 1 321 ? -90.567 -31.678 143.545 1.00 65.00 321 TRP A O 1
ATOM 2622 N N . THR A 1 322 ? -89.727 -31.973 141.487 1.00 60.56 322 THR A N 1
ATOM 2623 C CA . THR A 1 322 ? -90.773 -32.906 141.042 1.00 60.56 322 THR A CA 1
ATOM 2624 C C . THR A 1 322 ? -90.602 -34.312 141.612 1.00 60.56 322 THR A C 1
ATOM 2626 O O . THR A 1 322 ? -91.615 -34.948 141.886 1.00 60.56 322 THR A O 1
ATOM 2629 N N . GLU A 1 323 ? -89.386 -34.777 141.914 1.00 58.72 323 GLU A N 1
ATOM 2630 C CA . GLU A 1 323 ? -89.160 -35.999 142.706 1.00 58.72 323 GLU A CA 1
ATOM 2631 C C . GLU A 1 323 ? -89.544 -35.814 144.185 1.00 58.72 323 GLU A C 1
ATOM 2633 O O . GLU A 1 323 ? -90.272 -36.633 144.751 1.00 58.72 323 GLU A O 1
ATOM 2638 N N . ARG A 1 324 ? -89.181 -34.684 144.809 1.00 56.78 324 ARG A N 1
ATOM 2639 C CA . ARG A 1 324 ? -89.648 -34.315 146.161 1.00 56.78 324 ARG A CA 1
ATOM 2640 C C . ARG A 1 324 ? -91.180 -34.211 146.205 1.00 56.78 324 ARG A C 1
ATOM 2642 O O . ARG A 1 324 ? -91.805 -34.745 147.120 1.00 56.78 324 ARG A O 1
ATOM 2649 N N . ALA A 1 325 ? -91.803 -33.605 145.192 1.00 53.62 325 ALA A N 1
ATOM 2650 C CA . ALA A 1 325 ? -93.258 -33.526 145.069 1.00 53.62 325 ALA A CA 1
ATOM 2651 C C . ALA A 1 325 ? -93.902 -34.896 144.790 1.00 53.62 325 ALA A C 1
ATOM 2653 O O . ALA A 1 325 ? -94.923 -35.207 145.398 1.00 53.62 325 ALA A O 1
ATOM 2654 N N . ARG A 1 326 ? -93.304 -35.759 143.956 1.00 53.16 326 ARG A N 1
ATOM 2655 C CA . ARG A 1 326 ? -93.752 -37.151 143.756 1.00 53.16 326 ARG A CA 1
ATOM 2656 C C . ARG A 1 326 ? -93.693 -37.957 145.045 1.00 53.16 326 ARG A C 1
ATOM 2658 O O . ARG A 1 326 ? -94.645 -38.670 145.345 1.00 53.16 326 ARG A O 1
ATOM 2665 N N . THR A 1 327 ? -92.638 -37.787 145.837 1.00 51.03 327 THR A N 1
ATOM 2666 C CA . THR A 1 327 ? -92.490 -38.428 147.153 1.00 51.03 327 THR A CA 1
ATOM 2667 C C . THR A 1 327 ? -93.627 -38.031 148.108 1.00 51.03 327 THR A C 1
ATOM 2669 O O . THR A 1 327 ? -94.087 -38.851 148.900 1.00 51.03 327 THR A O 1
ATOM 2672 N N . ILE A 1 328 ? -94.135 -36.798 147.998 1.00 50.50 328 ILE A N 1
ATOM 2673 C CA . ILE A 1 328 ? -95.288 -36.301 148.768 1.00 50.50 328 ILE A CA 1
ATOM 2674 C C . ILE A 1 328 ? -96.628 -36.775 148.167 1.00 50.50 328 ILE A C 1
ATOM 2676 O O . ILE A 1 328 ? -97.543 -37.137 148.907 1.00 50.50 328 ILE A O 1
ATOM 2680 N N . TYR A 1 329 ? -96.757 -36.800 146.838 1.00 46.75 329 TYR A N 1
ATOM 2681 C CA . TYR A 1 329 ? -98.022 -37.056 146.136 1.00 46.75 329 TYR A CA 1
ATOM 2682 C C . TYR A 1 329 ? -98.348 -38.555 145.968 1.00 46.75 329 TYR A C 1
ATOM 2684 O O . TYR A 1 329 ? -99.517 -38.941 145.909 1.00 46.75 329 TYR A O 1
ATOM 2692 N N . LEU A 1 330 ? -97.346 -39.444 145.989 1.00 46.59 330 LEU A N 1
ATOM 2693 C CA . LEU A 1 330 ? -97.510 -40.905 145.868 1.00 46.59 330 LEU A CA 1
ATOM 2694 C C . LEU A 1 330 ? -98.009 -41.599 147.156 1.00 46.59 330 LEU A C 1
ATOM 2696 O O . LEU A 1 330 ? -97.745 -42.776 147.396 1.00 46.59 330 LEU A O 1
ATOM 2700 N N . LYS A 1 331 ? -98.816 -40.890 147.954 1.00 38.59 331 LYS A N 1
ATOM 2701 C CA . LYS A 1 331 ? -99.672 -41.449 149.017 1.00 38.59 331 LYS A CA 1
ATOM 2702 C C . LYS A 1 331 ? -101.179 -41.334 148.706 1.00 38.59 331 LYS A C 1
ATOM 2704 O O . LYS A 1 331 ? -101.994 -41.673 149.559 1.00 38.59 331 LYS A O 1
ATOM 2709 N N . GLY A 1 332 ? -101.547 -40.896 147.490 1.00 31.69 332 GLY A N 1
ATOM 2710 C CA . GLY A 1 332 ? -102.920 -40.558 147.070 1.00 31.69 332 GLY A CA 1
ATOM 2711 C C . GLY A 1 332 ? -103.439 -41.240 145.787 1.00 31.69 332 GLY A C 1
ATOM 2712 O O . GLY A 1 332 ? -103.824 -40.563 144.848 1.00 31.69 332 GLY A O 1
ATOM 2713 N N . ARG A 1 333 ? -103.446 -42.579 145.761 1.00 26.78 333 ARG A N 1
ATOM 2714 C CA . ARG A 1 333 ? -104.369 -43.496 145.034 1.00 26.78 333 ARG A CA 1
ATOM 2715 C C . ARG A 1 333 ? -105.025 -43.080 143.672 1.00 26.78 333 ARG A C 1
ATOM 2717 O O . ARG A 1 333 ? -106.054 -42.423 143.658 1.00 26.78 333 ARG A O 1
ATOM 2724 N N . ALA A 1 334 ? -104.564 -43.751 142.602 1.00 25.84 334 ALA A N 1
ATOM 2725 C CA . ALA A 1 334 ? -105.315 -44.373 141.476 1.00 25.84 334 ALA A CA 1
ATOM 2726 C C . ALA A 1 334 ? -106.066 -43.570 140.361 1.00 25.84 334 ALA A C 1
ATOM 2728 O O . ALA A 1 334 ? -107.031 -42.864 140.614 1.00 25.84 334 ALA A O 1
ATOM 2729 N N . ASN A 1 335 ? -105.641 -43.872 139.113 1.00 34.59 335 ASN A N 1
ATOM 2730 C CA . ASN A 1 335 ? -106.318 -44.050 137.791 1.00 34.59 335 ASN A CA 1
ATOM 2731 C C . ASN A 1 335 ? -107.873 -44.163 137.710 1.00 34.59 335 ASN A C 1
ATOM 2733 O O . ASN A 1 335 ? -108.465 -44.531 138.726 1.00 34.59 335 ASN A O 1
ATOM 2737 N N . PRO A 1 336 ? -108.533 -44.017 136.514 1.00 45.97 336 PRO A N 1
ATOM 2738 C CA . PRO A 1 336 ? -108.029 -44.360 135.151 1.00 45.97 336 PRO A CA 1
ATOM 2739 C C . PRO A 1 336 ? -108.416 -43.441 133.942 1.00 45.97 336 PRO A C 1
ATOM 2741 O O . PRO A 1 336 ? -109.137 -42.470 134.114 1.00 45.97 336 PRO A O 1
ATOM 2744 N N . GLU A 1 337 ? -107.912 -43.817 132.742 1.00 30.11 337 GLU A N 1
ATOM 2745 C CA . GLU A 1 337 ? -108.441 -43.708 131.338 1.00 30.11 337 GLU A CA 1
ATOM 2746 C C . GLU A 1 337 ? -109.147 -42.404 130.856 1.00 30.11 337 GLU A C 1
ATOM 2748 O O . GLU A 1 337 ? -110.018 -41.861 131.518 1.00 30.11 337 GLU A O 1
ATOM 2753 N N . ILE A 1 338 ? -108.814 -41.814 129.692 1.00 38.44 338 ILE A N 1
ATOM 2754 C CA . ILE A 1 338 ? -109.289 -42.109 128.303 1.00 38.44 338 ILE A CA 1
ATOM 2755 C C . ILE A 1 338 ? -108.611 -41.064 127.355 1.00 38.44 338 ILE A C 1
ATOM 2757 O O . ILE A 1 338 ? -108.296 -39.980 127.839 1.00 38.44 338 ILE A O 1
ATOM 2761 N N . GLN A 1 339 ? -108.449 -41.167 126.018 1.00 32.41 339 GLN A N 1
ATOM 2762 C CA . GLN A 1 339 ? -108.159 -42.224 125.014 1.00 32.41 339 GLN A CA 1
ATOM 2763 C C . GLN A 1 339 ? -108.073 -41.525 123.612 1.00 32.41 339 GLN A C 1
ATOM 2765 O O . GLN A 1 339 ? -108.716 -40.495 123.448 1.00 32.41 339 GLN A O 1
ATOM 2770 N N . GLU A 1 340 ? -107.380 -42.097 122.600 1.00 29.64 340 GLU A N 1
ATOM 2771 C CA . GLU A 1 340 ? -107.461 -41.736 121.144 1.00 29.64 340 GLU A CA 1
ATOM 2772 C C . GLU A 1 340 ? -106.957 -40.322 120.694 1.00 29.64 340 GLU A C 1
ATOM 2774 O O . GLU A 1 340 ? -106.933 -39.387 121.480 1.00 29.64 340 GLU A O 1
ATOM 2779 N N . ASN A 1 341 ? -106.515 -40.030 119.451 1.00 29.75 341 ASN A N 1
ATOM 2780 C CA . ASN A 1 341 ? -106.143 -40.839 118.271 1.00 29.75 341 ASN A CA 1
ATOM 2781 C C . ASN A 1 341 ? -105.226 -40.050 117.281 1.00 29.75 341 ASN A C 1
ATOM 2783 O O . ASN A 1 341 ? -105.244 -38.827 117.264 1.00 29.75 341 ASN A O 1
ATOM 2787 N N . ILE A 1 342 ? -104.474 -40.788 116.441 1.00 30.75 342 ILE A N 1
ATOM 2788 C CA . ILE A 1 342 ? -104.202 -40.610 114.979 1.00 30.75 342 ILE A CA 1
ATOM 2789 C C . ILE A 1 342 ? -104.101 -39.165 114.392 1.00 30.75 342 ILE A C 1
ATOM 2791 O O . ILE A 1 342 ? -105.034 -38.387 114.495 1.00 30.75 342 ILE A O 1
ATOM 2795 N N . GLY A 1 343 ? -103.099 -38.777 113.579 1.00 28.22 343 GLY A N 1
ATOM 2796 C CA . GLY A 1 343 ? -101.919 -39.491 113.064 1.00 28.22 343 GLY A CA 1
ATOM 2797 C C . GLY A 1 343 ? -101.327 -38.900 111.755 1.00 28.22 343 GLY A C 1
ATOM 2798 O O . GLY A 1 343 ? -101.891 -38.002 111.147 1.00 28.22 343 GLY A O 1
ATOM 2799 N N . LYS A 1 344 ? -100.175 -39.454 111.332 1.00 31.09 344 LYS A N 1
ATOM 2800 C CA . LYS A 1 344 ? -99.547 -39.497 109.978 1.00 31.09 344 LYS A CA 1
ATOM 2801 C C . LYS A 1 344 ? -99.911 -38.436 108.902 1.00 31.09 344 LYS A C 1
ATOM 2803 O O . LYS A 1 344 ? -100.977 -38.535 108.302 1.00 31.09 344 LYS A O 1
ATOM 2808 N N . ARG A 1 345 ? -98.888 -37.714 108.396 1.00 28.80 345 ARG A N 1
ATOM 2809 C CA . ARG A 1 345 ? -98.414 -37.830 106.983 1.00 28.80 345 ARG A CA 1
ATOM 2810 C C . ARG A 1 345 ? -97.076 -37.106 106.689 1.00 28.80 345 ARG A C 1
ATOM 2812 O O . ARG A 1 345 ? -97.006 -35.888 106.654 1.00 28.80 345 ARG A O 1
ATOM 2819 N N . ILE A 1 346 ? -96.050 -37.905 106.387 1.00 47.12 346 ILE A N 1
ATOM 2820 C CA . ILE A 1 346 ? -95.022 -37.663 105.338 1.00 47.12 346 ILE A CA 1
ATOM 2821 C C . ILE A 1 346 ? -95.671 -38.040 103.967 1.00 47.12 346 ILE A C 1
ATOM 2823 O O . ILE A 1 346 ? -96.803 -38.543 104.015 1.00 47.12 346 ILE A O 1
ATOM 2827 N N . PRO A 1 347 ? -95.045 -37.951 102.763 1.00 51.94 347 PRO A N 1
ATOM 2828 C CA . PRO A 1 347 ? -93.732 -37.423 102.328 1.00 51.94 347 PRO A CA 1
ATOM 2829 C C . PRO A 1 347 ? -93.880 -36.393 101.158 1.00 51.94 347 PRO A C 1
ATOM 2831 O O . PRO A 1 347 ? -94.999 -35.982 100.868 1.00 51.94 347 PRO A O 1
ATOM 2834 N N . LYS A 1 348 ? -92.844 -35.844 100.499 1.00 32.22 348 LYS A N 1
ATOM 2835 C CA . LYS A 1 348 ? -91.939 -36.446 99.484 1.00 32.22 348 LYS A CA 1
ATOM 2836 C C . LYS A 1 348 ? -90.858 -35.417 99.086 1.00 32.22 348 LYS A C 1
ATOM 2838 O O . LYS A 1 348 ? -91.154 -34.232 99.130 1.00 32.22 348 LYS A O 1
ATOM 2843 N N . GLU A 1 349 ? -89.580 -35.745 98.866 1.00 29.84 349 GLU A N 1
ATOM 2844 C CA . GLU A 1 349 ? -88.945 -36.765 97.993 1.00 29.84 349 GLU A CA 1
ATOM 2845 C C . GLU A 1 349 ? -88.713 -36.247 96.555 1.00 29.84 349 GLU A C 1
ATOM 2847 O O . GLU A 1 349 ? -89.631 -35.716 95.944 1.00 29.84 349 GLU A O 1
ATOM 2852 N N . GLU A 1 350 ? -87.494 -36.506 96.051 1.00 29.50 350 GLU A N 1
ATOM 2853 C CA . GLU A 1 350 ? -87.003 -36.500 94.651 1.00 29.50 350 GLU A CA 1
ATOM 2854 C C . GLU A 1 350 ? -85.993 -35.415 94.200 1.00 29.50 350 GLU A C 1
ATOM 2856 O O . GLU A 1 350 ? -86.318 -34.242 94.105 1.00 29.50 350 GLU A O 1
ATOM 2861 N N . LYS A 1 351 ? -84.776 -35.907 93.866 1.00 29.25 351 LYS A N 1
ATOM 2862 C CA . LYS A 1 351 ? -84.006 -35.772 92.595 1.00 29.25 351 LYS A CA 1
ATOM 2863 C C . LYS A 1 351 ? -83.778 -34.358 91.998 1.00 29.25 351 LYS A C 1
ATOM 2865 O O . LYS A 1 351 ? -84.655 -33.519 91.994 1.00 29.25 351 LYS A O 1
ATOM 2870 N N . GLY A 1 352 ? -82.654 -34.052 91.346 1.00 29.09 352 GLY A N 1
ATOM 2871 C CA . GLY A 1 352 ? -81.445 -34.828 91.057 1.00 29.09 352 GLY A CA 1
ATOM 2872 C C . GLY A 1 352 ? -80.665 -34.238 89.864 1.00 29.09 352 GLY A C 1
ATOM 2873 O O . GLY A 1 352 ? -81.253 -33.608 89.000 1.00 29.09 352 GLY A O 1
ATOM 2874 N N . THR A 1 353 ? -79.359 -34.522 89.818 1.00 31.31 353 THR A N 1
ATOM 2875 C CA . THR A 1 353 ? -78.627 -34.946 88.602 1.00 31.31 353 THR A CA 1
ATOM 2876 C C . THR A 1 353 ? -78.449 -33.982 87.400 1.00 31.31 353 THR A C 1
ATOM 2878 O O . THR A 1 353 ? -79.330 -33.859 86.563 1.00 31.31 353 THR A O 1
ATOM 2881 N N . MET A 1 354 ? -77.187 -33.548 87.219 1.00 35.47 354 MET A N 1
ATOM 2882 C CA . MET A 1 354 ? -76.460 -33.280 85.948 1.00 35.47 354 MET A CA 1
ATOM 2883 C C . MET A 1 354 ? -76.770 -32.052 85.055 1.00 35.47 354 MET A C 1
ATOM 2885 O O . MET A 1 354 ? -77.908 -31.727 84.758 1.00 35.47 354 MET A O 1
ATOM 2889 N N . THR A 1 355 ? -75.662 -31.483 84.541 1.00 39.12 355 THR A N 1
ATOM 2890 C CA . THR A 1 355 ? -75.445 -30.836 83.218 1.00 39.12 355 THR A CA 1
ATOM 2891 C C . THR A 1 355 ? -76.454 -29.815 82.670 1.00 39.12 355 THR A C 1
ATOM 2893 O O . THR A 1 355 ? -77.524 -30.218 82.237 1.00 39.12 355 THR A O 1
ATOM 2896 N N . THR A 1 356 ? -76.018 -28.556 82.477 1.00 27.05 356 THR A N 1
ATOM 2897 C CA . THR A 1 356 ? -75.696 -27.949 81.150 1.00 27.05 356 THR A CA 1
ATOM 2898 C C . THR A 1 356 ? -75.250 -26.480 81.281 1.00 27.05 356 THR A C 1
ATOM 2900 O O . THR A 1 356 ? -75.889 -25.731 82.004 1.00 27.05 356 THR A O 1
ATOM 2903 N N . GLU A 1 357 ? -74.143 -26.140 80.602 1.00 31.59 357 GLU A N 1
ATOM 2904 C CA . GLU A 1 357 ? -73.857 -25.000 79.684 1.00 31.59 357 GLU A CA 1
ATOM 2905 C C . GLU A 1 357 ? -74.563 -23.597 79.762 1.00 31.59 357 GLU A C 1
ATOM 2907 O O . GLU A 1 357 ? -75.451 -23.383 80.582 1.00 31.59 357 GLU A O 1
ATOM 2912 N N . PRO A 1 358 ? -74.073 -22.565 79.019 1.00 50.41 358 PRO A N 1
ATOM 2913 C CA . PRO A 1 358 ? -74.080 -21.158 79.458 1.00 50.41 358 PRO A CA 1
ATOM 2914 C C . PRO A 1 358 ? -75.109 -20.262 78.730 1.00 50.41 358 PRO A C 1
ATOM 2916 O O . PRO A 1 358 ? -75.809 -20.728 77.834 1.00 50.41 358 PRO A O 1
ATOM 2919 N N . PRO A 1 359 ? -75.140 -18.945 79.023 1.00 43.06 359 PRO A N 1
ATOM 2920 C CA . PRO A 1 359 ? -75.662 -17.935 78.111 1.00 43.06 359 PRO A CA 1
ATOM 2921 C C . PRO A 1 359 ? -74.559 -17.310 77.238 1.00 43.06 359 PRO A C 1
ATOM 2923 O O . PRO A 1 359 ? -73.447 -17.024 77.687 1.00 43.06 359 PRO A O 1
ATOM 2926 N N . GLU A 1 360 ? -74.913 -17.083 75.981 1.00 33.47 360 GLU A N 1
ATOM 2927 C CA . GLU A 1 360 ? -74.073 -16.541 74.918 1.00 33.47 360 GLU A CA 1
ATOM 2928 C C . GLU A 1 360 ? -73.752 -15.047 75.111 1.00 33.47 360 GLU A C 1
ATOM 2930 O O . GLU A 1 360 ? -74.609 -14.247 75.490 1.00 33.47 360 GLU A O 1
ATOM 2935 N N . THR A 1 361 ? -72.538 -14.647 74.727 1.00 37.81 361 THR A N 1
ATOM 2936 C CA . THR A 1 361 ? -72.266 -13.288 74.238 1.00 37.81 361 THR A CA 1
ATOM 2937 C C . THR A 1 361 ? -71.789 -13.416 72.799 1.00 37.81 361 THR A C 1
ATOM 2939 O O . THR A 1 361 ? -70.795 -14.096 72.539 1.00 37.81 361 THR A O 1
ATOM 2942 N N . GLU A 1 362 ? -72.497 -12.793 71.856 1.00 37.53 362 GLU A N 1
ATOM 2943 C CA . GLU A 1 362 ? -72.179 -12.881 70.428 1.00 37.53 362 GLU A CA 1
ATOM 2944 C C . GLU A 1 362 ? -70.773 -12.336 70.134 1.00 37.53 362 GLU A C 1
ATOM 2946 O O . GLU A 1 362 ? -70.522 -11.131 70.188 1.00 37.53 362 GLU A O 1
ATOM 2951 N N . VAL A 1 363 ? -69.851 -13.231 69.771 1.00 39.62 363 VAL A N 1
ATOM 2952 C CA . VAL A 1 363 ? -68.565 -12.871 69.168 1.00 39.62 363 VAL A CA 1
ATOM 2953 C C . VAL A 1 363 ? -68.600 -13.245 67.693 1.00 39.62 363 VAL A C 1
ATOM 2955 O O . VAL A 1 363 ? -68.884 -14.382 67.320 1.00 39.62 363 VAL A O 1
ATOM 2958 N N . VAL A 1 364 ? -68.295 -12.247 66.865 1.00 41.97 364 VAL A N 1
ATOM 2959 C CA . VAL A 1 364 ? -68.315 -12.278 65.399 1.00 41.97 364 VAL A CA 1
ATOM 2960 C C . VAL A 1 364 ? -67.650 -13.534 64.826 1.00 41.97 364 VAL A C 1
ATOM 2962 O O . VAL A 1 364 ? -66.468 -13.800 65.055 1.00 41.97 364 VAL A O 1
ATOM 2965 N N . VAL A 1 365 ? -68.406 -14.258 63.997 1.00 45.22 365 VAL A N 1
ATOM 2966 C CA . VAL A 1 365 ? -67.915 -15.398 63.217 1.00 45.22 365 VAL A CA 1
ATOM 2967 C C . VAL A 1 365 ? -66.790 -14.945 62.286 1.00 45.22 365 VAL A C 1
ATOM 2969 O O . VAL A 1 365 ? -67.021 -14.268 61.286 1.00 45.22 365 VAL A O 1
ATOM 2972 N N . THR A 1 366 ? -65.569 -15.387 62.576 1.00 46.19 366 THR A N 1
ATOM 2973 C CA . THR A 1 366 ? -64.462 -15.421 61.613 1.00 46.19 366 THR A CA 1
ATOM 2974 C C . THR A 1 366 ? -64.142 -16.883 61.320 1.00 46.19 366 THR A C 1
ATOM 2976 O O . THR A 1 366 ? -63.942 -17.698 62.221 1.00 46.19 366 THR A O 1
ATOM 2979 N N . GLY A 1 367 ? -64.236 -17.252 60.042 1.00 46.47 367 GLY A N 1
ATOM 2980 C CA . GLY A 1 367 ? -64.382 -18.646 59.634 1.00 46.47 367 GLY A CA 1
ATOM 2981 C C . GLY A 1 367 ? -63.141 -19.496 59.895 1.00 46.47 367 GLY A C 1
ATOM 2982 O O . GLY A 1 367 ? -62.073 -19.233 59.348 1.00 46.47 367 GLY A O 1
ATOM 2983 N N . LYS A 1 368 ? -63.312 -20.594 60.639 1.00 46.94 368 LYS A N 1
ATOM 2984 C CA . LYS A 1 368 ? -62.402 -21.739 60.549 1.00 46.94 368 LYS A CA 1
ATOM 2985 C C . LYS A 1 368 ? -62.653 -22.436 59.212 1.00 46.94 368 LYS A C 1
ATOM 2987 O O . LYS A 1 368 ? -63.544 -23.279 59.115 1.00 46.94 368 LYS A O 1
ATOM 2992 N N . GLU A 1 369 ? -61.887 -22.070 58.183 1.00 51.66 369 GLU A N 1
ATOM 2993 C CA . GLU A 1 369 ? -61.788 -22.877 56.964 1.00 51.66 369 GLU A CA 1
ATOM 2994 C C . GLU A 1 369 ? -61.406 -24.308 57.378 1.00 51.66 369 GLU A C 1
ATOM 2996 O O . GLU A 1 369 ? -60.393 -24.527 58.046 1.00 51.66 369 GLU A O 1
ATOM 3001 N N . SER A 1 370 ? -62.248 -25.289 57.046 1.00 59.09 370 SER A N 1
ATOM 3002 C CA . SER A 1 370 ? -61.933 -26.687 57.333 1.00 59.09 370 SER A CA 1
ATOM 3003 C C . SER A 1 370 ? -60.703 -27.109 56.521 1.00 59.09 370 SER A C 1
ATOM 3005 O O . SER A 1 370 ? -60.454 -26.579 55.438 1.00 59.09 370 SER A O 1
ATOM 3007 N N . VAL A 1 371 ? -59.926 -28.076 57.019 1.00 68.19 371 VAL A N 1
ATOM 3008 C CA . VAL A 1 371 ? -58.712 -28.551 56.325 1.00 68.19 371 VAL A CA 1
ATOM 3009 C C . VAL A 1 371 ? -58.975 -28.911 54.844 1.00 68.19 371 VAL A C 1
ATOM 3011 O O . VAL A 1 371 ? -58.176 -28.495 54.005 1.00 68.19 371 VAL A O 1
ATOM 3014 N N . PRO A 1 372 ? -60.103 -29.557 54.463 1.00 76.12 372 PRO A N 1
ATOM 3015 C CA . PRO A 1 372 ? -60.472 -29.739 53.054 1.00 76.12 372 PRO A CA 1
ATOM 3016 C C . PRO A 1 372 ? -60.601 -28.438 52.242 1.00 76.12 372 PRO A C 1
ATOM 3018 O O . PRO A 1 372 ? -60.181 -28.400 51.088 1.00 76.12 372 PRO A O 1
ATOM 3021 N N . THR A 1 373 ? -61.139 -27.360 52.823 1.00 78.31 373 THR A N 1
ATOM 3022 C CA . THR A 1 373 ? -61.268 -26.050 52.158 1.00 78.31 373 THR A CA 1
ATOM 3023 C C . THR A 1 373 ? -59.901 -25.437 51.854 1.00 78.31 373 THR A C 1
ATOM 3025 O O . THR A 1 373 ? -59.691 -24.931 50.751 1.00 78.31 373 THR A O 1
ATOM 3028 N N . ILE A 1 374 ? -58.955 -25.539 52.794 1.00 81.44 374 ILE A N 1
ATOM 3029 C CA . ILE A 1 374 ? -57.580 -25.045 52.624 1.00 81.44 374 ILE A CA 1
ATOM 3030 C C . ILE A 1 374 ? -56.859 -25.842 51.527 1.00 81.44 374 ILE A C 1
ATOM 3032 O O . ILE A 1 374 ? -56.241 -25.247 50.647 1.00 81.44 374 ILE A O 1
ATOM 3036 N N . VAL A 1 375 ? -56.990 -27.175 51.516 1.00 87.88 375 VAL A N 1
ATOM 3037 C CA . VAL A 1 375 ? -56.398 -28.037 50.473 1.00 87.88 375 VAL A CA 1
ATOM 3038 C C . VAL A 1 375 ? -56.950 -27.688 49.086 1.00 87.88 375 VAL A C 1
ATOM 3040 O O . VAL A 1 375 ? -56.172 -27.417 48.174 1.00 87.88 375 VAL A O 1
ATOM 3043 N N . ILE A 1 376 ? -58.275 -27.582 48.939 1.00 90.44 376 ILE A N 1
ATOM 3044 C CA . ILE A 1 376 ? -58.923 -27.207 47.669 1.00 90.44 376 ILE A CA 1
ATOM 3045 C C . ILE A 1 376 ? -58.485 -25.811 47.196 1.00 90.44 376 ILE A C 1
ATOM 3047 O O . ILE A 1 376 ? -58.402 -25.560 45.990 1.00 90.44 376 ILE A O 1
ATOM 3051 N N . ARG A 1 377 ? -58.223 -24.877 48.118 1.00 89.88 377 ARG A N 1
ATOM 3052 C CA . ARG A 1 377 ? -57.718 -23.539 47.787 1.00 89.88 377 ARG A CA 1
ATOM 3053 C C . ARG A 1 377 ? -56.270 -23.589 47.298 1.00 89.88 377 ARG A C 1
ATOM 3055 O O . ARG A 1 377 ? -55.983 -23.013 46.249 1.00 89.88 377 ARG A O 1
ATOM 3062 N N . LEU A 1 378 ? -55.402 -24.317 48.000 1.00 89.31 378 LEU A N 1
ATOM 3063 C CA . LEU A 1 378 ? -53.995 -24.493 47.633 1.00 89.31 378 LEU A CA 1
ATOM 3064 C C . LEU A 1 378 ? -53.835 -25.208 46.286 1.00 89.31 378 LEU A C 1
ATOM 3066 O O . LEU A 1 378 ? -53.055 -24.745 45.461 1.00 89.31 378 LEU A O 1
ATOM 3070 N N . GLU A 1 379 ? -54.620 -26.248 45.988 1.00 95.06 379 GLU A N 1
ATOM 3071 C CA . GLU A 1 379 ? -54.626 -26.882 44.656 1.00 95.06 379 GLU A CA 1
ATOM 3072 C C . GLU A 1 379 ? -55.014 -25.892 43.543 1.00 95.06 379 GLU A C 1
ATOM 3074 O O . GLU A 1 379 ? -54.431 -25.892 42.456 1.00 95.06 379 GLU A O 1
ATOM 3079 N N . ARG A 1 380 ? -55.976 -24.999 43.813 1.00 94.44 380 ARG A N 1
ATOM 3080 C CA . ARG A 1 380 ? -56.461 -23.992 42.852 1.00 94.44 380 ARG A CA 1
ATOM 3081 C C . ARG A 1 380 ? -55.502 -22.812 42.671 1.00 94.44 380 ARG A C 1
ATOM 3083 O O . ARG A 1 380 ? -55.550 -22.133 41.644 1.00 94.44 380 ARG A O 1
ATOM 3090 N N . GLU A 1 381 ? -54.674 -22.521 43.669 1.00 94.06 381 GLU A N 1
ATOM 3091 C CA . GLU A 1 381 ? -53.582 -21.543 43.592 1.00 94.06 381 GLU A CA 1
ATOM 3092 C C . GLU A 1 381 ? -52.353 -22.160 42.903 1.00 94.06 381 GLU A C 1
ATOM 3094 O O . GLU A 1 381 ? -51.831 -21.560 41.965 1.00 94.06 381 GLU A O 1
ATOM 3099 N N . TRP A 1 382 ? -51.990 -23.404 43.233 1.00 91.38 382 TRP A N 1
ATOM 3100 C CA . TRP A 1 382 ? -50.929 -24.167 42.567 1.00 91.38 382 TRP A CA 1
ATOM 3101 C C . TRP A 1 382 ? -51.194 -24.350 41.069 1.00 91.38 382 TRP A C 1
ATOM 3103 O O . TRP A 1 382 ? -50.313 -24.101 40.244 1.00 91.38 382 TRP A O 1
ATOM 3113 N N . LYS A 1 383 ? -52.425 -24.718 40.687 1.00 96.44 383 LYS A N 1
ATOM 3114 C CA . LYS A 1 383 ? -52.804 -24.853 39.274 1.00 96.44 383 LYS A CA 1
ATOM 3115 C C . LYS A 1 383 ? -52.649 -23.531 38.511 1.00 96.44 383 LYS A C 1
ATOM 3117 O O . LYS A 1 383 ? -52.020 -23.527 37.457 1.00 96.44 383 LYS A O 1
ATOM 3122 N N . ARG A 1 384 ? -53.126 -22.412 39.074 1.00 94.31 384 ARG A N 1
ATOM 3123 C CA . ARG A 1 384 ? -52.954 -21.072 38.477 1.00 94.31 384 ARG A CA 1
ATOM 3124 C C . ARG A 1 384 ? -51.484 -20.672 38.351 1.00 94.31 384 ARG A C 1
ATOM 3126 O O . ARG A 1 384 ? -51.096 -20.150 37.313 1.00 94.31 384 ARG A O 1
ATOM 3133 N N . TRP A 1 385 ? -50.668 -20.950 39.368 1.00 95.50 385 TRP A N 1
ATOM 3134 C CA . TRP A 1 385 ? -49.227 -20.695 39.314 1.00 95.50 385 TRP A CA 1
ATOM 3135 C C . TRP A 1 385 ? -48.545 -21.518 38.212 1.00 95.50 385 TRP A C 1
ATOM 3137 O O . TRP A 1 385 ? -47.755 -20.982 37.442 1.00 95.50 385 TRP A O 1
ATOM 3147 N N . THR A 1 386 ? -48.918 -22.794 38.070 1.00 93.94 386 THR A N 1
ATOM 3148 C CA . THR A 1 386 ? -48.383 -23.684 37.025 1.00 93.94 386 THR A CA 1
ATOM 3149 C C . THR A 1 386 ? -48.773 -23.210 35.617 1.00 93.94 386 THR A C 1
ATOM 3151 O O . THR A 1 386 ? -47.937 -23.198 34.715 1.00 93.94 386 THR A O 1
ATOM 3154 N N . GLU A 1 387 ? -50.025 -22.781 35.426 1.00 96.31 387 GLU A N 1
ATOM 3155 C CA . GLU A 1 387 ? -50.528 -22.225 34.159 1.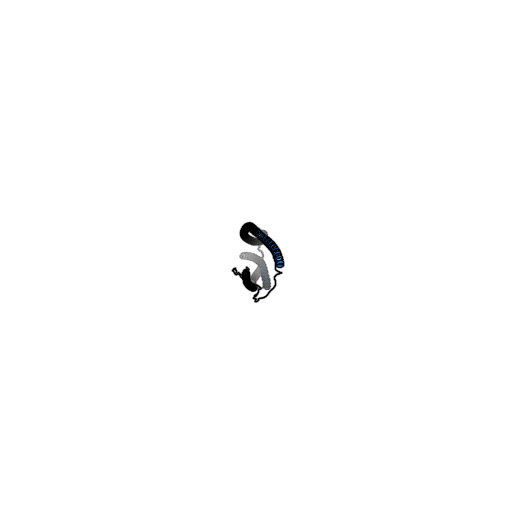00 96.31 387 GLU A CA 1
ATOM 3156 C C . GLU A 1 387 ? -49.835 -20.899 33.800 1.00 96.31 387 GLU A C 1
ATOM 3158 O O . GLU A 1 387 ? -49.405 -20.718 32.660 1.00 96.31 387 GLU A O 1
ATOM 3163 N N . GLN A 1 388 ? -49.651 -19.999 34.772 1.00 93.81 388 GLN A N 1
ATOM 3164 C CA . GLN A 1 388 ? -48.938 -18.735 34.568 1.00 93.81 388 GLN A CA 1
ATOM 3165 C C . GLN A 1 388 ? -47.455 -18.964 34.232 1.00 93.81 388 GLN A C 1
ATOM 3167 O O . GLN A 1 388 ? -46.945 -18.388 33.271 1.00 93.81 388 GLN A O 1
ATOM 3172 N N . TYR A 1 389 ? -46.774 -19.850 34.962 1.00 91.94 389 TYR A N 1
ATOM 3173 C CA . TYR A 1 389 ? -45.364 -20.163 34.724 1.00 91.94 389 TYR A CA 1
ATOM 3174 C C . TYR A 1 389 ? -45.134 -20.803 33.343 1.00 91.94 389 TYR A C 1
ATOM 3176 O O . TYR A 1 389 ? -44.147 -20.505 32.669 1.00 91.94 389 TYR A O 1
ATOM 3184 N N . ALA A 1 390 ? -46.076 -21.625 32.864 1.00 94.31 390 ALA A N 1
ATOM 3185 C CA . ALA A 1 390 ? -46.037 -22.173 31.509 1.00 94.31 390 ALA A CA 1
ATOM 3186 C C . ALA A 1 390 ? -46.173 -21.088 30.420 1.00 94.31 390 ALA A C 1
ATOM 3188 O O . ALA A 1 390 ? -45.483 -21.156 29.401 1.00 94.31 390 ALA A O 1
ATOM 3189 N N . LEU A 1 391 ? -47.018 -20.070 30.632 1.00 96.50 391 LEU A N 1
ATOM 3190 C CA . LEU A 1 391 ? -47.140 -18.924 29.721 1.00 96.50 391 LEU A CA 1
ATOM 3191 C C . LEU A 1 391 ? -45.857 -18.078 29.690 1.00 96.50 391 LEU A C 1
ATOM 3193 O O . LEU A 1 391 ? -45.384 -17.726 28.608 1.00 96.50 391 LEU A O 1
ATOM 3197 N N . GLU A 1 392 ? -45.259 -17.801 30.851 1.00 95.50 392 GLU A N 1
ATOM 3198 C CA . GLU A 1 392 ? -44.001 -17.049 30.954 1.00 95.50 392 GLU A CA 1
ATOM 3199 C C . GLU A 1 392 ? -42.833 -17.785 30.268 1.00 95.50 392 GLU A C 1
ATOM 3201 O O . GLU A 1 392 ? -42.091 -17.179 29.490 1.00 95.50 392 GLU A O 1
ATOM 3206 N N . LEU A 1 393 ? -42.708 -19.105 30.463 1.00 93.62 393 LEU A N 1
ATOM 3207 C CA . LEU A 1 393 ? -41.694 -19.921 29.783 1.00 93.62 393 LEU A CA 1
ATOM 3208 C C . LEU A 1 393 ? -41.890 -19.988 28.261 1.00 93.62 393 LEU A C 1
ATOM 3210 O O . LEU A 1 393 ? -40.904 -19.961 27.522 1.00 93.62 393 LEU A O 1
ATOM 3214 N N . ASN A 1 394 ? -43.133 -20.052 27.776 1.00 94.62 394 ASN A N 1
ATOM 3215 C CA . ASN A 1 394 ? -43.408 -20.021 26.337 1.00 94.62 394 ASN A CA 1
ATOM 3216 C C . ASN A 1 394 ? -43.073 -18.650 25.729 1.00 94.62 394 ASN A C 1
ATOM 3218 O O . ASN A 1 394 ? -42.404 -18.598 24.700 1.00 94.62 394 ASN A O 1
ATOM 3222 N N . SER A 1 395 ? -43.412 -17.547 26.405 1.00 94.69 395 SER A N 1
ATOM 3223 C CA . SER A 1 395 ? -43.024 -16.201 25.959 1.00 94.69 395 SER A CA 1
ATOM 3224 C C . SER A 1 395 ? -41.498 -16.013 25.925 1.00 94.69 395 SER A C 1
ATOM 3226 O O . SER A 1 395 ? -40.958 -15.409 24.995 1.00 94.69 395 SER A O 1
ATOM 3228 N N . LEU A 1 396 ? -40.767 -16.572 26.897 1.00 90.81 396 LEU A N 1
ATOM 3229 C CA . LEU A 1 396 ? -39.301 -16.572 26.880 1.00 90.81 396 LEU A CA 1
ATOM 3230 C C . LEU A 1 396 ? -38.731 -17.408 25.725 1.00 90.81 396 LEU A C 1
ATOM 3232 O O . LEU A 1 396 ? -37.795 -16.952 25.068 1.00 90.81 396 LEU A O 1
ATOM 3236 N N . ARG A 1 397 ? -39.305 -18.585 25.436 1.00 96.12 397 ARG A N 1
ATOM 3237 C CA . ARG A 1 397 ? -38.924 -19.419 24.282 1.00 96.12 397 ARG A CA 1
ATOM 3238 C C . ARG A 1 397 ? -39.084 -18.658 22.966 1.00 96.12 397 ARG A C 1
ATOM 3240 O O . ARG A 1 397 ? -38.125 -18.577 22.204 1.00 96.12 397 ARG A O 1
ATOM 3247 N N . GLU A 1 398 ? -40.248 -18.056 22.732 1.00 95.50 398 GLU A N 1
ATOM 3248 C CA . GLU A 1 398 ? -40.525 -17.269 21.522 1.00 95.50 398 GLU A CA 1
ATOM 3249 C C . GLU A 1 398 ? -39.527 -16.114 21.354 1.00 95.50 398 GLU A C 1
ATOM 3251 O O . GLU A 1 398 ? -38.995 -15.903 20.265 1.00 95.50 398 GLU A O 1
ATOM 3256 N N . ARG A 1 399 ? -39.190 -15.407 22.443 1.00 94.12 399 ARG A N 1
ATOM 3257 C CA . ARG A 1 399 ? -38.181 -14.334 22.424 1.00 94.12 399 ARG A CA 1
ATOM 3258 C C . ARG A 1 399 ? -36.768 -14.832 22.115 1.00 94.12 399 ARG A C 1
ATOM 3260 O O . ARG A 1 399 ? -36.007 -14.100 21.487 1.00 94.12 399 ARG A O 1
ATOM 3267 N N . VAL A 1 400 ? -36.399 -16.038 22.549 1.00 91.06 400 VAL A N 1
ATOM 3268 C CA . VAL A 1 400 ? -35.104 -16.651 22.207 1.00 91.06 400 VAL A CA 1
ATOM 3269 C C . VAL A 1 400 ? -35.071 -17.050 20.730 1.00 91.06 400 VAL A C 1
ATOM 3271 O O . VAL A 1 400 ? -34.103 -16.729 20.045 1.00 91.06 400 VAL A O 1
ATOM 3274 N N . GLU A 1 401 ? -36.136 -17.662 20.209 1.00 94.06 401 GLU A N 1
ATOM 3275 C CA . GLU A 1 401 ? -36.237 -18.013 18.785 1.00 94.06 401 GLU A CA 1
ATOM 3276 C C . GLU A 1 401 ? -36.215 -16.774 17.871 1.00 94.06 401 GLU A C 1
ATOM 3278 O O . GLU A 1 401 ? -35.538 -16.777 16.843 1.00 94.06 401 GLU A O 1
ATOM 3283 N N . GLU A 1 402 ? -36.897 -15.694 18.261 1.00 92.75 402 GLU A N 1
ATOM 3284 C CA . GLU A 1 402 ? -36.867 -14.390 17.584 1.00 92.75 402 GLU A CA 1
ATOM 3285 C C . GLU A 1 402 ? -35.439 -13.812 17.520 1.00 92.75 402 GLU A C 1
ATOM 3287 O O . GLU A 1 402 ? -35.011 -13.318 16.475 1.00 92.75 402 GLU A O 1
ATOM 3292 N N . LEU A 1 403 ? -34.669 -13.906 18.612 1.00 87.38 403 LEU A N 1
ATOM 3293 C CA . LEU A 1 403 ? -33.271 -13.460 18.650 1.00 87.38 403 LEU A CA 1
ATOM 3294 C C . LEU A 1 403 ? -32.355 -14.334 17.781 1.00 87.38 403 LEU A C 1
ATOM 3296 O O . LEU A 1 403 ? -31.515 -13.790 17.065 1.00 87.38 403 LEU A O 1
ATOM 3300 N N . SER A 1 404 ? -32.539 -15.658 17.776 1.00 87.44 404 SER A N 1
ATOM 3301 C CA . SER A 1 404 ? -31.809 -16.557 16.870 1.00 87.44 404 SER A CA 1
ATOM 3302 C C . SER A 1 404 ? -32.060 -16.208 15.400 1.00 87.44 404 SER A C 1
ATOM 3304 O O . SER A 1 404 ? -31.101 -16.005 14.658 1.00 87.44 404 SER A O 1
ATOM 3306 N N . ARG A 1 405 ? -33.325 -16.019 14.993 1.00 87.94 405 ARG A N 1
ATOM 3307 C CA . ARG A 1 405 ? -33.671 -15.634 13.609 1.00 87.94 405 ARG A CA 1
ATOM 3308 C C . ARG A 1 405 ? -33.044 -14.301 13.193 1.00 87.94 405 ARG A C 1
ATOM 3310 O O . ARG A 1 405 ? -32.636 -14.154 12.045 1.00 87.94 405 ARG A O 1
ATOM 3317 N N . ARG A 1 406 ? -32.948 -13.327 14.106 1.00 84.00 406 ARG A N 1
ATOM 3318 C CA . ARG A 1 406 ? -32.308 -12.027 13.827 1.00 84.00 406 ARG A CA 1
ATOM 3319 C C . ARG A 1 406 ? -30.796 -12.139 13.635 1.00 84.00 406 ARG A C 1
ATOM 3321 O O . ARG A 1 406 ? -30.251 -11.391 12.828 1.00 84.00 406 ARG A O 1
ATOM 3328 N N . ASN A 1 407 ? -30.137 -13.068 14.325 1.00 79.75 407 ASN A N 1
ATOM 3329 C CA . ASN A 1 407 ? -28.702 -13.299 14.167 1.00 79.75 407 ASN A CA 1
ATOM 3330 C C . ASN A 1 407 ? -28.372 -13.996 12.832 1.00 79.75 407 ASN A C 1
ATOM 3332 O O . ASN A 1 407 ? -27.399 -13.614 12.185 1.00 79.75 407 ASN A O 1
ATOM 3336 N N . ASP A 1 408 ? -29.206 -14.935 12.370 1.00 74.75 408 ASP A N 1
ATOM 3337 C CA . ASP A 1 408 ? -28.990 -15.640 11.092 1.00 74.75 408 ASP A CA 1
ATOM 3338 C C . ASP A 1 408 ? -29.162 -14.735 9.853 1.00 74.75 408 ASP A C 1
ATOM 3340 O O . ASP A 1 408 ? -28.511 -14.941 8.830 1.00 74.75 408 ASP A O 1
ATOM 3344 N N . VAL A 1 409 ? -29.988 -13.685 9.939 1.00 69.62 409 VAL A N 1
ATOM 3345 C CA . VAL A 1 409 ? -30.190 -12.702 8.849 1.00 69.62 409 VAL A CA 1
ATOM 3346 C C . VAL A 1 409 ? -29.008 -11.715 8.721 1.00 69.62 409 VAL A C 1
ATOM 3348 O O . VAL A 1 409 ? -28.918 -10.971 7.747 1.00 69.62 409 VAL A O 1
ATOM 3351 N N . GLY A 1 410 ? -28.066 -11.722 9.673 1.00 57.19 410 GLY A N 1
ATOM 3352 C CA . GLY A 1 410 ? -26.906 -10.823 9.709 1.00 57.19 410 GLY A CA 1
ATOM 3353 C C . GLY A 1 410 ? -25.723 -11.209 8.811 1.00 57.19 410 GLY A C 1
ATOM 3354 O O . GLY A 1 410 ? -24.770 -10.434 8.714 1.00 57.19 410 GLY A O 1
ATOM 3355 N N . VAL A 1 411 ? -25.746 -12.373 8.149 1.00 56.25 411 VAL A N 1
ATOM 3356 C CA . VAL A 1 411 ? -24.663 -12.801 7.244 1.00 56.25 411 VAL A CA 1
ATOM 3357 C C . VAL A 1 411 ? -24.787 -12.075 5.903 1.00 56.25 411 VAL A C 1
ATOM 3359 O O . VAL A 1 411 ? -25.304 -12.605 4.919 1.00 56.25 411 VAL A O 1
ATOM 3362 N N . ILE A 1 412 ? -24.299 -10.833 5.868 1.00 60.41 412 ILE A N 1
ATOM 3363 C CA . ILE A 1 412 ? -24.122 -10.070 4.629 1.00 60.41 412 ILE A CA 1
ATOM 3364 C C . ILE A 1 412 ? -23.212 -10.895 3.702 1.00 60.41 412 ILE A C 1
ATOM 3366 O O . ILE A 1 412 ? -22.085 -11.208 4.099 1.00 60.41 412 ILE A O 1
ATOM 3370 N N . PRO A 1 413 ? -23.650 -11.254 2.479 1.00 55.16 413 PRO A N 1
ATOM 3371 C CA . PRO A 1 413 ? -22.786 -11.947 1.540 1.00 55.16 413 PRO A CA 1
ATOM 3372 C C . PRO A 1 413 ? -21.624 -11.023 1.175 1.00 55.16 413 PRO A C 1
ATOM 3374 O O . PRO A 1 413 ? -21.818 -9.960 0.585 1.00 55.16 413 PRO A O 1
ATOM 3377 N N . VAL A 1 414 ? -20.409 -11.430 1.541 1.00 57.91 414 VAL A N 1
ATOM 3378 C CA . VAL A 1 414 ? -19.184 -10.737 1.141 1.00 57.91 414 VAL A CA 1
ATOM 3379 C C . VAL A 1 414 ? -19.032 -10.917 -0.366 1.00 57.91 414 VAL A C 1
ATOM 3381 O O . VAL A 1 414 ? -18.588 -11.966 -0.835 1.00 57.91 414 VAL A O 1
ATOM 3384 N N . SER A 1 415 ? -19.441 -9.903 -1.128 1.00 57.41 415 SER A N 1
ATOM 3385 C CA . SER A 1 415 ? -19.229 -9.848 -2.572 1.00 57.41 415 SER A CA 1
ATOM 3386 C C . SER A 1 415 ? -17.736 -9.960 -2.866 1.00 57.41 415 SER A C 1
ATOM 3388 O O . SER A 1 415 ? -16.968 -9.047 -2.564 1.00 57.41 415 SER A O 1
ATOM 3390 N N . SER A 1 416 ? -17.327 -11.088 -3.444 1.00 52.34 416 SER A N 1
ATOM 3391 C CA . SER A 1 416 ? -15.948 -11.292 -3.879 1.00 52.34 416 SER A CA 1
ATOM 3392 C C . SER A 1 416 ? -15.635 -10.317 -5.022 1.00 52.34 416 SER A C 1
ATOM 3394 O O . SER A 1 416 ? -16.394 -10.295 -5.994 1.00 52.34 416 SER A O 1
ATOM 3396 N N . PRO A 1 417 ? -14.555 -9.520 -4.942 1.00 64.44 417 PRO A N 1
ATOM 3397 C CA . PRO A 1 417 ? -14.164 -8.642 -6.035 1.00 64.44 417 PRO A CA 1
ATOM 3398 C C . PRO A 1 417 ? -13.616 -9.466 -7.208 1.00 64.44 417 PRO A C 1
ATOM 3400 O O . PRO A 1 417 ? -12.856 -10.417 -7.004 1.00 64.44 417 PRO A O 1
ATOM 3403 N N . VAL A 1 418 ? -14.014 -9.077 -8.421 1.00 60.69 418 VAL A N 1
ATOM 3404 C CA . VAL A 1 418 ? -13.502 -9.542 -9.722 1.00 60.69 418 VAL A CA 1
ATOM 3405 C C . VAL A 1 418 ? -13.039 -8.315 -10.495 1.00 60.69 418 VAL A C 1
ATOM 3407 O O . VAL A 1 418 ? -13.797 -7.320 -10.465 1.00 60.69 418 VAL A O 1
#

Sequence (418 aa):
MEGIEDMESLKQENFEGLLRVSELEENIARLEWELEMAQSQKEQAEAKVATLESRAQSGKKEGSKELRSLMAAEAEKARAVEQLIAEEAKKSRQREEKLREMQKRMAVWEKKSPEHDMGEQKEKKLRLEVSKNLIAALQEENRSQATQIESLQESLGIWQERCDQAERLVEELRKKLAENHVQVEETRRVIIREMERMKEYTASHEAQQDQKQSLKAEVEVKTKECGELQARWQRAEEERDQCRKEIQSLKDLLKESTAGETAALREREQRLVQAAQTQREQLSVVAEQLEKQVFWANTVCQEQWQELGTLRATLIEAGEWTERARTIYLKGRANPEIQENIGKRIPKEEKGTMTTEPPETEVVVTGKESVPTIVIRLEREWKRWTEQYALELNSLRERVEELSRRNDVGVIPVSSPV